Protein 1WWL (pdb70)

Solvent-accessible surface area: 30886 Å² total; per-residue (Å²): 71,13,109,90,95,163,115,53,0,54,2,52,22,37,79,102,187,13,88,114,83,13,37,110,84,16,70,48,2,24,24,14,62,45,103,9,33,50,33,37,22,62,86,23,75,198,190,85,107,45,152,38,121,41,54,161,78,27,102,55,30,126,84,41,48,13,97,125,18,29,17,68,15,7,91,12,7,6,118,32,10,8,8,48,5,66,38,21,16,81,11,49,1,68,47,5,32,3,26,66,4,84,3,28,44,110,20,83,98,25,173,90,156,40,16,1,3,85,10,51,46,3,44,6,91,68,9,46,32,48,42,110,53,26,9,6,12,52,2,25,76,20,25,67,78,27,6,106,42,4,23,5,7,87,27,131,14,14,97,19,49,29,165,118,2,158,42,8,69,36,0,36,32,5,21,2,7,44,8,73,163,20,16,38,212,22,0,74,42,1,0,2,59,126,33,22,84,57,2,57,59,0,6,0,81,55,0,31,3,78,8,2,3,10,0,0,51,2,0,55,58,3,170,21,65,1,67,8,5,24,0,7,97,6,98,9,143,69,63,85,39,22,132,1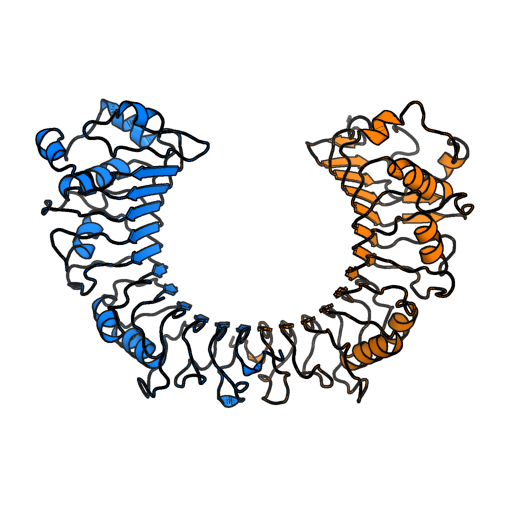00,41,126,26,19,109,90,12,55,32,1,42,0,7,95,1,40,2,98,105,14,20,183,45,28,13,88,88,2,57,56,0,34,1,8,98,9,129,5,97,171,50,14,57,70,142,78,36,17,44,8,1,59,17,24,6,119,38,1,40,20,18,90,93,157,145,129,126,115,18,4,134,80,99,153,100,49,2,53,4,72,18,37,68,119,125,53,68,111,91,12,45,114,63,14,72,42,1,34,29,18,59,53,94,11,37,48,34,36,21,57,31,21,69,200,182,85,91,54,116,58,121,47,49,158,80,28,106,50,27,133,81,38,48,11,97,124,15,31,22,72,13,9,91,10,7,6,118,29,13,8,10,47,7,60,36,26,19,76,13,47,1,68,45,6,30,4,25,60,7,85,4,27,46,108,26,86,94,24,181,84,156,33,20,0,2,79,6,48,45,3,41,5,86,70,8,42,33,52,39,108,47,32,8,5,14,55,2,25,70,22,21,67,79,27,7,105,36,4,21,4,8,82,27,132,10,16,95,14,55,30,160,108,1,154,40,8,70,36,0,37,34,4,25,2,8,36,9,71,166,20,15,38,212,23,0,70,41,2,0,2,62,127,32,16,78,54,1,56,61,0,7,0,78,60,0,29,2,73,8,1,3,10,0,0,47,2,1,56,61,2,174,20,60,1,66,9,4,26,0,6,100,8,95,11,144,76,64,84,44,21,133,99,37,133,32,19,105,92,14,56,33,0,38,0,6,93,3,42,3,100,103,12,16,178,40,29,12,91,81,4,59,53,0,36,1,8,100,8,143,5,105,168,48,14,56,62,138,75,28,16,37,8,2,56,17,23,6,121,41,1,43,20,22,89,92,156

GO terms:
  GO:0032481 positive regulation of type I interferon production (P, IMP)
  GO:0006898 receptor-mediated endocytosis (P, IMP)
  GO:0009897 external side of plasma membrane (C, IDA)
  GO:0005886 plasma membrane (C, EXP)
  GO:0034145 positive regulation of toll-like receptor 4 signaling pathway (P, IMP)
  GO:0009617 response to bacterium (P, IMP)
  GO:0031666 positive regulation of lipopolysaccharide-mediated signaling pathway (P, IMP)
  GO:0032729 positive regulation of type II interferon production (P, IMP)
  GO:0032760 positive regulation of tumor necrosis factor production (P, IMP)
  GO:0071222 cellular response to lipopolysaccharide (P, IMP)
  GO:0009617 response to bacterium (P, IEP)
  GO:0002237 response to molecule of bacterial origin (P, IDA)
  GO:0045121 membrane raft (C, IDA)
  GO:0045807 positive regulation of endocytosis (P, IMP)

CATH classification: 3.80.10.10

InterPro domains:
  IPR001611 Leucine-rich repeat [PF00560] (292-310)
  IPR001611 Leucine-rich repeat [PS51450] (292-313)
  IPR016337 Monocyte differentiation antigen CD14 [PIRSF002017] (1-366)
  IPR016337 Monocyte differentiation antigen CD14 [PTHR10630] (2-365)
  IPR032675 Leucine-rich repeat domain superfamily [G3DSA:3.80.10.10] (18-329)

Structure (mmCIF, N/CA/C/O backbone):
data_1WWL
#
_entry.id   1WWL
#
_cell.length_a   70.519
_cell.length_b   117.705
_cell.length_c   102.395
_cell.angle_alpha   90.00
_cell.angle_beta   90.00
_cell.angle_gamma   90.00
#
_symmetry.space_group_name_H-M   'P 21 21 21'
#
loop_
_entity.id
_entity.type
_entity.pdbx_description
1 polymer 'Monocyte differentiation antigen CD14'
2 branched 2-acetamido-2-deoxy-beta-D-glucopyranose-(1-4)-2-acetamido-2-deoxy-beta-D-glucopyranose
3 non-polymer 2-acetamido-2-deoxy-beta-D-glucopyranose
4 water water
#
loop_
_atom_site.group_PDB
_atom_site.id
_atom_site.type_symbol
_atom_site.label_atom_id
_atom_site.label_alt_id
_atom_site.label_comp_id
_atom_site.label_asym_id
_atom_site.label_entity_id
_atom_site.label_seq_id
_atom_site.pdbx_PDB_ins_code
_atom_site.Cartn_x
_atom_site.Cartn_y
_atom_site.Cartn_z
_atom_site.occupancy
_atom_site.B_iso_or_equiv
_atom_site.auth_seq_id
_atom_site.auth_comp_id
_atom_site.auth_asym_id
_atom_site.auth_atom_id
_atom_site.pdbx_PDB_model_num
ATOM 1 N N . PRO A 1 5 ? 8.555 53.125 -1.252 1.00 87.53 7 PRO A N 1
ATOM 2 C CA . PRO A 1 5 ? 9.300 52.008 -1.893 1.00 89.25 7 PRO A CA 1
ATOM 3 C C . PRO A 1 5 ? 10.042 51.165 -0.853 1.00 89.48 7 PRO A C 1
ATOM 4 O O . PRO A 1 5 ? 9.845 49.949 -0.754 1.00 86.94 7 PRO A O 1
ATOM 8 N N . CYS A 1 6 ? 10.895 51.833 -0.086 1.00 89.92 8 CYS A N 1
ATOM 9 C CA . CYS A 1 6 ? 11.671 51.192 0.965 1.00 92.39 8 CYS A CA 1
ATOM 10 C C . CYS A 1 6 ? 11.173 51.680 2.305 1.00 94.16 8 CYS A C 1
ATOM 11 O O . CYS A 1 6 ? 10.411 52.640 2.362 1.00 96.86 8 CYS A O 1
ATOM 14 N N . GLU A 1 7 ? 11.626 51.042 3.380 1.00 95.74 9 GLU A N 1
ATOM 15 C CA . GLU A 1 7 ? 11.226 51.442 4.725 1.00 98.96 9 GLU A CA 1
ATOM 16 C C . GLU A 1 7 ? 12.142 50.884 5.799 1.00 99.92 9 GLU A C 1
ATOM 17 O O . GLU A 1 7 ? 12.187 49.678 6.033 1.00 101.53 9 GLU A O 1
ATOM 23 N N . LEU A 1 8 ? 12.869 51.777 6.457 1.00 100.69 10 LEU A N 1
ATOM 24 C CA . LEU A 1 8 ? 13.797 51.379 7.498 1.00 102.08 10 LEU A CA 1
ATOM 25 C C . LEU A 1 8 ? 13.124 51.130 8.837 1.00 103.08 10 LEU A C 1
ATOM 26 O O . LEU A 1 8 ? 13.255 51.930 9.757 1.00 104.09 10 LEU A O 1
ATOM 31 N N . ASP A 1 9 ? 12.395 50.026 8.949 1.00 105.06 11 ASP A N 1
ATOM 32 C CA . ASP A 1 9 ? 11.746 49.699 10.214 1.00 107.25 11 ASP A CA 1
ATOM 33 C C . ASP A 1 9 ? 12.742 48.921 11.059 1.00 107.16 11 ASP A C 1
ATOM 34 O O . ASP A 1 9 ? 12.922 47.717 10.876 1.00 107.28 11 ASP A O 1
ATOM 39 N N . GLU A 1 10 ? 13.397 49.624 11.977 1.00 106.96 12 GLU A N 1
ATOM 40 C CA . GLU A 1 10 ? 14.388 49.018 12.852 1.00 105.99 12 GLU A CA 1
ATOM 41 C C . GLU A 1 10 ? 15.613 48.648 12.028 1.00 104.31 12 GLU A C 1
ATOM 42 O O . GLU A 1 10 ? 16.101 49.467 11.248 1.00 103.75 12 GLU A O 1
ATOM 48 N N . GLU A 1 11 ? 16.110 47.426 12.187 1.00 101.23 13 GLU A N 1
ATOM 49 C CA . GLU A 1 11 ? 17.286 47.006 11.435 1.00 98.59 13 GLU A CA 1
ATOM 50 C C . GLU A 1 11 ? 16.982 46.640 10.001 1.00 95.85 13 GLU A C 1
ATOM 51 O O . GLU A 1 11 ? 17.891 46.582 9.174 1.00 95.81 13 GLU A O 1
ATOM 57 N N . SER A 1 12 ? 15.712 46.396 9.699 1.00 92.19 14 SER A N 1
ATOM 58 C CA . SER A 1 12 ? 15.338 46.009 8.347 1.00 89.48 14 SER A CA 1
ATOM 59 C C . SER A 1 12 ? 14.866 47.155 7.473 1.00 85.86 14 SER A C 1
ATOM 60 O O . SER A 1 12 ? 14.315 48.137 7.950 1.00 85.79 14 SER A O 1
ATOM 63 N N . CYS A 1 13 ? 15.100 47.016 6.178 1.00 82.69 15 CYS A N 1
ATOM 64 C CA . CYS A 1 13 ? 14.705 48.021 5.217 1.00 82.39 15 CYS A CA 1
ATOM 65 C C . CYS A 1 13 ? 14.091 47.247 4.079 1.00 81.35 15 CYS A C 1
ATOM 66 O O . CYS A 1 13 ? 14.788 46.864 3.149 1.00 81.73 15 CYS A O 1
ATOM 69 N N . SER A 1 14 ? 12.790 47.002 4.157 1.00 81.35 16 SER A N 1
ATOM 70 C CA . SER A 1 14 ? 12.125 46.244 3.116 1.00 81.23 16 SER A CA 1
ATOM 71 C C . SER A 1 14 ? 12.005 47.047 1.838 1.00 81.33 16 SER A C 1
ATOM 72 O O . SER A 1 14 ? 10.916 47.400 1.391 1.00 81.17 16 SER A O 1
ATOM 75 N N . CYS A 1 15 ? 13.161 47.339 1.263 1.00 82.98 17 CYS A N 1
ATOM 76 C CA . CYS A 1 15 ? 13.260 48.084 0.022 1.00 84.04 17 CYS A CA 1
ATOM 77 C C . CYS A 1 15 ? 12.450 47.307 -1.059 1.00 82.68 17 CYS A C 1
ATOM 78 O O . CYS A 1 15 ? 12.785 46.179 -1.410 1.00 82.43 17 CYS A O 1
ATOM 81 N N . ASN A 1 16 ? 11.358 47.899 -1.549 1.00 82.53 18 ASN A N 1
ATOM 82 C CA . ASN A 1 16 ? 10.497 47.255 -2.561 1.00 82.21 18 ASN A CA 1
ATOM 83 C C . ASN A 1 16 ? 10.504 47.934 -3.929 1.00 84.44 18 ASN A C 1
ATOM 84 O O . ASN A 1 16 ? 10.044 49.067 -4.062 1.00 85.88 18 ASN A O 1
ATOM 89 N N . PHE A 1 17 ? 10.992 47.227 -4.948 1.00 86.32 19 PHE A N 1
ATOM 90 C CA . PHE A 1 17 ? 11.039 47.765 -6.308 1.00 88.45 19 PHE A CA 1
ATOM 91 C C . PHE A 1 17 ? 10.197 46.941 -7.279 1.00 90.06 19 PHE A C 1
ATOM 92 O O . PHE A 1 17 ? 10.668 46.576 -8.358 1.00 89.35 19 PHE A O 1
ATOM 100 N N . SER A 1 18 ? 8.956 46.648 -6.907 1.00 92.75 20 SER A N 1
ATOM 101 C CA . SER A 1 18 ? 8.072 45.866 -7.772 1.00 96.66 20 SER A CA 1
ATOM 102 C C . SER A 1 18 ? 7.559 46.690 -8.953 1.00 99.29 20 SER A C 1
ATOM 103 O O . SER A 1 18 ? 7.578 46.243 -10.101 1.00 99.05 20 SER A O 1
ATOM 106 N N . ASP A 1 19 ? 7.104 47.899 -8.648 1.00 103.10 21 ASP A N 1
ATOM 107 C CA . ASP A 1 19 ? 6.585 48.837 -9.637 1.00 105.72 21 ASP A CA 1
ATOM 108 C C . ASP A 1 19 ? 7.666 49.095 -10.689 1.00 107.52 21 ASP A C 1
ATOM 109 O O . ASP A 1 19 ? 8.856 49.116 -10.371 1.00 107.92 21 ASP A O 1
ATOM 114 N N . PRO A 1 20 ? 7.267 49.304 -11.954 1.00 109.61 22 PRO A N 1
ATOM 115 C CA . PRO A 1 20 ? 8.213 49.559 -13.053 1.00 110.67 22 PRO A CA 1
ATOM 116 C C . PRO A 1 20 ? 9.457 50.382 -12.671 1.00 111.23 22 PRO A C 1
ATOM 117 O O . PRO A 1 20 ? 10.480 49.818 -12.275 1.00 110.72 22 PRO A O 1
ATOM 121 N N . LYS A 1 21 ? 9.374 51.705 -12.800 1.00 111.67 23 LYS A N 1
ATOM 122 C CA . LYS A 1 21 ? 10.492 52.580 -12.452 1.00 112.12 23 LYS A CA 1
ATOM 123 C C . LYS A 1 21 ? 10.341 52.911 -10.972 1.00 112.43 23 LYS A C 1
ATOM 124 O O . LYS A 1 21 ? 9.409 53.614 -10.579 1.00 112.30 23 LYS A O 1
ATOM 130 N N . PRO A 1 22 ? 11.246 52.402 -10.126 1.00 112.08 24 PRO A N 1
ATOM 131 C CA . PRO A 1 22 ? 11.130 52.695 -8.694 1.00 111.50 24 PRO A CA 1
ATOM 132 C C . PRO A 1 22 ? 11.859 53.955 -8.254 1.00 110.54 24 PRO A C 1
ATOM 133 O O . PRO A 1 22 ? 12.592 54.569 -9.025 1.00 110.45 24 PRO A O 1
ATOM 137 N N . ASP A 1 23 ? 11.641 54.329 -6.999 1.00 109.76 25 ASP A N 1
ATOM 138 C CA . ASP A 1 23 ? 12.294 55.487 -6.410 1.00 108.11 25 ASP A CA 1
ATOM 139 C C . ASP A 1 23 ? 13.524 54.902 -5.730 1.00 105.95 25 ASP A C 1
ATOM 140 O O . ASP A 1 23 ? 13.453 54.411 -4.600 1.00 104.33 25 ASP A O 1
ATOM 145 N N . TRP A 1 24 ? 14.647 54.941 -6.438 1.00 103.38 26 TRP A N 1
ATOM 146 C CA . TRP A 1 24 ? 15.889 54.389 -5.929 1.00 99.61 26 TRP A CA 1
ATOM 147 C C . TRP A 1 24 ? 16.511 55.213 -4.820 1.00 96.95 26 TRP A C 1
ATOM 148 O O . TRP A 1 24 ? 17.256 54.686 -4.007 1.00 96.85 26 TRP A O 1
ATOM 159 N N . SER A 1 25 ? 16.206 56.505 -4.787 1.00 94.64 27 SER A N 1
ATOM 160 C CA . SER A 1 25 ? 16.732 57.372 -3.741 1.00 92.86 27 SER A CA 1
ATOM 161 C C . SER A 1 25 ? 16.475 56.672 -2.417 1.00 90.70 27 SER A C 1
ATOM 162 O O . SER A 1 25 ? 17.337 56.644 -1.536 1.00 89.39 27 SER A O 1
ATOM 165 N N . SER A 1 26 ? 15.277 56.099 -2.304 1.00 88.38 28 SER A N 1
ATOM 166 C CA . SER A 1 26 ? 14.847 55.384 -1.104 1.00 84.50 28 SER A CA 1
ATOM 167 C C . SER A 1 26 ? 15.986 54.525 -0.614 1.00 82.02 28 SER A C 1
ATOM 168 O O . SER A 1 26 ? 16.270 54.473 0.588 1.00 77.27 28 SER A O 1
ATOM 171 N N . ALA A 1 27 ? 16.635 53.861 -1.570 1.00 79.74 29 ALA A N 1
ATOM 172 C CA . ALA A 1 27 ? 17.757 52.986 -1.281 1.00 79.35 29 ALA A CA 1
ATOM 173 C C . ALA A 1 27 ? 18.698 53.641 -0.283 1.00 79.31 29 ALA A C 1
ATOM 174 O O . ALA A 1 27 ? 19.131 53.012 0.682 1.00 78.51 29 ALA A O 1
ATOM 176 N N . PHE A 1 28 ? 18.997 54.916 -0.488 1.00 78.87 30 PHE A N 1
ATOM 177 C CA . PHE A 1 28 ? 19.906 55.575 0.425 1.00 80.04 30 PHE A CA 1
ATOM 178 C C . PHE A 1 28 ? 19.396 55.587 1.860 1.00 81.43 30 PHE A C 1
ATOM 179 O O . PHE A 1 28 ? 20.079 56.073 2.758 1.00 80.32 30 PHE A O 1
ATOM 187 N N . ASN A 1 29 ? 18.196 55.042 2.069 1.00 83.47 31 ASN A N 1
ATOM 188 C CA . ASN A 1 29 ? 17.616 54.916 3.409 1.00 86.37 31 ASN A CA 1
ATOM 189 C C . ASN A 1 29 ? 18.010 53.530 3.889 1.00 87.89 31 ASN A C 1
ATOM 190 O O . ASN A 1 29 ? 18.334 53.324 5.063 1.00 89.18 31 ASN A O 1
ATOM 195 N N . CYS A 1 30 ? 17.949 52.580 2.954 1.00 88.87 32 CYS A N 1
ATOM 196 C CA . CYS A 1 30 ? 18.291 51.193 3.218 1.00 87.25 32 CYS A CA 1
ATOM 197 C C . CYS A 1 30 ? 19.779 51.132 3.574 1.00 87.17 32 CYS A C 1
ATOM 198 O O . CYS A 1 30 ? 20.361 50.061 3.704 1.00 88.61 32 CYS A O 1
ATOM 201 N N . LEU A 1 31 ? 20.373 52.312 3.757 1.00 86.40 33 LEU A N 1
ATOM 202 C CA . LEU A 1 31 ? 21.778 52.465 4.146 1.00 85.34 33 LEU A CA 1
ATOM 203 C C . LEU A 1 31 ? 21.828 52.413 5.667 1.00 83.01 33 LEU A C 1
ATOM 204 O O . LEU A 1 31 ? 20.804 52.594 6.329 1.00 82.54 33 LEU A O 1
ATOM 209 N N . GLY A 1 32 ? 23.007 52.162 6.223 1.00 80.41 34 GLY A N 1
ATOM 210 C CA . GLY A 1 32 ? 23.122 52.103 7.669 1.00 77.93 34 GLY A CA 1
ATOM 211 C C . GLY A 1 32 ? 22.259 51.016 8.282 1.00 75.47 34 GLY A C 1
ATOM 212 O O . GLY A 1 32 ? 22.261 50.812 9.492 1.00 74.14 34 GLY A O 1
ATOM 213 N N . ALA A 1 33 ? 21.512 50.310 7.447 1.00 75.16 35 ALA A N 1
ATOM 214 C CA . ALA A 1 33 ? 20.662 49.236 7.941 1.00 75.94 35 ALA A CA 1
ATOM 215 C C . ALA A 1 33 ? 21.301 47.861 7.673 1.00 74.70 35 ALA A C 1
ATOM 216 O O . ALA A 1 33 ? 21.524 47.477 6.521 1.00 74.49 35 ALA A O 1
ATOM 218 N N . ALA A 1 34 ? 21.590 47.129 8.747 1.00 72.79 36 ALA A N 1
ATOM 219 C CA . ALA A 1 34 ? 22.207 45.804 8.661 1.00 71.61 36 ALA A CA 1
ATOM 220 C C . ALA A 1 34 ? 21.433 44.745 7.849 1.00 69.74 36 ALA A C 1
ATOM 221 O O . ALA A 1 34 ? 22.041 43.829 7.278 1.00 66.06 36 ALA A O 1
ATOM 223 N N . ASP A 1 35 ? 20.105 44.863 7.802 1.00 67.24 37 ASP A N 1
ATOM 224 C CA . ASP A 1 35 ? 19.285 43.897 7.078 1.00 66.65 37 ASP A CA 1
ATOM 225 C C . ASP A 1 35 ? 18.485 44.534 5.961 1.00 66.44 37 ASP A C 1
ATOM 226 O O . ASP A 1 35 ? 17.779 45.508 6.177 1.00 70.38 37 ASP A O 1
ATOM 231 N N . VAL A 1 36 ? 18.595 43.973 4.763 1.00 65.88 38 VAL A N 1
ATOM 232 C CA . VAL A 1 36 ? 17.901 44.510 3.602 1.00 64.32 38 VAL A CA 1
ATOM 233 C C . VAL A 1 36 ? 17.224 43.417 2.795 1.00 66.20 38 VAL A C 1
ATOM 234 O O . VAL A 1 36 ? 17.802 42.359 2.513 1.00 66.05 38 VAL A O 1
ATOM 238 N N . GLU A 1 37 ? 15.991 43.699 2.411 1.00 66.22 39 GLU A N 1
ATOM 239 C CA . GLU A 1 37 ? 15.198 42.762 1.656 1.00 66.18 39 GLU A CA 1
ATOM 240 C C . GLU A 1 37 ? 14.709 43.427 0.381 1.00 65.67 39 GLU A C 1
ATOM 241 O O . GLU A 1 37 ? 14.000 44.417 0.442 1.00 67.47 39 GLU A O 1
ATOM 247 N N . LEU A 1 38 ? 15.084 42.888 -0.770 1.00 64.26 40 LEU A N 1
ATOM 248 C CA . LEU A 1 38 ? 14.659 43.451 -2.045 1.00 65.09 40 LEU A CA 1
ATOM 249 C C . LEU A 1 38 ? 13.605 42.557 -2.707 1.00 67.29 40 LEU A C 1
ATOM 250 O O . LEU A 1 38 ? 13.849 41.377 -2.972 1.00 70.14 40 LEU A O 1
ATOM 255 N N . TYR A 1 39 ? 12.426 43.110 -2.968 1.00 69.00 41 TYR A N 1
ATOM 256 C CA . TYR A 1 39 ? 11.384 42.332 -3.612 1.00 69.85 41 TYR A CA 1
ATOM 257 C C . TYR A 1 39 ? 11.153 42.837 -5.028 1.00 72.62 41 TYR A C 1
ATOM 258 O O . TYR A 1 39 ? 10.475 43.836 -5.239 1.00 71.13 41 TYR A O 1
ATOM 267 N N . GLY A 1 40 ? 11.724 42.140 -6.002 1.00 75.88 42 GLY A N 1
ATOM 268 C CA . GLY A 1 40 ? 11.567 42.549 -7.383 1.00 79.01 42 GLY A CA 1
ATOM 269 C C . GLY A 1 40 ? 10.184 42.252 -7.921 1.00 81.42 42 GLY A C 1
ATOM 270 O O . GLY A 1 40 ? 9.852 42.632 -9.044 1.00 83.64 42 GLY A O 1
ATOM 271 N N . GLY A 1 41 ? 9.380 41.557 -7.126 1.00 82.37 43 GLY A N 1
ATOM 272 C CA . GLY A 1 41 ? 8.032 41.228 -7.546 1.00 85.77 43 GLY A CA 1
ATOM 273 C C . GLY A 1 41 ? 7.923 40.536 -8.893 1.00 87.38 43 GLY A C 1
ATOM 274 O O . GLY A 1 41 ? 6.882 40.604 -9.542 1.00 88.77 43 GLY A O 1
ATOM 275 N N . GLY A 1 42 ? 8.988 39.866 -9.319 1.00 89.06 44 GLY A N 1
ATOM 276 C CA 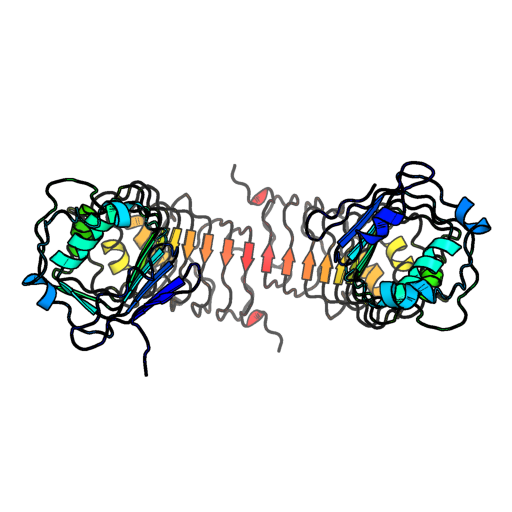. GLY A 1 42 ? 8.954 39.173 -10.594 1.00 89.27 44 GLY A CA 1
ATOM 277 C C . GLY A 1 42 ? 9.288 40.077 -11.758 1.00 91.27 44 GLY A C 1
ATOM 278 O O . GLY A 1 42 ? 9.366 39.617 -12.896 1.00 90.51 44 GLY A O 1
ATOM 279 N N . ARG A 1 43 ? 9.492 41.361 -11.467 1.00 94.08 45 ARG A N 1
ATOM 280 C CA . ARG A 1 43 ? 9.821 42.359 -12.484 1.00 97.53 45 ARG A CA 1
ATOM 281 C C . ARG A 1 43 ? 11.174 42.089 -13.142 1.00 97.20 45 ARG A C 1
ATOM 282 O O . ARG A 1 43 ? 12.153 41.773 -12.462 1.00 97.51 45 ARG A O 1
ATOM 290 N N . SER A 1 44 ? 11.218 42.222 -14.467 1.00 96.05 46 SER A N 1
ATOM 291 C CA . SER A 1 44 ? 12.443 41.998 -15.231 1.00 94.96 46 SER A CA 1
ATOM 292 C C . SER A 1 44 ? 13.351 43.224 -15.137 1.00 94.15 46 SER A C 1
ATOM 293 O O . SER A 1 44 ? 12.877 44.359 -15.099 1.00 92.96 46 SER A O 1
ATOM 296 N N . LEU A 1 45 ? 14.656 42.985 -15.082 1.00 94.56 47 LEU A N 1
ATOM 297 C CA . LEU A 1 45 ? 15.627 44.067 -14.992 1.00 96.29 47 LEU A CA 1
ATOM 298 C C . LEU A 1 45 ? 16.588 44.016 -16.173 1.00 98.54 47 LEU A C 1
ATOM 299 O O . LEU A 1 45 ? 17.731 44.444 -16.054 1.00 100.48 47 LEU A O 1
ATOM 304 N N . GLU A 1 46 ? 16.127 43.491 -17.306 1.00 101.53 48 GLU A N 1
ATOM 305 C CA . GLU A 1 46 ? 16.971 43.382 -18.496 1.00 104.91 48 GLU A CA 1
ATOM 306 C C . GLU A 1 46 ? 17.157 44.719 -19.208 1.00 105.96 48 GLU A C 1
ATOM 307 O O . GLU A 1 46 ? 17.907 44.810 -20.185 1.00 105.66 48 GLU A O 1
ATOM 313 N N . TYR A 1 47 ? 16.476 45.750 -18.709 1.00 107.23 49 TYR A N 1
ATOM 314 C CA . TYR A 1 47 ? 16.561 47.090 -19.285 1.00 108.33 49 TYR A CA 1
ATOM 315 C C . TYR A 1 47 ? 17.716 47.872 -18.654 1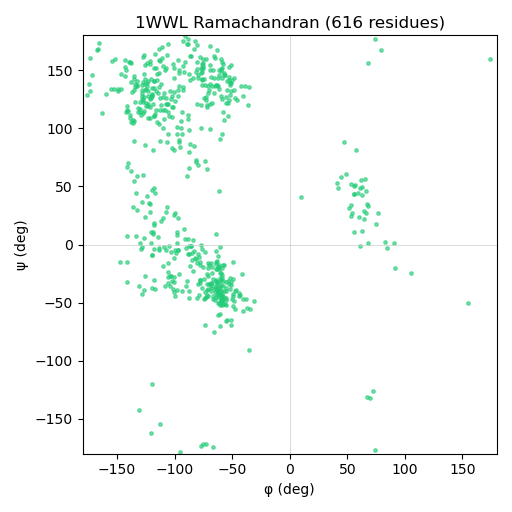.00 109.37 49 TYR A C 1
ATOM 316 O O . TYR A 1 47 ? 18.064 48.967 -19.109 1.00 109.79 49 TYR A O 1
ATOM 325 N N . LEU A 1 48 ? 18.307 47.300 -17.608 1.00 109.75 50 LEU A N 1
ATOM 326 C CA . LEU A 1 48 ? 19.427 47.932 -16.918 1.00 110.85 50 LEU A CA 1
ATOM 327 C C . LEU A 1 48 ? 20.729 47.693 -17.692 1.00 112.05 50 LEU A C 1
ATOM 328 O O . LEU A 1 48 ? 21.738 48.363 -17.454 1.00 112.30 50 LEU A O 1
ATOM 333 N N . LEU A 1 49 ? 20.697 46.732 -18.614 1.00 112.46 51 LEU A N 1
ATOM 334 C CA . LEU A 1 49 ? 21.860 46.412 -19.432 1.00 113.43 51 LEU A CA 1
ATOM 335 C C . LEU A 1 49 ? 22.294 47.634 -20.230 1.00 114.57 51 LEU A C 1
ATOM 336 O O . LEU A 1 49 ? 23.477 47.979 -20.267 1.00 114.56 51 LEU A O 1
ATOM 341 N N . LYS A 1 50 ? 21.320 48.280 -20.864 1.00 116.41 52 LYS A N 1
ATOM 342 C CA . LYS A 1 50 ? 21.556 49.465 -21.681 1.00 117.60 52 LYS A CA 1
ATOM 343 C C . LYS A 1 50 ? 21.913 50.691 -20.853 1.00 118.49 52 LYS A C 1
ATOM 344 O O . LYS A 1 50 ? 22.604 51.589 -21.333 1.00 118.41 52 LYS A O 1
ATOM 350 N N . ARG A 1 51 ? 21.445 50.725 -19.609 1.00 119.59 53 ARG A N 1
ATOM 351 C CA . ARG A 1 51 ? 21.700 51.862 -18.733 1.00 121.39 53 ARG A CA 1
ATOM 352 C C . ARG A 1 51 ? 22.998 51.839 -17.914 1.00 121.97 53 ARG A C 1
ATOM 353 O O . ARG A 1 51 ? 23.717 52.837 -17.860 1.00 121.47 53 ARG A O 1
ATOM 361 N N . VAL A 1 52 ? 23.306 50.709 -17.285 1.00 122.95 54 VAL A N 1
ATOM 362 C CA . VAL A 1 52 ? 24.505 50.618 -16.451 1.00 123.79 54 VAL A CA 1
ATOM 363 C C . VAL A 1 52 ? 25.723 49.911 -17.061 1.00 124.51 54 VAL A C 1
ATOM 364 O O . VAL A 1 52 ? 25.582 49.060 -17.943 1.00 124.05 54 VAL A O 1
ATOM 368 N N . ASP A 1 53 ? 26.911 50.270 -16.554 1.00 125.96 55 ASP A N 1
ATOM 369 C CA . ASP A 1 53 ? 28.202 49.702 -16.976 1.00 126.95 55 ASP A CA 1
ATOM 370 C C . ASP A 1 53 ? 28.678 48.756 -15.863 1.00 126.64 55 ASP A C 1
ATOM 371 O O . ASP A 1 53 ? 28.843 49.173 -14.718 1.00 126.28 55 ASP A O 1
ATOM 376 N N . THR A 1 54 ? 28.882 47.481 -16.190 1.00 126.53 56 THR A N 1
ATOM 377 C CA . THR A 1 54 ? 29.283 46.500 -15.176 1.00 126.16 56 THR A CA 1
ATOM 378 C C . THR A 1 54 ? 30.695 46.645 -14.637 1.00 126.81 56 THR A C 1
ATOM 379 O O . THR A 1 54 ? 31.023 46.082 -13.595 1.00 127.47 56 THR A O 1
ATOM 383 N N . GLU A 1 55 ? 31.544 47.375 -15.344 1.00 126.53 57 GLU A N 1
ATOM 384 C CA . GLU A 1 55 ? 32.907 47.523 -14.873 1.00 126.41 57 GLU A CA 1
ATOM 385 C C . GLU A 1 55 ? 33.020 48.850 -14.136 1.00 125.16 57 GLU A C 1
ATOM 386 O O . GLU A 1 55 ? 34.109 49.294 -13.760 1.00 125.17 57 GLU A O 1
ATOM 392 N N . ALA A 1 56 ? 31.856 49.448 -13.891 1.00 122.97 58 ALA A N 1
ATOM 393 C CA . ALA A 1 56 ? 31.769 50.725 -13.217 1.00 121.12 58 ALA A CA 1
ATOM 394 C C . ALA A 1 56 ? 32.440 50.770 -11.888 1.00 120.14 58 ALA A C 1
ATOM 395 O O . ALA A 1 56 ? 32.225 49.953 -10.990 1.00 119.85 58 ALA A O 1
ATOM 397 N N . ASP A 1 57 ? 33.293 51.756 -11.790 1.00 119.95 59 ASP A N 1
ATOM 398 C CA . ASP A 1 57 ? 33.950 51.976 -10.558 1.00 119.90 59 ASP A CA 1
ATOM 399 C C . ASP A 1 57 ? 33.375 53.299 -10.130 1.00 119.57 59 ASP A C 1
ATOM 400 O O . ASP A 1 57 ? 33.850 54.386 -10.492 1.00 119.74 59 ASP A O 1
ATOM 405 N N . LEU A 1 58 ? 32.274 53.145 -9.414 1.00 117.36 60 LEU A N 1
ATOM 406 C CA . LEU A 1 58 ? 31.493 54.210 -8.827 1.00 115.25 60 LEU A CA 1
ATOM 407 C C . LEU A 1 58 ? 32.408 54.972 -7.886 1.00 113.10 60 LEU A C 1
ATOM 408 O O . LEU A 1 58 ? 32.578 54.566 -6.744 1.00 114.13 60 LEU A O 1
ATOM 413 N N . GLY A 1 59 ? 33.017 56.055 -8.349 1.00 109.45 61 GLY A N 1
ATOM 414 C CA . GLY A 1 59 ? 33.890 56.789 -7.454 1.00 104.84 61 GLY A CA 1
ATOM 415 C C . GLY A 1 59 ? 33.005 57.510 -6.467 1.00 101.61 61 GLY A C 1
ATOM 416 O O . GLY A 1 59 ? 33.217 57.506 -5.249 1.00 101.52 61 GLY A O 1
ATOM 417 N N . GLN A 1 60 ? 31.976 58.116 -7.035 1.00 97.79 62 GLN A N 1
ATOM 418 C CA . GLN A 1 60 ? 31.001 58.881 -6.300 1.00 94.07 62 GLN A CA 1
ATOM 419 C C . GLN A 1 60 ? 30.418 58.073 -5.145 1.00 91.25 62 GLN A C 1
ATOM 420 O O . GLN A 1 60 ? 30.141 58.620 -4.074 1.00 91.64 62 GLN A O 1
ATOM 426 N N . PHE A 1 61 ? 30.273 56.765 -5.343 1.00 86.62 63 PHE A N 1
ATOM 427 C CA . PHE A 1 61 ? 29.674 55.919 -4.312 1.00 82.08 63 PHE A CA 1
ATOM 428 C C . PHE A 1 61 ? 30.588 54.998 -3.508 1.00 79.47 63 PHE A C 1
ATOM 429 O O . PHE A 1 61 ? 30.250 54.609 -2.388 1.00 76.82 63 PHE A O 1
ATOM 437 N N . THR A 1 62 ? 31.736 54.655 -4.079 1.00 77.39 64 THR A N 1
ATOM 438 C CA . THR A 1 62 ? 32.693 53.770 -3.428 1.00 74.65 64 THR A CA 1
ATOM 439 C C . THR A 1 62 ? 32.723 53.831 -1.904 1.00 74.55 64 THR A C 1
ATOM 440 O O . THR A 1 62 ? 32.689 52.795 -1.249 1.00 75.35 64 THR A O 1
ATOM 444 N N . ASP A 1 63 ? 32.795 55.034 -1.342 1.00 75.37 65 ASP A N 1
ATOM 445 C CA . ASP A 1 63 ? 32.845 55.209 0.115 1.00 72.42 65 ASP A CA 1
ATOM 446 C C . ASP A 1 63 ? 31.537 54.852 0.788 1.00 70.05 65 ASP A C 1
ATOM 447 O O . ASP A 1 63 ? 31.528 54.375 1.914 1.00 68.32 65 ASP A O 1
ATOM 452 N N . ILE A 1 64 ? 30.430 55.118 0.111 1.00 69.40 66 ILE A N 1
ATOM 453 C CA . ILE A 1 64 ? 29.132 54.782 0.667 1.00 70.74 66 ILE A CA 1
ATOM 454 C C . ILE A 1 64 ? 29.112 53.265 0.832 1.00 71.13 66 ILE A C 1
ATOM 455 O O . ILE A 1 64 ? 28.977 52.747 1.955 1.00 68.40 66 ILE A O 1
ATOM 460 N N . ILE A 1 65 ? 29.262 52.568 -0.298 1.00 68.76 67 ILE A N 1
ATOM 461 C CA . ILE A 1 65 ? 29.269 51.107 -0.330 1.00 67.75 67 ILE A CA 1
ATOM 462 C C . ILE A 1 65 ? 30.215 50.518 0.721 1.00 67.58 67 ILE A C 1
ATOM 463 O O . ILE A 1 65 ? 29.852 49.572 1.412 1.00 66.99 67 ILE A O 1
ATOM 468 N N . LYS A 1 66 ? 31.417 51.081 0.841 1.00 67.92 68 LYS A N 1
ATOM 469 C CA . LYS A 1 66 ? 32.398 50.601 1.814 1.00 69.47 68 LYS A CA 1
ATOM 470 C C . LYS A 1 66 ? 32.000 50.939 3.248 1.00 68.85 68 LYS A C 1
ATOM 471 O O . LYS A 1 66 ? 32.489 50.327 4.197 1.00 69.69 68 LYS A O 1
ATOM 477 N N . SER A 1 67 ? 31.116 51.915 3.410 1.00 67.60 69 SER A N 1
ATOM 478 C CA . SER A 1 67 ? 30.713 52.326 4.744 1.00 66.18 69 SER A CA 1
ATOM 479 C C . SER A 1 67 ? 29.341 51.819 5.176 1.00 65.89 69 SER A C 1
ATOM 480 O O . SER A 1 67 ? 28.955 51.997 6.335 1.00 62.14 69 SER A O 1
ATOM 483 N N . LEU A 1 68 ? 28.618 51.181 4.249 1.00 66.27 70 LEU A N 1
ATOM 484 C CA . LEU A 1 68 ? 27.279 50.640 4.526 1.00 66.53 70 LEU A CA 1
ATOM 485 C C . LEU A 1 68 ? 27.292 49.774 5.777 1.00 67.65 70 LEU A C 1
ATOM 486 O O . LEU A 1 68 ? 28.330 49.222 6.141 1.00 69.12 70 LEU A O 1
ATOM 491 N N . SER A 1 69 ? 26.147 49.645 6.439 1.00 68.31 71 SER A N 1
ATOM 492 C CA . SER A 1 69 ? 26.093 48.814 7.639 1.00 70.56 71 SER A CA 1
ATOM 493 C C . SER A 1 69 ? 25.575 47.406 7.333 1.00 71.29 71 SER A C 1
ATOM 494 O O . SER A 1 69 ? 25.564 46.524 8.203 1.00 69.22 71 SER A O 1
ATOM 497 N N . LEU A 1 70 ? 25.172 47.220 6.074 1.00 71.53 72 LEU A N 1
ATOM 498 C CA . LEU A 1 70 ? 24.649 45.962 5.539 1.00 71.43 72 LEU A CA 1
ATOM 499 C C . LEU A 1 70 ? 25.414 44.733 5.991 1.00 70.37 72 LEU A C 1
ATOM 500 O O . LEU A 1 70 ? 26.643 44.727 6.001 1.00 70.92 72 LEU A O 1
ATOM 505 N N . LYS A 1 71 ? 24.677 43.687 6.349 1.00 70.32 73 LYS A N 1
ATOM 506 C CA . LYS A 1 71 ? 25.283 42.435 6.791 1.00 70.57 73 LYS A CA 1
ATOM 507 C C . LYS A 1 71 ? 24.524 41.211 6.263 1.00 69.01 73 LYS A C 1
ATOM 508 O O . LYS A 1 71 ? 25.128 40.167 5.990 1.00 67.44 73 LYS A O 1
ATOM 514 N N . ARG A 1 72 ? 23.207 41.352 6.106 1.00 65.88 74 ARG A N 1
ATOM 515 C CA . ARG A 1 72 ? 22.374 40.272 5.603 1.00 62.17 74 ARG A CA 1
ATOM 516 C C . ARG A 1 72 ? 21.499 40.790 4.475 1.00 60.46 74 ARG A C 1
ATOM 517 O O . ARG A 1 72 ? 20.641 41.633 4.685 1.00 60.49 74 ARG A O 1
ATOM 525 N N . LEU A 1 73 ? 21.737 40.289 3.269 1.00 58.76 75 LEU A N 1
ATOM 526 C CA . LEU A 1 73 ? 20.984 40.712 2.097 1.00 57.52 75 LEU A CA 1
ATOM 527 C C . LEU A 1 73 ? 20.083 39.607 1.530 1.00 56.31 75 LEU A C 1
ATOM 528 O O . LEU A 1 73 ? 20.474 38.440 1.442 1.00 55.93 75 LEU A O 1
ATOM 533 N N . THR A 1 74 ? 18.868 39.979 1.155 1.0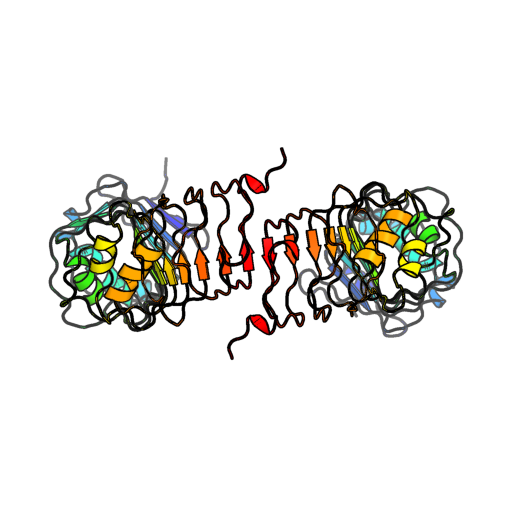0 52.80 76 THR A N 1
ATOM 534 C CA . THR A 1 74 ? 17.944 39.027 0.572 1.00 50.43 76 THR A CA 1
ATOM 535 C C . THR A 1 74 ? 17.499 39.676 -0.713 1.00 50.84 76 THR A C 1
ATOM 536 O O . THR A 1 74 ? 17.292 40.873 -0.746 1.00 55.38 76 THR A O 1
ATOM 540 N N . VAL A 1 75 ? 17.367 38.894 -1.771 1.00 51.61 77 VAL A N 1
ATOM 541 C CA . VAL A 1 75 ? 16.952 39.418 -3.070 1.00 51.77 77 VAL A CA 1
ATOM 542 C C . VAL A 1 75 ? 15.962 38.408 -3.657 1.00 54.54 77 VAL A C 1
ATOM 543 O O . VAL A 1 75 ? 16.347 37.302 -4.049 1.00 54.19 77 VAL A O 1
ATOM 547 N N . ARG A 1 76 ? 14.688 38.790 -3.709 1.00 56.64 78 ARG A N 1
ATOM 548 C CA . ARG A 1 76 ? 13.644 37.889 -4.198 1.00 60.67 78 ARG A CA 1
ATOM 549 C C . ARG A 1 76 ? 12.731 38.368 -5.339 1.00 61.42 78 ARG A C 1
ATOM 550 O O . ARG A 1 76 ? 12.517 39.567 -5.524 1.00 61.00 78 ARG A O 1
ATOM 558 N N . ALA A 1 77 ? 12.189 37.399 -6.082 1.00 63.28 79 ALA A N 1
ATOM 559 C CA . ALA A 1 77 ? 11.261 37.630 -7.203 1.00 66.06 79 ALA A CA 1
ATOM 560 C C . ALA A 1 77 ? 11.722 38.713 -8.167 1.00 66.69 79 ALA A C 1
ATOM 561 O O . ALA A 1 77 ? 11.363 39.877 -8.022 1.00 67.49 79 ALA A O 1
ATOM 563 N N . ALA A 1 78 ? 12.505 38.318 -9.161 1.00 67.20 80 ALA A N 1
ATOM 564 C CA . ALA A 1 78 ? 13.032 39.254 -10.132 1.00 68.19 80 ALA A CA 1
ATOM 565 C C . ALA A 1 78 ? 13.705 38.455 -11.213 1.00 70.92 80 ALA A C 1
ATOM 566 O O . ALA A 1 78 ? 14.271 37.399 -10.948 1.00 72.75 80 ALA A O 1
ATOM 568 N N . ARG A 1 79 ? 13.628 38.952 -12.439 1.00 74.42 81 ARG A N 1
ATOM 569 C CA . ARG A 1 79 ? 14.253 38.291 -13.573 1.00 76.43 81 ARG A CA 1
ATOM 570 C C . ARG A 1 79 ? 15.514 39.091 -13.838 1.00 74.96 81 ARG A C 1
ATOM 571 O O . ARG A 1 79 ? 15.524 39.973 -14.685 1.00 77.87 81 ARG A O 1
ATOM 579 N N . ILE A 1 80 ? 16.575 38.793 -13.107 1.00 72.77 82 ILE A N 1
ATOM 580 C CA . ILE A 1 80 ? 17.808 39.533 -13.270 1.00 71.64 82 ILE A CA 1
ATOM 581 C C . ILE A 1 80 ? 18.787 38.920 -14.247 1.00 71.27 82 ILE A C 1
ATOM 582 O O . ILE A 1 80 ? 19.032 37.717 -14.224 1.00 72.34 82 ILE A O 1
ATOM 587 N N . PRO A 1 81 ? 19.347 39.742 -15.147 1.00 70.90 83 PRO A N 1
ATOM 588 C CA . PRO A 1 81 ? 20.302 39.134 -16.075 1.00 68.13 83 PRO A CA 1
ATOM 589 C C . PRO A 1 81 ? 21.626 38.894 -15.352 1.00 64.56 83 PRO A C 1
ATOM 590 O O . PRO A 1 81 ? 22.048 39.684 -14.502 1.00 61.11 83 PRO A O 1
ATOM 594 N N . SER A 1 82 ? 22.246 37.768 -15.681 1.00 65.09 84 SER A N 1
ATOM 595 C CA . SER A 1 82 ? 23.515 37.349 -15.102 1.00 63.91 84 SER A CA 1
ATOM 596 C C . SER A 1 82 ? 24.485 38.502 -14.866 1.00 63.04 84 SER A C 1
ATOM 597 O O . SER A 1 82 ? 25.074 38.614 -13.792 1.00 60.64 84 SER A O 1
ATOM 600 N N . ARG A 1 83 ? 24.635 39.361 -15.870 1.00 64.31 85 ARG A N 1
ATOM 601 C CA . ARG A 1 83 ? 25.544 40.498 -15.789 1.00 65.41 85 ARG A CA 1
ATOM 602 C C . ARG A 1 83 ? 25.295 41.406 -14.593 1.00 63.39 85 ARG A C 1
ATOM 603 O O . ARG A 1 83 ? 26.241 41.793 -13.893 1.00 61.11 85 ARG A O 1
ATOM 611 N N . ILE A 1 84 ? 24.027 41.739 -14.363 1.00 59.48 86 ILE A N 1
ATOM 612 C CA . ILE A 1 84 ? 23.654 42.616 -13.261 1.00 57.88 86 ILE A CA 1
ATOM 613 C C . ILE A 1 84 ? 23.799 41.926 -11.897 1.00 58.01 86 ILE A C 1
ATOM 614 O O . ILE A 1 84 ? 24.132 42.572 -10.887 1.00 56.97 86 ILE A O 1
ATOM 619 N N . LEU A 1 85 ? 23.539 40.620 -11.868 1.00 54.69 87 LEU A N 1
ATOM 620 C CA . LEU A 1 85 ? 23.663 39.849 -10.640 1.00 52.66 87 LEU A CA 1
ATOM 621 C C . LEU A 1 85 ? 25.096 39.909 -10.121 1.00 51.14 87 LEU A C 1
ATOM 622 O O . LEU A 1 85 ? 25.350 40.374 -9.014 1.00 46.61 87 LEU A O 1
ATOM 627 N N . PHE A 1 86 ? 26.028 39.432 -10.940 1.00 51.70 88 PHE A N 1
ATOM 628 C CA . PHE A 1 86 ? 27.440 39.424 -10.579 1.00 54.16 88 PHE A CA 1
ATOM 629 C C . PHE A 1 86 ? 28.007 40.838 -10.492 1.00 53.65 88 PHE A C 1
ATOM 630 O O . PHE A 1 86 ? 28.998 41.082 -9.790 1.00 52.43 88 PHE A O 1
ATOM 638 N N . GLY A 1 87 ? 27.380 41.767 -11.210 1.00 51.16 89 GLY A N 1
ATOM 639 C CA . GLY A 1 87 ? 27.829 43.143 -11.143 1.00 50.27 89 GLY A CA 1
ATOM 640 C C . GLY A 1 87 ? 27.636 43.583 -9.704 1.00 50.88 89 GLY A C 1
ATOM 641 O O . GLY A 1 87 ? 28.548 44.104 -9.060 1.00 49.60 89 GLY A O 1
ATOM 642 N N . ALA A 1 88 ? 26.427 43.342 -9.201 1.00 51.82 90 ALA A N 1
ATOM 643 C CA . ALA A 1 88 ? 26.054 43.688 -7.835 1.00 51.16 90 ALA A CA 1
ATOM 644 C C . ALA A 1 88 ? 26.967 42.977 -6.841 1.00 50.34 90 ALA A C 1
ATOM 645 O O . ALA A 1 88 ? 27.380 43.547 -5.831 1.00 48.11 90 ALA A O 1
ATOM 647 N N . LEU A 1 89 ? 27.279 41.724 -7.146 1.00 51.51 91 LEU A N 1
ATOM 648 C CA . LEU A 1 89 ? 28.147 40.931 -6.297 1.00 53.53 91 LEU A CA 1
ATOM 649 C C . LEU A 1 89 ? 29.493 41.601 -6.148 1.00 54.81 91 LEU A C 1
ATOM 650 O O . LEU A 1 89 ? 29.975 41.799 -5.016 1.00 53.27 91 LEU A O 1
ATOM 655 N N . ARG A 1 90 ? 30.089 41.944 -7.297 1.00 55.73 92 ARG A N 1
ATOM 656 C CA . ARG A 1 90 ? 31.401 42.606 -7.348 1.00 55.11 92 ARG A CA 1
ATOM 657 C C . ARG A 1 90 ? 31.355 43.889 -6.551 1.00 53.00 92 ARG A C 1
ATOM 658 O O . ARG A 1 90 ? 32.258 44.164 -5.770 1.00 51.89 92 ARG A O 1
ATOM 666 N N . VAL A 1 91 ? 30.289 44.661 -6.756 1.00 51.48 93 VAL A N 1
ATOM 667 C CA . VAL A 1 91 ? 30.093 45.924 -6.051 1.00 52.73 93 VAL A CA 1
ATOM 668 C C . VAL A 1 91 ? 30.086 45.666 -4.554 1.00 53.27 93 VAL A C 1
ATOM 669 O O . VAL A 1 91 ? 30.798 46.319 -3.788 1.00 53.31 93 VAL A O 1
ATOM 673 N N . LEU A 1 92 ? 29.270 44.703 -4.147 1.00 52.89 94 LEU A N 1
ATOM 674 C CA . LEU A 1 92 ? 29.156 44.348 -2.744 1.00 52.31 94 LEU A CA 1
ATOM 675 C C . LEU A 1 92 ? 30.480 43.864 -2.187 1.00 51.72 94 LEU A C 1
ATOM 676 O O . LEU A 1 92 ? 30.694 43.891 -0.978 1.00 50.73 94 LEU A O 1
ATOM 681 N N . GLY A 1 93 ? 31.361 43.428 -3.084 1.00 50.72 95 GLY A N 1
ATOM 682 C CA . GLY A 1 93 ? 32.659 42.925 -2.682 1.00 50.68 95 GLY A CA 1
ATOM 683 C C . GLY A 1 93 ? 33.415 43.791 -1.699 1.00 51.49 95 GLY A C 1
ATOM 684 O O . GLY A 1 93 ? 34.055 43.296 -0.773 1.00 52.02 95 GLY A O 1
ATOM 685 N N . ILE A 1 94 ? 33.351 45.098 -1.893 1.00 55.98 96 ILE A N 1
ATOM 686 C CA . ILE A 1 94 ? 34.062 46.002 -1.004 1.00 54.87 96 ILE A CA 1
ATOM 687 C C . ILE A 1 94 ? 33.258 46.345 0.236 1.00 52.51 96 ILE A C 1
ATOM 688 O O . ILE A 1 94 ? 33.739 47.078 1.105 1.00 52.16 96 ILE A O 1
ATOM 693 N N . SER A 1 95 ? 32.044 45.805 0.325 1.00 46.92 97 SER A N 1
ATOM 694 C CA . SER A 1 95 ? 31.205 46.049 1.495 1.00 45.74 97 SER A CA 1
ATOM 695 C C . SER A 1 95 ? 31.449 44.934 2.504 1.00 43.85 97 SER A C 1
ATOM 696 O O . SER A 1 95 ? 32.173 43.992 2.212 1.00 42.43 97 SER A O 1
ATOM 699 N N . GLY A 1 96 ? 30.843 45.041 3.683 1.00 44.26 98 GLY A N 1
ATOM 700 C CA . GLY A 1 96 ? 31.013 44.027 4.710 1.00 42.79 98 GLY A CA 1
ATOM 701 C C . GLY A 1 96 ? 29.862 43.025 4.794 1.00 44.66 98 GLY A C 1
ATOM 702 O O . GLY A 1 96 ? 29.592 42.452 5.857 1.00 45.86 98 GLY A O 1
ATOM 703 N N . LEU A 1 97 ? 29.181 42.812 3.670 1.00 45.31 99 LEU A N 1
ATOM 704 C CA . LEU A 1 97 ? 28.058 41.866 3.583 1.00 44.80 99 LEU A CA 1
ATOM 705 C C . LEU A 1 97 ? 28.549 40.490 3.970 1.00 43.43 99 LEU A C 1
ATOM 706 O O . LEU A 1 97 ? 29.503 39.991 3.384 1.00 41.70 99 LEU A O 1
ATOM 711 N N . GLN A 1 98 ? 27.888 39.878 4.948 1.00 46.49 100 GLN A N 1
ATOM 712 C CA . GLN A 1 98 ? 28.265 38.544 5.435 1.00 46.25 100 GLN A CA 1
ATOM 713 C C . GLN A 1 98 ? 27.403 37.389 4.916 1.00 44.67 100 GLN A C 1
ATOM 714 O O . GLN A 1 98 ? 27.910 36.291 4.650 1.00 40.96 100 GLN A O 1
ATOM 720 N N . GLU A 1 99 ? 26.101 37.640 4.799 1.00 42.91 101 GLU A N 1
ATOM 721 C CA . GLU A 1 99 ? 25.155 36.623 4.377 1.00 40.36 101 GLU A CA 1
ATOM 722 C C . GLU A 1 99 ? 24.307 37.073 3.193 1.00 42.42 101 GLU A C 1
ATOM 723 O O . GLU A 1 99 ? 23.688 38.140 3.241 1.00 43.72 101 GLU A O 1
ATOM 729 N N . LEU A 1 100 ? 24.277 36.265 2.134 1.00 39.03 102 LEU A N 1
ATOM 730 C CA . LEU A 1 100 ? 23.474 36.575 0.957 1.00 37.86 102 LEU A CA 1
ATOM 731 C C . LEU A 1 100 ? 22.358 35.536 0.762 1.00 37.56 102 LEU A C 1
ATOM 732 O O . LEU A 1 100 ? 22.551 34.339 0.985 1.00 37.41 102 LEU A O 1
ATOM 737 N N . THR A 1 101 ? 21.182 35.991 0.349 1.00 40.43 103 THR A N 1
ATOM 738 C CA . THR A 1 101 ? 20.064 35.078 0.131 1.00 43.59 103 THR A CA 1
ATOM 739 C C . THR A 1 101 ? 19.347 35.422 -1.174 1.00 46.75 103 THR A C 1
ATOM 740 O O . THR A 1 101 ? 18.623 36.407 -1.243 1.00 50.17 103 THR A O 1
ATOM 744 N N . LEU A 1 102 ? 19.571 34.613 -2.208 1.00 50.13 104 LEU A N 1
ATOM 745 C CA . LEU A 1 102 ? 18.941 34.802 -3.517 1.00 53.76 104 LEU A CA 1
ATOM 746 C C . LEU A 1 102 ? 17.709 33.898 -3.541 1.00 55.59 104 LEU A C 1
ATOM 747 O O . LEU A 1 102 ? 17.786 32.738 -3.134 1.00 58.24 104 LEU A O 1
ATOM 752 N N . GLU A 1 103 ? 16.584 34.405 -4.031 1.00 56.21 105 GLU A N 1
ATOM 753 C CA . GLU A 1 103 ? 15.361 33.607 -4.010 1.00 57.96 105 GLU A CA 1
ATOM 754 C C . GLU A 1 103 ? 14.332 33.927 -5.096 1.00 57.65 105 GLU A C 1
ATOM 755 O O . GLU A 1 103 ? 14.012 35.084 -5.344 1.00 57.67 105 GLU A O 1
ATOM 761 N N . ASN A 1 104 ? 13.806 32.887 -5.732 1.00 59.36 106 ASN A N 1
ATOM 762 C CA . ASN A 1 104 ? 12.823 33.056 -6.801 1.00 61.46 106 ASN A CA 1
ATOM 763 C C . ASN A 1 104 ? 13.330 33.961 -7.926 1.00 60.97 106 ASN A C 1
ATOM 764 O O . ASN A 1 104 ? 12.596 34.815 -8.416 1.00 62.45 106 ASN A O 1
ATOM 769 N N . LEU A 1 105 ? 14.583 33.767 -8.329 1.00 58.93 107 LEU A N 1
ATOM 770 C CA . LEU A 1 105 ? 15.187 34.567 -9.379 1.00 54.51 107 LEU A CA 1
ATOM 771 C C . LEU A 1 105 ? 15.355 33.764 -10.637 1.00 56.77 107 LEU A C 1
ATOM 772 O O . LEU A 1 105 ? 15.560 32.547 -10.598 1.00 58.25 107 LEU A O 1
ATOM 777 N N . GLU A 1 106 ? 15.287 34.461 -11.759 1.00 58.62 108 GLU A N 1
ATOM 778 C CA . GLU A 1 106 ? 15.479 33.844 -13.060 1.00 63.08 108 GLU A CA 1
ATOM 779 C C . GLU A 1 106 ? 16.698 34.559 -13.648 1.00 62.50 108 GLU A C 1
ATOM 780 O O . GLU A 1 106 ? 16.556 35.495 -14.427 1.00 65.68 108 GLU A O 1
ATOM 786 N N . VAL A 1 107 ? 17.897 34.136 -13.247 1.00 60.86 109 VAL A N 1
ATOM 787 C CA . VAL A 1 107 ? 19.119 34.759 -13.738 1.00 59.00 109 VAL A CA 1
ATOM 788 C C . VAL A 1 107 ? 19.309 34.348 -15.190 1.00 59.64 109 VAL A C 1
ATOM 789 O O . VAL A 1 107 ? 19.458 33.171 -15.503 1.00 58.22 109 VAL A O 1
ATOM 793 N N . THR A 1 108 ? 19.297 35.338 -16.077 1.00 62.35 110 THR A N 1
ATOM 794 C CA . THR A 1 108 ? 19.381 35.088 -17.509 1.00 65.32 110 THR A CA 1
ATOM 795 C C . THR A 1 108 ? 20.636 35.543 -18.219 1.00 66.93 110 THR A C 1
ATOM 796 O O . THR A 1 108 ? 21.346 36.432 -17.755 1.00 65.67 110 THR A O 1
ATOM 800 N N . GLY A 1 109 ? 20.880 34.921 -19.369 1.00 69.15 111 GLY A N 1
ATOM 801 C CA . GLY A 1 109 ? 22.035 35.253 -20.181 1.00 73.50 111 GLY A CA 1
ATOM 802 C C . GLY A 1 109 ? 23.356 34.879 -19.551 1.00 75.15 111 GLY A C 1
ATOM 803 O O . GLY A 1 109 ? 23.457 34.741 -18.333 1.00 79.02 111 GLY A O 1
ATOM 804 N N . THR A 1 110 ? 24.372 34.701 -20.386 1.00 75.22 112 THR A N 1
ATOM 805 C CA . THR A 1 110 ? 25.698 34.361 -19.896 1.00 74.74 112 THR A CA 1
ATOM 806 C C . THR A 1 110 ? 26.502 35.641 -19.683 1.00 73.06 112 THR A C 1
ATOM 807 O O . THR A 1 110 ? 26.311 36.644 -20.382 1.00 72.63 112 THR A O 1
ATOM 811 N N . ALA A 1 111 ? 27.391 35.603 -18.703 1.00 70.17 113 ALA A N 1
ATOM 812 C CA . ALA A 1 111 ? 28.222 36.749 -18.394 1.00 68.62 113 ALA A CA 1
ATOM 813 C C . ALA A 1 111 ? 29.662 36.334 -18.623 1.00 68.95 113 ALA A C 1
ATOM 814 O O . ALA A 1 111 ? 30.000 35.155 -18.531 1.00 69.41 113 ALA A O 1
ATOM 816 N N . PRO A 1 112 ? 30.530 37.292 -18.961 1.00 69.62 114 PRO A N 1
ATOM 817 C CA . PRO A 1 112 ? 31.920 36.886 -19.175 1.00 69.24 114 PRO A CA 1
ATOM 818 C C . PRO A 1 112 ? 32.641 36.631 -17.842 1.00 67.74 114 PRO A C 1
ATOM 819 O O . PRO A 1 112 ? 32.300 37.223 -16.816 1.00 65.65 114 PRO A O 1
ATOM 823 N N . PRO A 1 113 ? 33.636 35.729 -17.841 1.00 66.64 115 PRO A N 1
ATOM 824 C CA . PRO A 1 113 ? 34.377 35.427 -16.618 1.00 65.35 115 PRO A CA 1
ATOM 825 C C . PRO A 1 113 ? 34.980 36.712 -16.084 1.00 66.04 115 PRO A C 1
ATOM 826 O O . PRO A 1 113 ? 35.312 37.609 -16.858 1.00 67.42 115 PRO A O 1
ATOM 830 N N . PRO A 1 114 ? 35.106 36.833 -14.754 1.00 66.23 116 PRO A N 1
ATOM 831 C CA . PRO A 1 114 ? 35.692 38.057 -14.215 1.00 66.88 116 PRO A CA 1
ATOM 832 C C . PRO A 1 114 ? 37.195 38.066 -14.502 1.00 68.81 116 PRO A C 1
ATOM 833 O O . PRO A 1 114 ? 37.795 37.023 -14.767 1.00 66.09 116 PRO A O 1
ATOM 837 N N . LEU A 1 115 ? 37.798 39.246 -14.461 1.00 72.57 117 LEU A N 1
ATOM 838 C CA . LEU A 1 115 ? 39.224 39.372 -14.724 1.00 77.43 117 LEU A CA 1
ATOM 839 C C . LEU A 1 115 ? 40.046 38.842 -13.562 1.00 78.87 117 LEU A C 1
ATOM 840 O O . LEU A 1 115 ? 40.723 37.815 -13.666 1.00 76.80 117 LEU A O 1
ATOM 845 N N . LEU A 1 116 ? 39.983 39.566 -12.453 1.00 82.64 118 LEU A N 1
ATOM 846 C CA . LEU A 1 116 ? 40.722 39.201 -11.257 1.00 86.95 118 LEU A CA 1
ATOM 847 C C . LEU A 1 116 ? 40.092 37.980 -10.579 1.00 88.03 118 LEU A C 1
ATOM 848 O O . LEU A 1 116 ? 39.178 37.347 -11.121 1.00 86.40 118 LEU A O 1
ATOM 853 N N . GLU A 1 117 ? 40.576 37.669 -9.382 1.00 90.02 119 GLU A N 1
ATOM 854 C CA . GLU A 1 117 ? 40.080 36.525 -8.637 1.00 88.94 119 GLU A CA 1
ATOM 855 C C . GLU A 1 117 ? 39.617 36.887 -7.223 1.00 84.81 119 GLU A C 1
ATOM 856 O O . GLU A 1 117 ? 40.211 37.738 -6.556 1.00 84.27 119 GLU A O 1
ATOM 862 N N . ALA A 1 118 ? 38.541 36.236 -6.789 1.00 80.41 120 ALA A N 1
ATOM 863 C CA . ALA A 1 118 ? 37.968 36.421 -5.456 1.00 75.62 120 ALA A CA 1
ATOM 864 C C . ALA A 1 118 ? 37.194 37.721 -5.271 1.00 72.77 120 ALA A C 1
ATOM 865 O O . ALA A 1 118 ? 36.949 38.151 -4.146 1.00 72.12 120 ALA A O 1
ATOM 867 N N . THR A 1 119 ? 36.809 38.349 -6.371 1.00 70.36 121 THR A N 1
ATOM 868 C CA . THR A 1 119 ? 36.065 39.605 -6.308 1.00 68.06 121 THR A CA 1
ATOM 869 C C . THR A 1 119 ? 34.665 39.339 -5.758 1.00 64.82 121 THR A C 1
ATOM 870 O O . THR A 1 119 ? 33.792 38.901 -6.495 1.00 69.17 121 THR A O 1
ATOM 874 N N . GLY A 1 120 ? 34.431 39.596 -4.476 1.00 60.05 122 GLY A N 1
ATOM 875 C CA . GLY A 1 120 ? 33.107 39.309 -3.944 1.00 53.39 122 GLY A CA 1
ATOM 876 C C . GLY A 1 120 ? 32.950 39.497 -2.451 1.00 48.89 122 GLY A C 1
ATOM 877 O O . GLY A 1 120 ? 33.934 39.480 -1.717 1.00 49.00 122 GLY A O 1
ATOM 878 N N . PRO A 1 121 ? 31.709 39.663 -1.969 1.00 46.94 123 PRO A N 1
ATOM 879 C CA . PRO A 1 121 ? 31.463 39.860 -0.536 1.00 47.24 123 PRO A CA 1
ATOM 880 C C . PRO A 1 121 ? 32.154 38.758 0.232 1.00 46.62 123 PRO A C 1
ATOM 881 O O . PRO A 1 121 ? 32.128 37.613 -0.204 1.00 50.31 123 PRO A O 1
ATOM 885 N N . ASP A 1 122 ? 32.782 39.069 1.359 1.00 46.14 124 ASP A N 1
ATOM 886 C CA . ASP A 1 122 ? 33.413 37.987 2.099 1.00 45.45 124 ASP A CA 1
ATOM 887 C C . ASP A 1 122 ? 32.341 37.286 2.924 1.00 43.14 124 ASP A C 1
ATOM 888 O O . ASP A 1 122 ? 32.310 37.394 4.151 1.00 44.54 124 ASP A O 1
ATOM 893 N N . LEU A 1 123 ? 31.472 36.560 2.225 1.00 42.75 125 LEU A N 1
ATOM 894 C CA . LEU A 1 123 ? 30.340 35.833 2.813 1.00 41.89 125 LEU A CA 1
ATOM 895 C C . LEU A 1 123 ? 30.626 34.647 3.728 1.00 40.82 125 LEU A C 1
ATOM 896 O O . LEU A 1 123 ? 31.625 33.955 3.575 1.00 38.99 125 LEU A O 1
ATOM 901 N N . ASN A 1 124 ? 29.730 34.404 4.679 1.00 40.71 126 ASN A N 1
ATOM 902 C CA . ASN A 1 124 ? 29.861 33.222 5.533 1.00 39.92 126 ASN A CA 1
ATOM 903 C C . ASN A 1 124 ? 28.753 32.278 5.078 1.00 36.92 126 ASN A C 1
ATOM 904 O O . ASN A 1 124 ? 28.934 31.067 4.997 1.00 37.32 126 ASN A O 1
ATOM 909 N N . ILE A 1 125 ? 27.624 32.879 4.717 1.00 35.63 127 ILE A N 1
ATOM 910 C CA . ILE A 1 125 ? 26.420 32.159 4.348 1.00 29.60 127 ILE A CA 1
ATOM 911 C C . ILE A 1 125 ? 25.804 32.546 3.016 1.00 32.65 127 ILE A C 1
ATOM 912 O O . ILE A 1 125 ? 25.480 33.706 2.803 1.00 31.73 127 ILE A O 1
ATOM 917 N N . LEU A 1 126 ? 25.649 31.578 2.117 1.00 30.38 128 LEU A N 1
ATOM 918 C CA . LEU A 1 126 ? 25.016 31.845 0.836 1.00 32.24 128 LEU A CA 1
ATOM 919 C C . LEU A 1 126 ? 23.816 30.906 0.695 1.00 31.56 128 LEU A C 1
ATOM 920 O O . LEU A 1 126 ? 23.974 29.695 0.729 1.00 30.60 128 LEU A O 1
ATOM 925 N N . ASN A 1 127 ? 22.614 31.466 0.559 1.00 35.48 129 ASN A N 1
ATOM 926 C CA . ASN A 1 127 ? 21.394 30.651 0.420 1.00 34.65 129 ASN A CA 1
ATOM 927 C C . ASN A 1 127 ? 20.724 30.849 -0.916 1.00 35.43 129 ASN A C 1
ATOM 928 O O . ASN A 1 127 ? 20.499 31.975 -1.346 1.00 38.96 129 ASN A O 1
ATOM 933 N N . LEU A 1 128 ? 20.373 29.761 -1.569 1.00 36.45 130 LEU A N 1
ATOM 934 C CA . LEU A 1 128 ? 19.688 29.867 -2.851 1.00 36.22 130 LEU A CA 1
ATOM 935 C C . LEU A 1 128 ? 18.396 29.057 -2.770 1.00 36.24 130 LEU A C 1
ATOM 936 O O . LEU A 1 128 ? 18.381 27.928 -2.279 1.00 35.38 130 LEU A O 1
ATOM 941 N N . ARG A 1 129 ? 17.303 29.654 -3.215 1.00 39.28 131 ARG A N 1
ATOM 942 C CA . ARG A 1 129 ? 16.028 28.959 -3.228 1.00 38.75 131 ARG A CA 1
ATOM 943 C C . ARG A 1 129 ? 15.236 29.319 -4.471 1.00 40.66 131 ARG A C 1
ATOM 944 O O . ARG A 1 129 ? 14.821 30.469 -4.658 1.00 41.23 131 ARG A O 1
ATOM 952 N N . ASN A 1 130 ? 15.038 28.325 -5.330 1.00 42.98 132 ASN A N 1
ATOM 953 C CA . ASN A 1 130 ? 14.275 28.507 -6.555 1.00 45.26 132 ASN A CA 1
ATOM 954 C C . ASN A 1 130 ? 14.902 29.543 -7.496 1.00 45.18 132 ASN A C 1
ATOM 955 O O . ASN A 1 130 ? 14.239 30.443 -8.004 1.00 43.59 132 ASN A O 1
ATOM 960 N N . VAL A 1 131 ? 16.199 29.383 -7.718 1.00 45.73 133 VAL A N 1
ATOM 961 C CA . VAL A 1 131 ? 16.964 30.237 -8.594 1.00 44.61 133 VAL A CA 1
ATOM 962 C C . VAL A 1 131 ? 17.297 29.479 -9.878 1.00 47.74 133 VAL A C 1
ATOM 963 O O . VAL A 1 131 ? 17.825 28.372 -9.830 1.00 47.56 133 VAL A O 1
ATOM 967 N N . SER A 1 132 ? 16.969 30.043 -11.033 1.00 50.96 134 SER A N 1
ATOM 968 C CA . SER A 1 132 ? 17.322 29.370 -12.284 1.00 51.84 134 SER A CA 1
ATOM 969 C C . SER A 1 132 ? 18.463 30.164 -12.921 1.00 51.89 134 SER A C 1
ATOM 970 O O . SER A 1 132 ? 18.589 31.372 -12.708 1.00 51.96 134 SER A O 1
ATOM 973 N N . TRP A 1 133 ? 19.300 29.493 -13.696 1.00 53.40 135 TRP A N 1
ATOM 974 C CA . TRP A 1 133 ? 20.422 30.170 -14.322 1.00 56.94 135 TRP A CA 1
ATOM 975 C C . TRP A 1 133 ? 20.458 29.956 -15.829 1.00 61.88 135 TRP A C 1
ATOM 976 O O . TRP A 1 133 ? 19.793 29.050 -16.356 1.00 61.21 135 TRP A O 1
ATOM 987 N N . ALA A 1 134 ? 21.230 30.803 -16.512 1.00 65.50 136 ALA A N 1
ATOM 988 C CA . ALA A 1 134 ? 21.373 30.726 -17.965 1.00 70.18 136 ALA A CA 1
ATOM 989 C C . ALA A 1 134 ? 21.817 29.313 -18.307 1.00 71.79 136 ALA A C 1
ATOM 990 O O . ALA A 1 134 ? 21.099 28.568 -18.969 1.00 72.21 136 ALA A O 1
ATOM 992 N N . THR A 1 135 ? 23.014 28.949 -17.868 1.00 73.83 137 THR A N 1
ATOM 993 C CA . THR A 1 135 ? 23.490 27.594 -18.082 1.00 76.65 137 THR A CA 1
ATOM 994 C C . THR A 1 135 ? 22.677 26.831 -17.029 1.00 80.24 137 THR A C 1
ATOM 995 O O . THR A 1 135 ? 21.771 27.410 -16.421 1.00 81.55 137 THR A O 1
ATOM 999 N N . ARG A 1 136 ? 22.955 25.553 -16.801 1.00 82.28 138 ARG A N 1
ATOM 1000 C CA . ARG A 1 136 ? 22.190 24.854 -15.778 1.00 82.61 138 ARG A CA 1
ATOM 1001 C C . ARG A 1 136 ? 22.973 23.783 -15.050 1.00 80.37 138 ARG A C 1
ATOM 1002 O O . ARG A 1 136 ? 22.550 23.308 -13.998 1.00 81.69 138 ARG A O 1
ATOM 1010 N N . ASP A 1 137 ? 24.114 23.402 -15.601 1.00 76.42 139 ASP A N 1
ATOM 1011 C CA . ASP A 1 137 ? 24.934 22.395 -14.954 1.00 73.47 139 ASP A CA 1
ATOM 1012 C C . ASP A 1 137 ? 26.258 23.021 -14.602 1.00 70.10 139 ASP A C 1
ATOM 1013 O O . ASP A 1 137 ? 27.119 22.386 -13.992 1.00 71.74 139 ASP A O 1
ATOM 1018 N N . ALA A 1 138 ? 26.436 24.269 -15.002 1.00 63.74 140 ALA A N 1
ATOM 1019 C CA . ALA A 1 138 ? 27.681 24.934 -14.697 1.00 58.46 140 ALA A CA 1
ATOM 1020 C C . ALA A 1 138 ? 27.430 26.178 -13.856 1.00 54.51 140 ALA A C 1
ATOM 1021 O O . ALA A 1 138 ? 28.372 26.873 -13.496 1.00 53.22 140 ALA A O 1
ATOM 1023 N N . TRP A 1 139 ? 26.172 26.452 -13.515 1.00 50.35 141 TRP A N 1
ATOM 1024 C CA . TRP A 1 139 ? 25.901 27.646 -12.727 1.00 49.43 141 TRP A CA 1
ATOM 1025 C C . TRP A 1 139 ? 26.707 27.685 -11.430 1.00 48.72 141 TRP A C 1
ATOM 1026 O O . TRP A 1 139 ? 27.161 28.752 -11.022 1.00 47.09 141 TRP A O 1
ATOM 1037 N N . LEU A 1 140 ? 26.895 26.539 -10.783 1.00 43.49 142 LEU A N 1
ATOM 1038 C CA . LEU A 1 140 ? 27.649 26.542 -9.541 1.00 45.13 142 LEU A CA 1
ATOM 1039 C C . LEU A 1 140 ? 29.121 26.907 -9.809 1.00 44.26 142 LEU A C 1
ATOM 1040 O O . LEU A 1 140 ? 29.711 27.724 -9.102 1.00 42.99 142 LEU A O 1
ATOM 1045 N N . ALA A 1 141 ? 29.703 26.318 -10.844 1.00 44.58 143 ALA A N 1
ATOM 1046 C CA . ALA A 1 141 ? 31.095 26.584 -11.172 1.00 49.13 143 ALA A CA 1
ATOM 1047 C C . ALA A 1 141 ? 31.322 28.055 -11.468 1.00 52.34 143 ALA A C 1
ATOM 1048 O O . ALA A 1 141 ? 32.331 28.641 -11.064 1.00 54.77 143 ALA A O 1
ATOM 1050 N N . GLU A 1 142 ? 30.368 28.650 -12.174 1.00 54.26 144 GLU A N 1
ATOM 1051 C CA . GLU A 1 142 ? 30.457 30.048 -12.561 1.00 53.87 144 GLU A CA 1
ATOM 1052 C C . GLU A 1 142 ? 30.224 31.013 -11.433 1.00 52.00 144 GLU A C 1
ATOM 1053 O O . GLU A 1 142 ? 30.897 32.036 -11.329 1.00 54.36 144 GLU A O 1
ATOM 1059 N N . LEU A 1 143 ? 29.260 30.705 -10.586 1.00 48.29 145 LEU A N 1
ATOM 1060 C CA . LEU A 1 143 ? 29.006 31.580 -9.465 1.00 46.14 145 LEU A CA 1
ATOM 1061 C C . LEU A 1 143 ? 30.250 31.579 -8.576 1.00 41.86 145 LEU A C 1
ATOM 1062 O O . LEU A 1 143 ? 30.569 32.567 -7.956 1.00 37.99 145 LEU A O 1
ATOM 1067 N N . GLN A 1 144 ? 30.952 30.461 -8.524 1.00 42.47 146 GLN A N 1
ATOM 1068 C CA . GLN A 1 144 ? 32.156 30.375 -7.709 1.00 46.71 146 GLN A CA 1
ATOM 1069 C C . GLN A 1 144 ? 33.214 31.390 -8.115 1.00 46.77 146 GLN A C 1
ATOM 1070 O O . GLN A 1 144 ? 34.007 31.835 -7.283 1.00 47.80 146 GLN A O 1
ATOM 1076 N N . GLN A 1 145 ? 33.228 31.726 -9.404 1.00 46.78 147 GLN A N 1
ATOM 1077 C CA . GLN A 1 145 ? 34.180 32.668 -9.975 1.00 46.59 147 GLN A CA 1
ATOM 1078 C C . GLN A 1 145 ? 34.144 34.052 -9.332 1.00 46.98 147 GLN A C 1
ATOM 1079 O O . GLN A 1 145 ? 35.091 34.829 -9.487 1.00 49.80 147 GLN A O 1
ATOM 1085 N N . TRP A 1 146 ? 33.058 34.353 -8.617 1.00 46.06 148 TRP A N 1
ATOM 1086 C CA . TRP A 1 146 ? 32.879 35.637 -7.939 1.00 43.55 148 TRP A CA 1
ATOM 1087 C C . TRP A 1 146 ? 32.873 35.506 -6.408 1.00 45.14 148 TRP A C 1
ATOM 1088 O O . TRP A 1 146 ? 32.834 36.499 -5.707 1.00 45.75 148 TRP A O 1
ATOM 1099 N N . LEU A 1 147 ? 32.923 34.281 -5.891 1.00 48.36 149 LEU A N 1
ATOM 1100 C CA . LEU A 1 147 ? 32.905 34.025 -4.444 1.00 47.17 149 LEU A CA 1
ATOM 1101 C C . LEU A 1 147 ? 34.255 34.041 -3.775 1.00 45.08 149 LEU A C 1
ATOM 1102 O O . LEU A 1 147 ? 35.235 33.631 -4.365 1.00 45.33 149 LEU A O 1
ATOM 1107 N N . LYS A 1 148 ? 34.301 34.490 -2.525 1.00 46.83 150 LYS A N 1
ATOM 1108 C CA . LYS A 1 148 ? 35.556 34.486 -1.770 1.00 46.35 150 LYS A CA 1
ATOM 1109 C C . LYS A 1 148 ? 35.738 33.061 -1.249 1.00 47.57 150 LYS A C 1
ATOM 1110 O O . LYS A 1 148 ? 34.833 32.237 -1.363 1.00 49.93 150 LYS A O 1
ATOM 1116 N N . PRO A 1 149 ? 36.906 32.750 -0.670 1.00 48.81 151 PRO A N 1
ATOM 1117 C CA . PRO A 1 149 ? 37.176 31.407 -0.140 1.00 48.13 151 PRO A CA 1
ATOM 1118 C C . PRO A 1 149 ? 36.693 31.139 1.293 1.00 45.96 151 PRO A C 1
ATOM 1119 O O . PRO A 1 149 ? 36.761 30.018 1.773 1.00 45.42 151 PRO A O 1
ATOM 1123 N N . GLY A 1 150 ? 36.215 32.152 1.989 1.00 43.33 152 GLY A N 1
ATOM 1124 C CA . GLY A 1 150 ? 35.801 31.904 3.356 1.00 40.38 152 GLY A CA 1
ATOM 1125 C C . GLY A 1 150 ? 34.396 31.369 3.572 1.00 38.03 152 GLY A C 1
ATOM 1126 O O . GLY A 1 150 ? 33.984 31.192 4.723 1.00 38.08 152 GLY A O 1
ATOM 1127 N N . LEU A 1 151 ? 33.661 31.094 2.497 1.00 34.16 153 LEU A N 1
ATOM 1128 C CA . LEU A 1 151 ? 32.284 30.627 2.639 1.00 33.55 153 LEU A CA 1
ATOM 1129 C C . LEU A 1 151 ? 32.145 29.440 3.560 1.00 36.40 153 LEU A C 1
ATOM 1130 O O . LEU A 1 151 ? 32.779 28.405 3.360 1.00 40.03 153 LEU A O 1
ATOM 1135 N N . LYS A 1 152 ? 31.298 29.574 4.570 1.00 37.87 154 LYS A N 1
ATOM 1136 C CA . LYS A 1 152 ? 31.109 28.470 5.505 1.00 39.37 154 LYS A CA 1
ATOM 1137 C C . LYS A 1 152 ? 29.812 27.673 5.338 1.00 35.44 154 LYS A C 1
ATOM 1138 O O . LYS A 1 152 ? 29.819 26.471 5.533 1.00 37.89 154 LYS A O 1
ATOM 1144 N N . VAL A 1 153 ? 28.715 28.334 4.983 1.00 31.93 155 VAL A N 1
ATOM 1145 C CA . VAL A 1 153 ? 27.431 27.651 4.849 1.00 32.27 155 VAL A CA 1
ATOM 1146 C C . VAL A 1 153 ? 26.823 27.835 3.458 1.00 34.39 155 VAL A C 1
ATOM 1147 O O . VAL A 1 153 ? 26.593 28.965 3.025 1.00 37.00 155 VAL A O 1
ATOM 1151 N N . LEU A 1 154 ? 26.586 26.732 2.753 1.00 30.32 156 LEU A N 1
ATOM 1152 C CA . LEU A 1 154 ? 25.994 26.816 1.430 1.00 28.19 156 LEU A CA 1
ATOM 1153 C C . LEU A 1 154 ? 24.644 26.112 1.436 1.00 28.98 156 LEU A C 1
ATOM 1154 O O . LEU A 1 154 ? 24.577 24.889 1.563 1.00 29.81 156 LEU A O 1
ATOM 1159 N N . SER A 1 155 ? 23.569 26.868 1.290 1.00 27.29 157 SER A N 1
ATOM 1160 C CA . SER A 1 155 ? 22.255 26.255 1.239 1.00 32.51 157 SER A CA 1
ATOM 1161 C C . SER A 1 155 ? 21.659 26.368 -0.176 1.00 34.89 157 SER A C 1
ATOM 1162 O O . SER A 1 155 ? 21.581 27.473 -0.733 1.00 37.39 157 SER A O 1
ATOM 1165 N N . ILE A 1 156 ? 21.227 25.246 -0.753 1.00 31.52 158 ILE A N 1
ATOM 1166 C CA . ILE A 1 156 ? 20.662 25.272 -2.097 1.00 26.85 158 ILE A CA 1
ATOM 1167 C C . ILE A 1 156 ? 19.320 24.554 -2.098 1.00 28.83 158 ILE A C 1
ATOM 1168 O O . ILE A 1 156 ? 19.292 23.355 -1.928 1.00 33.12 158 ILE A O 1
ATOM 1173 N N . ALA A 1 157 ? 18.208 25.261 -2.281 1.00 29.26 159 ALA A N 1
ATOM 1174 C CA . ALA A 1 157 ? 16.896 24.596 -2.304 1.00 32.21 159 ALA A CA 1
ATOM 1175 C C . ALA A 1 157 ? 16.175 24.715 -3.654 1.00 34.74 159 ALA A C 1
ATOM 1176 O O . ALA A 1 157 ? 16.382 25.656 -4.401 1.00 42.69 159 ALA A O 1
ATOM 1178 N N . GLN A 1 158 ? 15.330 23.749 -3.973 1.00 42.29 160 GLN A N 1
ATOM 1179 C CA . GLN A 1 158 ? 14.577 23.761 -5.228 1.00 47.69 160 GLN A CA 1
ATOM 1180 C C . GLN A 1 158 ? 15.411 24.206 -6.441 1.00 49.10 160 GLN A C 1
ATOM 1181 O O . GLN A 1 158 ? 14.994 25.072 -7.220 1.00 50.36 160 GLN A O 1
ATOM 1187 N N . ALA A 1 159 ? 16.592 23.618 -6.592 1.00 48.34 161 ALA A N 1
ATOM 1188 C CA . ALA A 1 159 ? 17.446 23.934 -7.715 1.00 48.86 161 ALA A CA 1
ATOM 1189 C C . ALA A 1 159 ? 16.804 23.229 -8.894 1.00 51.53 161 ALA A C 1
ATOM 1190 O O . ALA A 1 159 ? 16.121 22.226 -8.705 1.00 50.41 161 ALA A O 1
ATOM 1192 N N . HIS A 1 160 ? 16.992 23.755 -10.101 1.00 53.56 162 HIS A N 1
ATOM 1193 C CA . HIS A 1 160 ? 16.424 23.100 -11.265 1.00 57.57 162 HIS A CA 1
ATOM 1194 C C . HIS A 1 160 ? 17.463 22.130 -11.761 1.00 55.19 162 HIS A C 1
ATOM 1195 O O . HIS A 1 160 ? 17.223 21.393 -12.706 1.00 54.57 162 HIS A O 1
ATOM 1202 N N . SER A 1 161 ? 18.624 22.131 -11.113 1.00 53.93 163 SER A N 1
ATOM 1203 C CA . SER A 1 161 ? 19.701 21.234 -11.504 1.00 51.26 163 SER A CA 1
ATOM 1204 C C . SER A 1 161 ? 20.890 21.256 -10.557 1.00 49.36 163 SER A C 1
ATOM 1205 O O . SER A 1 161 ? 21.399 22.322 -10.195 1.00 47.23 163 SER A O 1
ATOM 1208 N N . LEU A 1 162 ? 21.336 20.063 -10.176 1.00 46.91 164 LEU A N 1
ATOM 1209 C CA . LEU A 1 162 ? 22.475 19.914 -9.277 1.00 48.36 164 LEU A CA 1
ATOM 1210 C C . LEU A 1 162 ? 23.479 18.925 -9.855 1.00 48.74 164 LEU A C 1
ATOM 1211 O O . LEU A 1 162 ? 24.508 18.631 -9.239 1.00 49.51 164 LEU A O 1
ATOM 1216 N N . ASN A 1 163 ? 23.179 18.411 -11.042 1.00 50.50 165 ASN A N 1
ATOM 1217 C CA . ASN A 1 163 ? 24.083 17.469 -11.703 1.00 55.54 165 ASN A CA 1
ATOM 1218 C C . ASN A 1 163 ? 25.275 18.260 -12.218 1.00 52.84 165 ASN A C 1
ATOM 1219 O O . ASN A 1 163 ? 25.439 18.468 -13.409 1.00 53.58 165 ASN A O 1
ATOM 1224 N N . PHE A 1 164 ? 26.109 18.696 -11.295 1.00 51.94 166 PHE A N 1
ATOM 1225 C CA . PHE A 1 164 ? 27.274 19.493 -11.614 1.00 50.27 166 PHE A CA 1
ATOM 1226 C C . PHE A 1 164 ? 28.295 18.880 -12.547 1.00 52.37 166 PHE A C 1
ATOM 1227 O O . PHE A 1 164 ? 28.455 17.663 -12.626 1.00 55.53 166 PHE A O 1
ATOM 1235 N N . SER A 1 165 ? 28.984 19.765 -13.256 1.00 57.08 167 SER A N 1
ATOM 1236 C CA . SER A 1 165 ? 30.081 19.403 -14.142 1.00 55.53 167 SER A CA 1
ATOM 1237 C C . SER A 1 165 ? 31.199 19.670 -13.146 1.00 53.50 167 SER A C 1
ATOM 1238 O O . SER A 1 165 ? 31.713 20.782 -13.049 1.00 50.01 167 SER A O 1
ATOM 1241 N N . CYS A 1 166 ? 31.520 18.639 -12.381 1.00 52.79 168 CYS A N 1
ATOM 1242 C CA . CYS A 1 166 ? 32.506 18.701 -11.319 1.00 58.24 168 CYS A CA 1
ATOM 1243 C C . CYS A 1 166 ? 33.953 19.062 -11.598 1.00 61.26 168 CYS A C 1
ATOM 1244 O O . CYS A 1 166 ? 34.654 19.522 -10.692 1.00 63.45 168 CYS A O 1
ATOM 1247 N N . GLU A 1 167 ? 34.421 18.842 -12.821 1.00 64.91 169 GLU A N 1
ATOM 1248 C CA . GLU A 1 167 ? 35.797 19.190 -13.155 1.00 68.35 169 GLU A CA 1
ATOM 1249 C C . GLU A 1 167 ? 36.008 20.717 -13.116 1.00 67.66 169 GLU A C 1
ATOM 1250 O O . GLU A 1 167 ? 37.106 21.196 -12.802 1.00 66.49 169 GLU A O 1
ATOM 1256 N N . GLN A 1 168 ? 34.943 21.467 -13.414 1.00 67.37 170 GLN A N 1
ATOM 1257 C CA . GLN A 1 168 ? 34.966 22.934 -13.411 1.00 66.37 170 GLN A CA 1
ATOM 1258 C C . GLN A 1 168 ? 34.679 23.500 -12.011 1.00 63.96 170 GLN A C 1
ATOM 1259 O O . GLN A 1 168 ? 34.947 24.678 -11.735 1.00 64.23 170 GLN A O 1
ATOM 1265 N N . VAL A 1 169 ? 34.101 22.674 -11.141 1.00 58.04 171 VAL A N 1
ATOM 1266 C CA . VAL A 1 169 ? 33.782 23.112 -9.791 1.00 51.45 171 VAL A CA 1
ATOM 1267 C C . VAL A 1 169 ? 35.076 23.183 -9.012 1.00 47.98 171 VAL A C 1
ATOM 1268 O O . VAL A 1 169 ? 35.963 22.356 -9.191 1.00 43.73 171 VAL A O 1
ATOM 1272 N N . ARG A 1 170 ? 35.192 24.182 -8.156 1.00 48.46 172 ARG A N 1
ATOM 1273 C CA . ARG A 1 170 ? 36.407 24.311 -7.378 1.00 52.84 172 ARG A CA 1
ATOM 1274 C C . ARG A 1 170 ? 36.201 23.898 -5.942 1.00 47.97 172 ARG A C 1
ATOM 1275 O O . ARG A 1 170 ? 35.089 23.620 -5.508 1.00 43.02 172 ARG A O 1
ATOM 1283 N N . VAL A 1 171 ? 37.305 23.848 -5.219 1.00 47.14 173 VAL A N 1
ATOM 1284 C CA . VAL A 1 171 ? 37.314 23.484 -3.812 1.00 47.68 173 VAL A CA 1
ATOM 1285 C C . VAL A 1 171 ? 36.654 24.562 -2.969 1.00 46.95 173 VAL A C 1
ATOM 1286 O O . VAL A 1 171 ? 36.856 25.731 -3.232 1.00 52.07 173 VAL A O 1
ATOM 1290 N N . PHE A 1 172 ? 35.844 24.182 -1.986 1.00 46.67 174 PHE A N 1
ATOM 1291 C CA . PHE A 1 172 ? 35.252 25.170 -1.077 1.00 42.94 174 PHE A CA 1
ATOM 1292 C C . PHE A 1 172 ? 36.105 24.904 0.144 1.00 43.00 174 PHE A C 1
ATOM 1293 O O . PHE A 1 172 ? 35.812 24.001 0.913 1.00 44.60 174 PHE A O 1
ATOM 1301 N N . PRO A 1 173 ? 37.187 25.680 0.332 1.00 46.14 175 PRO A N 1
ATOM 1302 C CA . PRO A 1 173 ? 38.128 25.541 1.461 1.00 43.43 175 PRO A CA 1
ATOM 1303 C C . PRO A 1 173 ? 37.552 25.596 2.878 1.00 40.99 175 PRO A C 1
ATOM 1304 O O . PRO A 1 173 ? 37.974 24.866 3.755 1.00 39.42 175 PRO A O 1
ATOM 1308 N N . ALA A 1 174 ? 36.597 26.476 3.108 1.00 40.53 176 ALA A N 1
ATOM 1309 C CA . ALA A 1 174 ? 36.033 26.612 4.438 1.00 40.27 176 ALA A CA 1
ATOM 1310 C C . ALA A 1 174 ? 34.601 26.096 4.582 1.00 38.93 176 ALA A C 1
ATOM 1311 O O . ALA A 1 174 ? 34.042 26.121 5.671 1.00 41.08 176 ALA A O 1
ATOM 1313 N N . LEU A 1 175 ? 33.995 25.630 3.502 1.00 38.28 177 LEU A N 1
ATOM 1314 C CA . LEU A 1 175 ? 32.611 25.194 3.607 1.00 37.70 177 LEU A CA 1
ATOM 1315 C C . LEU A 1 175 ? 32.389 24.113 4.653 1.00 37.36 177 LEU A C 1
ATOM 1316 O O . LEU A 1 175 ? 32.761 22.954 4.449 1.00 38.09 177 LEU A O 1
ATOM 1321 N N . SER A 1 176 ? 31.772 24.487 5.772 1.00 34.05 178 SER A N 1
ATOM 1322 C CA . SER A 1 176 ? 31.505 23.515 6.825 1.00 35.65 178 SER A CA 1
ATOM 1323 C C . SER A 1 176 ? 30.075 22.929 6.755 1.00 30.69 178 SER A C 1
ATOM 1324 O O . SER A 1 176 ? 29.837 21.822 7.209 1.00 29.46 178 SER A O 1
ATOM 1327 N N . THR A 1 177 ? 29.129 23.655 6.182 1.00 28.52 179 THR A N 1
ATOM 1328 C CA . THR A 1 177 ? 27.759 23.136 6.082 1.00 31.06 179 THR A CA 1
ATOM 1329 C C . THR A 1 177 ? 27.204 23.217 4.644 1.00 30.77 179 THR A C 1
ATOM 1330 O O . THR A 1 177 ? 27.208 24.286 4.023 1.00 29.93 179 THR A O 1
ATOM 1334 N N . LEU A 1 178 ? 26.758 22.076 4.119 1.00 27.89 180 LEU A N 1
ATOM 1335 C CA . LEU A 1 178 ? 26.163 22.020 2.793 1.00 25.91 180 LEU A CA 1
ATOM 1336 C C . LEU A 1 178 ? 24.696 21.578 2.999 1.00 25.91 180 LEU A C 1
ATOM 1337 O O . LEU A 1 178 ? 24.423 20.476 3.478 1.00 25.20 180 LEU A O 1
ATOM 1342 N N . ASP A 1 179 ? 23.760 22.453 2.654 1.00 24.60 181 ASP A N 1
ATOM 1343 C CA . ASP A 1 179 ? 22.347 22.157 2.833 1.00 28.06 181 ASP A CA 1
ATOM 1344 C C . ASP A 1 179 ? 21.602 22.028 1.499 1.00 30.10 181 ASP A C 1
ATOM 1345 O O . ASP A 1 179 ? 21.274 23.029 0.839 1.00 32.18 181 ASP A O 1
ATOM 1350 N N . LEU A 1 180 ? 21.316 20.798 1.109 1.00 26.92 182 LEU A N 1
ATOM 1351 C CA . LEU A 1 180 ? 20.613 20.564 -0.134 1.00 24.93 182 LEU A CA 1
ATOM 1352 C C . LEU A 1 180 ? 19.171 20.142 0.176 1.00 26.65 182 LEU A C 1
ATOM 1353 O O . LEU A 1 180 ? 18.577 19.363 -0.553 1.00 25.73 182 LEU A O 1
ATOM 1358 N N . SER A 1 181 ? 18.606 20.651 1.259 1.00 29.65 183 SER A N 1
ATOM 1359 C CA . SER A 1 181 ? 17.242 20.268 1.614 1.00 34.58 183 SER A CA 1
ATOM 1360 C C . SER A 1 181 ? 16.248 20.848 0.627 1.00 32.78 183 SER A C 1
ATOM 1361 O O . SER A 1 181 ? 16.518 21.849 -0.012 1.00 31.48 183 SER A O 1
ATOM 1364 N N . ASP A 1 182 ? 15.107 20.184 0.503 1.00 33.20 184 ASP A N 1
ATOM 1365 C CA . ASP A 1 182 ? 14.051 20.574 -0.426 1.00 34.54 184 ASP A CA 1
ATOM 1366 C C . ASP A 1 182 ? 14.418 20.480 -1.916 1.00 35.28 184 ASP A C 1
ATOM 1367 O O . ASP A 1 182 ? 14.310 21.438 -2.657 1.00 32.21 184 ASP A O 1
ATOM 1372 N N . ASN A 1 183 ? 14.836 19.289 -2.335 1.00 35.53 185 ASN A N 1
ATOM 1373 C CA . ASN A 1 183 ? 15.179 18.991 -3.718 1.00 30.14 185 ASN A CA 1
ATOM 1374 C C . ASN A 1 183 ? 14.632 17.586 -3.864 1.00 28.99 185 ASN A C 1
ATOM 1375 O O . ASN A 1 183 ? 15.382 16.636 -4.038 1.00 33.54 185 ASN A O 1
ATOM 1380 N N . PRO A 1 184 ? 13.303 17.439 -3.801 1.00 27.92 186 PRO A N 1
ATOM 1381 C CA . PRO A 1 184 ? 12.606 16.147 -3.902 1.00 28.65 186 PRO A CA 1
ATOM 1382 C C . PRO A 1 184 ? 12.994 15.231 -5.051 1.00 33.11 186 PRO A C 1
ATOM 1383 O O . PRO A 1 184 ? 12.656 14.047 -5.014 1.00 31.15 186 PRO A O 1
ATOM 1387 N N . GLU A 1 185 ? 13.694 15.760 -6.061 1.00 37.42 187 GLU A N 1
ATOM 1388 C CA . GLU A 1 185 ? 14.077 14.959 -7.237 1.00 41.04 187 GLU A CA 1
ATOM 1389 C C . GLU A 1 185 ? 15.538 14.568 -7.232 1.00 40.98 187 GLU A C 1
ATOM 1390 O O . GLU A 1 185 ? 16.014 13.885 -8.155 1.00 42.01 187 GLU A O 1
ATOM 1396 N N . LEU A 1 186 ? 16.256 15.020 -6.210 1.00 35.43 188 LEU A N 1
ATOM 1397 C CA . LEU A 1 186 ? 17.674 14.746 -6.118 1.00 32.08 188 LEU A CA 1
ATOM 1398 C C . LEU A 1 186 ? 17.949 13.255 -6.056 1.00 32.32 188 LEU A C 1
ATOM 1399 O O . LEU A 1 186 ? 18.463 12.685 -7.023 1.00 33.19 188 LEU A O 1
ATOM 1404 N N . GLY A 1 187 ? 17.604 12.618 -4.935 1.00 29.54 189 GLY A N 1
ATOM 1405 C CA . GLY A 1 187 ? 17.831 11.188 -4.817 1.00 24.70 189 GLY A CA 1
ATOM 1406 C C . GLY A 1 187 ? 19.271 10.810 -4.479 1.00 26.48 189 GLY A C 1
ATOM 1407 O O . GLY A 1 187 ? 20.204 11.633 -4.557 1.00 27.79 189 GLY A O 1
ATOM 1408 N N . GLU A 1 188 ? 19.447 9.550 -4.112 1.00 25.25 190 GLU A N 1
ATOM 1409 C CA . GLU A 1 188 ? 20.735 9.021 -3.722 1.00 27.00 190 GLU A CA 1
ATOM 1410 C C . GLU A 1 188 ? 21.721 9.054 -4.875 1.00 30.04 190 GLU A C 1
ATOM 1411 O O . GLU A 1 188 ? 22.871 9.475 -4.688 1.00 29.64 190 GLU A O 1
ATOM 1417 N N . ARG A 1 189 ? 21.273 8.637 -6.066 1.00 32.20 191 ARG A N 1
ATOM 1418 C CA . ARG A 1 189 ? 22.132 8.678 -7.262 1.00 34.35 191 ARG A CA 1
ATOM 1419 C C . ARG A 1 189 ? 22.390 10.146 -7.596 1.00 32.55 191 ARG A C 1
ATOM 1420 O O . ARG A 1 189 ? 23.538 10.552 -7.830 1.00 33.43 191 ARG A O 1
ATOM 1428 N N . GLY A 1 190 ? 21.333 10.952 -7.589 1.00 29.59 192 GLY A N 1
ATOM 1429 C CA . GLY A 1 190 ? 21.526 12.367 -7.829 1.00 32.68 192 GLY A CA 1
ATOM 1430 C C . GLY A 1 190 ? 22.486 12.993 -6.813 1.00 39.29 192 GLY A C 1
ATOM 1431 O O . GLY A 1 190 ? 23.214 13.941 -7.151 1.00 40.50 192 GLY A O 1
ATOM 1432 N N . LEU A 1 191 ? 22.510 12.473 -5.576 1.00 37.10 193 LEU A N 1
ATOM 1433 C CA . LEU A 1 191 ? 23.393 13.022 -4.546 1.00 36.57 193 LEU A CA 1
ATOM 1434 C C . LEU A 1 191 ? 24.883 12.867 -4.919 1.00 36.41 193 LEU A C 1
ATOM 1435 O O . LEU A 1 191 ? 25.715 13.732 -4.602 1.00 30.82 193 LEU A O 1
ATOM 1440 N N . ILE A 1 192 ? 25.206 11.775 -5.602 1.00 32.87 194 ILE A N 1
ATOM 1441 C CA . ILE A 1 192 ? 26.574 11.534 -6.014 1.00 34.63 194 ILE A CA 1
ATOM 1442 C C . ILE A 1 192 ? 27.030 12.541 -7.073 1.00 37.76 194 ILE A C 1
ATOM 1443 O O . ILE A 1 192 ? 28.216 12.930 -7.124 1.00 30.37 194 ILE A O 1
ATOM 1448 N N . SER A 1 193 ? 26.083 12.965 -7.910 1.00 36.76 195 SER A N 1
ATOM 1449 C CA . SER A 1 193 ? 26.396 13.913 -8.979 1.00 38.10 195 SER A CA 1
ATOM 1450 C C . SER A 1 193 ? 26.500 15.331 -8.466 1.00 39.95 195 SER A C 1
ATOM 1451 O O . SER A 1 193 ? 26.976 16.205 -9.183 1.00 42.16 195 SER A O 1
ATOM 1454 N N . ALA A 1 194 ? 26.081 15.556 -7.219 1.00 40.03 196 ALA A N 1
ATOM 1455 C CA . ALA A 1 194 ? 26.133 16.894 -6.626 1.00 39.48 196 ALA A CA 1
ATOM 1456 C C . ALA A 1 194 ? 27.347 17.135 -5.742 1.00 36.43 196 ALA A C 1
ATOM 1457 O O . ALA A 1 194 ? 27.926 18.222 -5.756 1.00 33.64 196 ALA A O 1
ATOM 1459 N N . LEU A 1 195 ? 27.724 16.127 -4.967 1.00 36.64 197 LEU A N 1
ATOM 1460 C CA . LEU A 1 195 ? 28.866 16.257 -4.065 1.00 35.41 197 LEU A CA 1
ATOM 1461 C C . LEU A 1 195 ? 30.196 16.079 -4.802 1.00 32.39 197 LEU A C 1
ATOM 1462 O O . LEU A 1 195 ? 30.878 15.103 -4.600 1.00 29.90 197 LEU A O 1
ATOM 1467 N N . CYS A 1 196 ? 30.559 17.013 -5.665 1.00 34.53 198 CYS A N 1
ATOM 1468 C CA . CYS A 1 196 ? 31.823 16.916 -6.390 1.00 39.82 198 CYS A CA 1
ATOM 1469 C C . CYS A 1 196 ? 32.958 16.415 -5.494 1.00 40.97 198 CYS A C 1
ATOM 1470 O O . CYS A 1 196 ? 33.206 16.981 -4.431 1.00 40.88 198 CYS A O 1
ATOM 1473 N N . PRO A 1 197 ? 33.678 15.359 -5.927 1.00 44.14 199 PRO A N 1
ATOM 1474 C CA . PRO A 1 197 ? 34.803 14.748 -5.186 1.00 47.22 199 PRO A CA 1
ATOM 1475 C C . PRO A 1 197 ? 35.917 15.725 -4.779 1.00 45.84 199 PRO A C 1
ATOM 1476 O O . PRO A 1 197 ? 36.363 16.524 -5.592 1.00 45.59 199 PRO A O 1
ATOM 1480 N N . LEU A 1 198 ? 36.349 15.660 -3.523 1.00 47.80 200 LEU A N 1
ATOM 1481 C CA . LEU A 1 198 ? 37.427 16.527 -3.021 1.00 50.51 200 LEU A CA 1
ATOM 1482 C C . LEU A 1 198 ? 37.146 18.050 -3.024 1.00 53.09 200 LEU A C 1
ATOM 1483 O O . LEU A 1 198 ? 38.060 18.869 -2.815 1.00 49.15 200 LEU A O 1
ATOM 1488 N N . LYS A 1 199 ? 35.891 18.433 -3.244 1.00 52.31 201 LYS A N 1
ATOM 1489 C CA . LYS A 1 199 ? 35.554 19.850 -3.275 1.00 50.74 201 LYS A CA 1
ATOM 1490 C C . LYS A 1 199 ? 34.985 20.402 -1.969 1.00 47.16 201 LYS A C 1
ATOM 1491 O O . LYS A 1 199 ? 34.640 21.579 -1.888 1.00 45.77 201 LYS A O 1
ATOM 1497 N N . PHE A 1 200 ? 34.891 19.556 -0.953 1.00 43.96 202 PHE A N 1
ATOM 1498 C CA . PHE A 1 200 ? 34.366 19.970 0.343 1.00 42.28 202 PHE A CA 1
ATOM 1499 C C . PHE A 1 200 ? 35.263 19.330 1.384 1.00 43.68 202 PHE A C 1
ATOM 1500 O O . PHE A 1 200 ? 34.820 18.515 2.178 1.00 44.27 202 PHE A O 1
ATOM 1508 N N . PRO A 1 201 ? 36.546 19.705 1.390 1.00 45.27 203 PRO A N 1
ATOM 1509 C CA . PRO A 1 201 ? 37.554 19.188 2.315 1.00 44.62 203 PRO A CA 1
ATOM 1510 C C . PRO A 1 201 ? 37.231 19.411 3.777 1.00 46.42 203 PRO A C 1
ATOM 1511 O O . PRO A 1 201 ? 37.787 18.747 4.645 1.00 47.49 203 PRO A O 1
ATOM 1515 N N . THR A 1 202 ? 36.356 20.355 4.078 1.00 46.27 204 THR A N 1
ATOM 1516 C CA . THR A 1 202 ? 36.105 20.611 5.484 1.00 47.27 204 THR A CA 1
ATOM 1517 C C . THR A 1 202 ? 34.687 20.396 5.950 1.00 45.96 204 THR A C 1
ATOM 1518 O O . THR A 1 202 ? 34.327 20.766 7.083 1.00 45.47 204 THR A O 1
ATOM 1522 N N . LEU A 1 203 ? 33.886 19.783 5.090 1.00 41.53 205 LEU A N 1
ATOM 1523 C CA . LEU A 1 203 ? 32.509 19.538 5.435 1.00 38.77 205 LEU A CA 1
ATOM 1524 C C . LEU A 1 203 ? 32.390 18.878 6.808 1.00 40.02 205 LEU A C 1
ATOM 1525 O O . LEU A 1 203 ? 33.215 18.031 7.177 1.00 39.65 205 LEU A O 1
ATOM 1530 N N . GLN A 1 204 ? 31.378 19.281 7.569 1.00 36.57 206 GLN A N 1
ATOM 1531 C CA . GLN A 1 204 ? 31.143 18.701 8.876 1.00 40.35 206 GLN A CA 1
ATOM 1532 C C . GLN A 1 204 ? 29.673 18.338 8.943 1.00 42.23 206 GLN A C 1
ATOM 1533 O O . GLN A 1 204 ? 29.309 17.324 9.531 1.00 46.86 206 GLN A O 1
ATOM 1539 N N . VAL A 1 205 ? 28.828 19.154 8.320 1.00 37.37 207 VAL A N 1
ATOM 1540 C CA . VAL A 1 205 ? 27.397 18.885 8.328 1.00 35.08 207 VAL A CA 1
ATOM 1541 C C . VAL A 1 205 ? 26.761 18.891 6.939 1.00 34.14 207 VAL A C 1
ATOM 1542 O O . VAL A 1 205 ? 26.934 19.855 6.170 1.00 31.50 207 VAL A O 1
ATOM 1546 N N . LEU A 1 206 ? 26.029 17.811 6.633 1.00 26.29 208 LEU A N 1
ATOM 1547 C CA . LEU A 1 206 ? 25.347 17.673 5.350 1.00 24.63 208 LEU A CA 1
ATOM 1548 C C . LEU A 1 206 ? 23.845 17.496 5.555 1.00 22.61 208 LEU A C 1
ATOM 1549 O O . LEU A 1 206 ? 23.402 16.459 6.018 1.00 20.67 208 LEU A O 1
ATOM 1554 N N . ALA A 1 207 ? 23.063 18.515 5.219 1.00 21.06 209 ALA A N 1
ATOM 1555 C CA . ALA A 1 207 ? 21.606 18.418 5.375 1.00 23.93 209 ALA A CA 1
ATOM 1556 C C . ALA A 1 207 ? 20.883 18.034 4.055 1.00 25.09 209 ALA A C 1
ATOM 1557 O O . ALA A 1 207 ? 21.061 18.693 3.011 1.00 25.05 209 ALA A O 1
ATOM 1559 N N . LEU A 1 208 ? 20.053 16.994 4.120 1.00 22.29 210 LEU A N 1
ATOM 1560 C CA . LEU A 1 208 ? 19.319 16.525 2.951 1.00 22.88 210 LEU A CA 1
ATOM 1561 C C . LEU A 1 208 ? 17.820 16.386 3.181 1.00 26.75 210 LEU A C 1
ATOM 1562 O O . LEU A 1 208 ? 17.206 15.469 2.642 1.00 25.14 210 LEU A O 1
ATOM 1567 N N . ARG A 1 209 ? 17.209 17.280 3.955 1.00 26.29 211 ARG A N 1
ATOM 1568 C CA . ARG A 1 209 ? 15.772 17.130 4.200 1.00 29.41 211 ARG A CA 1
ATOM 1569 C C . ARG A 1 209 ? 14.913 17.237 2.914 1.00 26.46 211 ARG A C 1
ATOM 1570 O O . ARG A 1 209 ? 15.141 18.098 2.073 1.00 26.60 211 ARG A O 1
ATOM 1578 N N . ASN A 1 210 ? 13.936 16.350 2.775 1.00 26.22 212 ASN A N 1
ATOM 1579 C CA . ASN A 1 210 ? 13.029 16.365 1.635 1.00 24.53 212 ASN A CA 1
ATOM 1580 C C . ASN A 1 210 ? 13.816 16.479 0.321 1.00 26.94 212 ASN A C 1
ATOM 1581 O O . ASN A 1 210 ? 13.651 17.432 -0.473 1.00 23.75 212 ASN A O 1
ATOM 1586 N N . ALA A 1 211 ? 14.666 15.475 0.103 1.00 24.35 213 ALA A N 1
ATOM 1587 C CA . ALA A 1 211 ? 15.542 15.456 -1.055 1.00 24.93 213 ALA A CA 1
ATOM 1588 C C . ALA A 1 211 ? 15.541 14.123 -1.788 1.00 23.30 213 ALA A C 1
ATOM 1589 O O . ALA A 1 211 ? 16.557 13.735 -2.377 1.00 26.75 213 ALA A O 1
ATOM 1591 N N . GLY A 1 212 ? 14.403 13.431 -1.720 1.00 22.51 214 GLY A N 1
ATOM 1592 C CA . GLY A 1 212 ? 14.232 12.140 -2.364 1.00 21.05 214 GLY A CA 1
ATOM 1593 C C . GLY A 1 212 ? 15.106 11.005 -1.853 1.00 24.39 214 GLY A C 1
ATOM 1594 O O . GLY A 1 212 ? 15.407 10.081 -2.617 1.00 26.85 214 GLY A O 1
ATOM 1595 N N . MET A 1 213 ? 15.503 11.036 -0.579 1.00 17.96 215 MET A N 1
ATOM 1596 C CA . MET A 1 213 ? 16.343 9.984 -0.062 1.00 19.35 215 MET A CA 1
ATOM 1597 C C . MET A 1 213 ? 15.451 8.817 0.284 1.00 24.46 215 MET A C 1
ATOM 1598 O O . MET A 1 213 ? 14.292 9.025 0.635 1.00 29.72 215 MET A O 1
ATOM 1603 N N . GLU A 1 214 ? 15.966 7.594 0.160 1.00 26.39 216 GLU A N 1
ATOM 1604 C CA . GLU A 1 214 ? 15.163 6.389 0.418 1.00 26.41 216 GLU A CA 1
ATOM 1605 C C . GLU A 1 214 ? 15.627 5.511 1.561 1.00 25.35 216 GLU A C 1
ATOM 1606 O O . GLU A 1 214 ? 14.793 4.955 2.263 1.00 28.36 216 GLU A O 1
ATOM 1612 N N . THR A 1 215 ? 16.935 5.348 1.742 1.00 24.02 217 THR A N 1
ATOM 1613 C CA . THR A 1 215 ? 17.410 4.558 2.875 1.00 25.61 217 THR A CA 1
ATOM 1614 C C . THR A 1 215 ? 18.681 5.151 3.456 1.00 24.37 217 THR A C 1
ATOM 1615 O O . THR A 1 215 ? 19.409 5.844 2.761 1.00 28.76 217 THR A O 1
ATOM 1619 N N . PRO A 1 216 ? 18.936 4.927 4.751 1.00 21.33 218 PRO A N 1
ATOM 1620 C CA . PRO A 1 216 ? 20.174 5.479 5.329 1.00 23.07 218 PRO A CA 1
ATOM 1621 C C . PRO A 1 216 ? 21.433 4.840 4.684 1.00 16.84 218 PRO A C 1
ATOM 1622 O O . PRO A 1 216 ? 22.404 5.508 4.373 1.00 19.07 218 PRO A O 1
ATOM 1626 N N . SER A 1 217 ? 21.393 3.545 4.461 1.00 17.85 219 SER A N 1
ATOM 1627 C CA . SER A 1 217 ? 22.509 2.848 3.853 1.00 26.09 219 SER A CA 1
ATOM 1628 C C . SER A 1 217 ? 22.742 3.317 2.401 1.00 29.85 219 SER A C 1
ATOM 1629 O O . SER A 1 217 ? 23.892 3.442 1.928 1.00 31.28 219 SER A O 1
ATOM 1632 N N . GLY A 1 218 ? 21.644 3.564 1.701 1.00 29.42 220 GLY A N 1
ATOM 1633 C CA . GLY A 1 218 ? 21.734 4.025 0.336 1.00 28.35 220 GLY A CA 1
ATOM 1634 C C . GLY A 1 218 ? 22.478 5.333 0.361 1.00 28.43 220 GLY A C 1
ATOM 1635 O O . GLY A 1 218 ? 23.333 5.576 -0.494 1.00 28.48 220 GLY A O 1
ATOM 1636 N N . VAL A 1 219 ? 22.147 6.175 1.339 1.00 28.25 221 VAL A N 1
ATOM 1637 C CA . VAL A 1 219 ? 22.795 7.484 1.483 1.00 28.26 221 VAL A CA 1
ATOM 1638 C C . VAL A 1 219 ? 24.256 7.315 1.891 1.00 30.94 221 VAL A C 1
ATOM 1639 O O . VAL A 1 219 ? 25.140 8.065 1.446 1.00 29.55 221 VAL A O 1
ATOM 1643 N N . CYS A 1 220 ? 24.500 6.328 2.744 1.00 30.75 222 CYS A N 1
ATOM 1644 C CA . CYS A 1 220 ? 25.855 6.031 3.195 1.00 32.84 222 CYS A CA 1
ATOM 1645 C C . CYS A 1 220 ? 26.648 5.657 1.942 1.00 32.09 222 CYS A C 1
ATOM 1646 O O . CYS A 1 220 ? 27.791 6.084 1.752 1.00 35.23 222 CYS A O 1
ATOM 1649 N N . SER A 1 221 ? 26.013 4.856 1.090 1.00 35.50 223 SER A N 1
ATOM 1650 C CA . SER A 1 221 ? 26.602 4.386 -0.165 1.00 35.61 223 SER A CA 1
ATOM 1651 C C . SER A 1 221 ? 27.063 5.591 -1.005 1.00 34.01 223 SER A C 1
ATOM 1652 O O . SER A 1 221 ? 28.216 5.662 -1.429 1.00 39.16 223 SER A O 1
ATOM 1655 N N . ALA A 1 222 ? 26.169 6.547 -1.212 1.00 28.92 224 ALA A N 1
ATOM 1656 C CA . ALA A 1 222 ? 26.491 7.755 -1.951 1.00 27.58 224 ALA A CA 1
ATOM 1657 C C . ALA A 1 222 ? 27.597 8.541 -1.292 1.00 28.47 224 ALA A C 1
ATOM 1658 O O . ALA A 1 222 ? 28.413 9.144 -1.980 1.00 31.95 224 ALA A O 1
ATOM 1660 N N . LEU A 1 223 ? 27.622 8.563 0.039 1.00 29.23 225 LEU A N 1
ATOM 1661 C CA . LEU A 1 223 ? 28.652 9.322 0.734 1.00 27.34 225 LEU A CA 1
ATOM 1662 C C . LEU A 1 223 ? 30.020 8.698 0.529 1.00 29.99 225 LEU A C 1
ATOM 1663 O O . LEU A 1 223 ? 31.020 9.400 0.436 1.00 28.20 225 LEU A O 1
ATOM 1668 N N . ALA A 1 224 ? 30.067 7.374 0.475 1.00 28.67 226 ALA A N 1
ATOM 1669 C CA . ALA A 1 224 ? 31.337 6.705 0.287 1.00 29.47 226 ALA A CA 1
ATOM 1670 C C . ALA A 1 224 ? 31.790 6.935 -1.155 1.00 33.63 226 ALA A C 1
ATOM 1671 O O . ALA A 1 224 ? 32.974 7.150 -1.416 1.00 32.54 226 ALA A O 1
ATOM 1673 N N . ALA A 1 225 ? 30.840 6.895 -2.086 1.00 33.22 227 ALA A N 1
ATOM 1674 C CA . ALA A 1 225 ? 31.159 7.114 -3.483 1.00 34.05 227 ALA A CA 1
ATOM 1675 C C . ALA A 1 225 ? 31.706 8.520 -3.632 1.00 36.47 227 ALA A C 1
ATOM 1676 O O . ALA A 1 225 ? 32.663 8.735 -4.369 1.00 39.28 227 ALA A O 1
ATOM 1678 N N . ALA A 1 226 ? 31.107 9.479 -2.933 1.00 34.91 228 ALA A N 1
ATOM 1679 C CA . ALA A 1 226 ? 31.582 10.857 -3.024 1.00 36.76 228 ALA A CA 1
ATOM 1680 C C . ALA A 1 226 ? 32.857 11.067 -2.204 1.00 38.13 228 ALA A C 1
ATOM 1681 O O . ALA A 1 226 ? 33.415 12.169 -2.202 1.00 39.33 228 ALA A O 1
ATOM 1683 N N . ARG A 1 227 ? 33.325 10.006 -1.544 1.00 37.97 229 ARG A N 1
ATOM 1684 C CA . ARG A 1 227 ? 34.517 10.079 -0.697 1.00 42.33 229 ARG A CA 1
ATOM 1685 C C . ARG A 1 227 ? 34.436 11.239 0.315 1.00 40.83 229 ARG A C 1
ATOM 1686 O O . ARG A 1 227 ? 35.449 11.835 0.718 1.00 36.48 229 ARG A O 1
ATOM 1694 N N . VAL A 1 228 ? 33.206 11.533 0.723 1.00 39.16 230 VAL A N 1
ATOM 1695 C CA . VAL A 1 228 ? 32.917 12.592 1.685 1.00 39.85 230 VAL A CA 1
ATOM 1696 C C . VAL A 1 228 ? 33.214 12.210 3.127 1.00 36.16 230 VAL A C 1
ATOM 1697 O O . VAL A 1 228 ? 33.047 11.065 3.527 1.00 36.76 230 VAL A O 1
ATOM 1701 N N . GLN A 1 229 ? 33.626 13.189 3.915 1.00 36.46 231 GLN A N 1
ATOM 1702 C CA . GLN A 1 229 ? 33.888 12.959 5.333 1.00 35.17 231 GLN A CA 1
ATOM 1703 C C . GLN A 1 229 ? 33.007 13.935 6.095 1.00 32.08 231 GLN A C 1
ATOM 1704 O O . GLN A 1 229 ? 32.865 15.064 5.672 1.00 32.64 231 GLN A O 1
ATOM 1710 N N . LEU A 1 230 ? 32.412 13.534 7.207 1.00 27.19 232 LEU A N 1
ATOM 1711 C CA . LEU A 1 230 ? 31.597 14.503 7.900 1.00 26.62 232 LEU A CA 1
ATOM 1712 C C . LEU A 1 230 ? 31.196 14.065 9.292 1.00 27.99 232 LEU A C 1
ATOM 1713 O O . LEU A 1 230 ? 31.342 12.897 9.638 1.00 27.22 232 LEU A O 1
ATOM 1718 N N . GLN A 1 231 ? 30.665 15.021 10.057 1.00 29.99 233 GLN A N 1
ATOM 1719 C CA . GLN A 1 231 ? 30.229 14.837 11.436 1.00 32.99 233 GLN A CA 1
ATOM 1720 C C . GLN A 1 231 ? 28.727 14.662 11.643 1.00 29.84 233 GLN A C 1
ATOM 1721 O O . GLN A 1 231 ? 28.327 13.854 12.464 1.00 31.32 233 GLN A O 1
ATOM 1727 N N . GLY A 1 232 ? 27.907 15.429 10.926 1.00 30.36 234 GLY A N 1
ATOM 1728 C CA . GLY A 1 232 ? 26.456 15.332 11.057 1.00 24.13 234 GLY A CA 1
ATOM 1729 C C . GLY A 1 232 ? 25.749 15.101 9.722 1.00 26.02 234 GLY A C 1
ATOM 1730 O O . GLY A 1 232 ? 26.193 15.568 8.659 1.00 18.45 234 GLY A O 1
ATOM 1731 N N . LEU A 1 233 ? 24.647 14.358 9.779 1.00 24.23 235 LEU A N 1
ATOM 1732 C CA . LEU A 1 233 ? 23.841 14.054 8.603 1.00 20.14 235 LEU A CA 1
ATOM 1733 C C . LEU A 1 233 ? 22.368 14.083 8.984 1.00 22.36 235 LEU A C 1
ATOM 1734 O O . LEU A 1 233 ? 21.920 13.312 9.832 1.00 25.92 235 LEU A O 1
ATOM 1739 N N . ASP A 1 234 ? 21.629 14.986 8.344 1.00 24.51 236 ASP A N 1
ATOM 1740 C CA . ASP A 1 234 ? 20.209 15.196 8.588 1.00 21.25 236 ASP A CA 1
ATOM 1741 C C . ASP A 1 234 ? 19.374 14.684 7.438 1.00 25.61 236 ASP A C 1
ATOM 1742 O O . ASP A 1 234 ? 19.439 15.223 6.329 1.00 28.63 236 ASP A O 1
ATOM 1747 N N . LEU A 1 235 ? 18.555 13.675 7.710 1.00 24.58 237 LEU A N 1
ATOM 1748 C CA . LEU A 1 235 ? 17.720 13.099 6.679 1.00 21.51 237 LEU A CA 1
ATOM 1749 C C . LEU A 1 235 ? 16.243 13.230 7.013 1.00 25.78 237 LEU A C 1
ATOM 1750 O O . LEU A 1 235 ? 15.391 12.642 6.346 1.00 25.08 237 LEU A O 1
ATOM 1755 N N . SER A 1 236 ? 15.935 13.991 8.060 1.00 23.52 238 SER A N 1
ATOM 1756 C CA . SER A 1 236 ? 14.553 14.188 8.440 1.00 23.75 238 SER A CA 1
ATOM 1757 C C . SER A 1 236 ? 13.687 14.675 7.261 1.00 23.91 238 SER A C 1
ATOM 1758 O O . SER A 1 236 ? 14.162 15.323 6.313 1.00 24.56 238 SER A O 1
ATOM 1761 N N . HIS A 1 237 ? 12.407 14.349 7.339 1.00 21.11 239 HIS A N 1
ATOM 1762 C CA . HIS A 1 237 ? 11.453 14.737 6.339 1.00 15.32 239 HIS A CA 1
ATOM 1763 C C . HIS A 1 237 ? 11.644 14.114 4.959 1.00 22.35 239 HIS A C 1
ATOM 1764 O O . HIS A 1 237 ? 11.291 14.728 3.960 1.00 26.86 239 HIS A O 1
ATOM 1771 N N . ASN A 1 238 ? 12.234 12.926 4.875 1.00 22.55 240 ASN A N 1
ATOM 1772 C CA . ASN A 1 238 ? 12.321 12.236 3.589 1.00 21.48 240 ASN A CA 1
ATOM 1773 C C . ASN A 1 238 ? 11.370 11.091 3.850 1.00 23.19 240 ASN A C 1
ATOM 1774 O O . ASN A 1 238 ? 11.088 10.784 5.006 1.00 24.79 240 ASN A O 1
ATOM 1779 N N . SER A 1 239 ? 10.881 10.454 2.804 1.00 22.16 241 SER A N 1
ATOM 1780 C CA . SER A 1 239 ? 10.031 9.305 2.985 1.00 25.39 241 SER A CA 1
ATOM 1781 C C . SER A 1 239 ? 10.949 8.109 2.884 1.00 26.88 241 SER A C 1
ATOM 1782 O O . SER A 1 239 ? 11.081 7.504 1.812 1.00 32.30 241 SER A O 1
ATOM 1785 N N . LEU A 1 240 ? 11.591 7.763 3.994 1.00 28.69 242 LEU A N 1
ATOM 1786 C CA . LEU A 1 240 ? 12.484 6.623 3.999 1.00 26.52 242 LEU A CA 1
ATOM 1787 C C . LEU A 1 240 ? 11.661 5.343 3.958 1.00 29.93 242 LEU A C 1
ATOM 1788 O O . LEU A 1 240 ? 10.667 5.202 4.664 1.00 33.87 242 LEU A O 1
ATOM 1793 N N . ARG A 1 241 ? 12.108 4.395 3.152 1.00 32.86 243 ARG A N 1
ATOM 1794 C CA . ARG A 1 241 ? 11.403 3.143 2.966 1.00 33.36 243 ARG A CA 1
ATOM 1795 C C . ARG A 1 241 ? 11.928 2.009 3.811 1.00 33.27 243 ARG A C 1
ATOM 1796 O O . ARG A 1 241 ? 13.056 2.048 4.273 1.00 31.11 243 ARG A O 1
ATOM 1804 N N . ASP A 1 242 ? 11.076 1.002 4.009 1.00 38.67 244 ASP A N 1
ATOM 1805 C CA . ASP A 1 242 ? 11.403 -0.218 4.757 1.00 43.24 244 ASP A CA 1
ATOM 1806 C C . ASP A 1 242 ? 12.034 -1.121 3.719 1.00 44.77 244 ASP A C 1
ATOM 1807 O O . ASP A 1 242 ? 11.352 -1.948 3.090 1.00 45.95 244 ASP A O 1
ATOM 1812 N N . ALA A 1 243 ? 13.340 -0.969 3.535 1.00 41.63 245 ALA A N 1
ATOM 1813 C CA . ALA A 1 243 ? 14.003 -1.726 2.498 1.00 35.76 245 ALA A CA 1
ATOM 1814 C C . ALA A 1 243 ? 15.426 -1.970 2.839 1.00 34.80 245 ALA A C 1
ATOM 1815 O O . ALA A 1 243 ? 16.010 -1.273 3.660 1.00 40.01 245 ALA A O 1
ATOM 1817 N N . ALA A 1 244 ? 15.978 -2.977 2.189 1.00 31.86 246 ALA A N 1
ATOM 1818 C CA . ALA A 1 244 ? 17.340 -3.375 2.401 1.00 30.35 246 ALA A CA 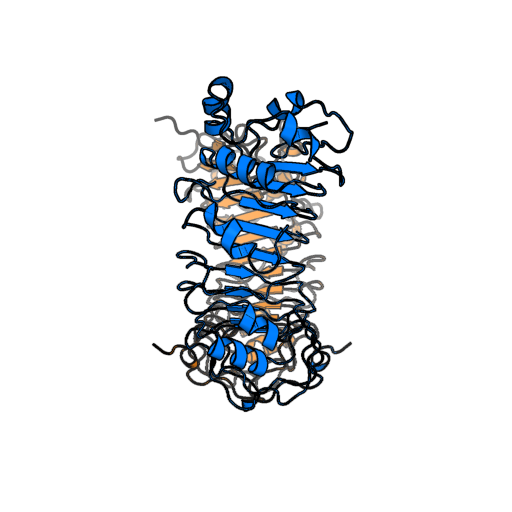1
ATOM 1819 C C . ALA A 1 244 ? 18.281 -2.237 2.065 1.00 30.83 246 ALA A C 1
ATOM 1820 O O . ALA A 1 244 ? 19.198 -1.971 2.828 1.00 34.47 246 ALA A O 1
ATOM 1822 N N . GLY A 1 245 ? 18.025 -1.548 0.946 1.00 31.34 247 GLY A N 1
ATOM 1823 C CA . GLY A 1 245 ? 18.879 -0.446 0.524 1.00 30.91 247 GLY A CA 1
ATOM 1824 C C . GLY A 1 245 ? 20.243 -1.011 0.147 1.00 30.96 247 GLY A C 1
ATOM 1825 O O . GLY A 1 245 ? 20.320 -1.975 -0.610 1.00 34.26 247 GLY A O 1
ATOM 1826 N N . ALA A 1 246 ? 21.315 -0.429 0.658 1.00 27.05 248 ALA A N 1
ATOM 1827 C CA . ALA A 1 246 ? 22.631 -0.968 0.390 1.00 29.89 248 ALA A CA 1
ATOM 1828 C C . ALA A 1 246 ? 22.974 -1.909 1.553 1.00 34.33 248 ALA A C 1
ATOM 1829 O O . ALA A 1 246 ? 23.136 -1.464 2.688 1.00 39.91 248 ALA A O 1
ATOM 1831 N N . PRO A 1 247 ? 23.089 -3.224 1.289 1.00 34.96 249 PRO A N 1
ATOM 1832 C CA . PRO A 1 247 ? 23.411 -4.195 2.340 1.00 31.86 249 PRO A CA 1
ATOM 1833 C C . PRO A 1 247 ? 24.764 -4.038 3.020 1.00 33.09 249 PRO A C 1
ATOM 1834 O O . PRO A 1 247 ? 25.012 -4.641 4.059 1.00 35.64 249 PRO A O 1
ATOM 1838 N N . SER A 1 248 ? 25.655 -3.254 2.439 1.00 37.25 250 SER A N 1
ATOM 1839 C CA . SER A 1 248 ? 26.972 -3.060 3.057 1.00 40.10 250 SER A CA 1
ATOM 1840 C C . SER A 1 248 ? 27.520 -1.664 2.744 1.00 41.13 250 SER A C 1
ATOM 1841 O O . SER A 1 248 ? 27.487 -1.204 1.583 1.00 43.09 250 SER A O 1
ATOM 1844 N N . CYS A 1 249 ? 28.002 -0.986 3.783 1.00 35.17 251 CYS A N 1
ATOM 1845 C CA . CYS A 1 249 ? 28.512 0.359 3.610 1.00 35.54 251 CYS A CA 1
ATOM 1846 C C . CYS A 1 249 ? 29.131 0.857 4.896 1.00 33.94 251 CYS A C 1
ATOM 1847 O O . CYS A 1 249 ? 28.589 0.643 5.961 1.00 36.96 251 CYS A O 1
ATOM 1850 N N . ASP A 1 250 ? 30.264 1.530 4.810 1.00 36.15 252 ASP A N 1
ATOM 1851 C CA . ASP A 1 250 ? 30.867 2.045 6.028 1.00 36.87 252 ASP A CA 1
ATOM 1852 C C . ASP A 1 250 ? 30.559 3.505 6.016 1.00 35.39 252 ASP A C 1
ATOM 1853 O O . ASP A 1 250 ? 30.782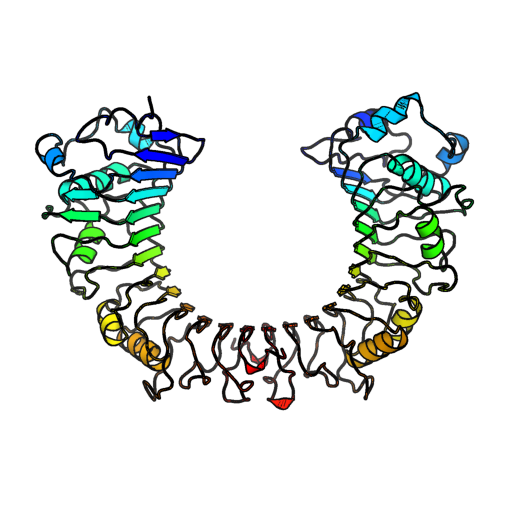 4.166 5.005 1.00 30.81 252 ASP A O 1
ATOM 1858 N N . TRP A 1 251 ? 30.075 4.012 7.142 1.00 31.34 253 TRP A N 1
ATOM 1859 C CA . TRP A 1 251 ? 29.760 5.414 7.223 1.00 30.18 253 TRP A CA 1
ATOM 1860 C C . TRP A 1 251 ? 31.060 6.151 7.395 1.00 29.09 253 TRP A C 1
ATOM 1861 O O . TRP A 1 251 ? 32.078 5.566 7.737 1.00 25.70 253 TRP A O 1
ATOM 1872 N N . PRO A 1 252 ? 31.048 7.447 7.106 1.00 29.91 254 PRO A N 1
ATOM 1873 C CA . PRO A 1 252 ? 32.268 8.224 7.274 1.00 29.97 254 PRO A CA 1
ATOM 1874 C C . PRO A 1 252 ? 32.713 7.984 8.729 1.00 31.24 254 PRO A C 1
ATOM 1875 O O . PRO A 1 252 ? 31.883 7.900 9.648 1.00 26.20 254 PRO A O 1
ATOM 1879 N N . SER A 1 253 ? 34.017 7.852 8.931 1.00 30.60 255 SER A N 1
ATOM 1880 C CA . SER A 1 253 ? 34.556 7.588 10.259 1.00 29.34 255 SER A CA 1
ATOM 1881 C C . SER A 1 253 ? 34.286 8.686 11.269 1.00 27.62 255 SER A C 1
ATOM 1882 O O . SER A 1 253 ? 34.346 8.437 12.455 1.00 31.47 255 SER A O 1
ATOM 1885 N N . GLN A 1 254 ? 33.971 9.894 10.820 1.00 29.88 256 GLN A N 1
ATOM 1886 C CA . GLN A 1 254 ? 33.711 10.990 11.754 1.00 30.09 256 GLN A CA 1
ATOM 1887 C C . GLN A 1 254 ? 32.239 11.255 12.052 1.00 31.97 256 GLN A C 1
ATOM 1888 O O . GLN A 1 254 ? 31.893 12.234 12.716 1.00 33.92 256 GLN A O 1
ATOM 1894 N N . LEU A 1 255 ? 31.370 10.380 11.573 1.00 29.05 257 LEU A N 1
ATOM 1895 C CA . LEU A 1 255 ? 29.946 10.574 11.757 1.00 27.96 257 LEU A CA 1
ATOM 1896 C C . LEU A 1 255 ? 29.529 10.327 13.201 1.00 27.16 257 LEU A C 1
ATOM 1897 O O . LEU A 1 255 ? 29.694 9.232 13.728 1.00 24.85 257 LEU A O 1
ATOM 1902 N N . ASN A 1 256 ? 28.967 11.346 13.834 1.00 23.85 258 ASN A N 1
ATOM 1903 C CA . ASN A 1 256 ? 28.546 11.184 15.207 1.00 26.88 258 ASN A CA 1
ATOM 1904 C C . ASN A 1 256 ? 27.108 11.627 15.483 1.00 26.95 258 ASN A C 1
ATOM 1905 O O . ASN A 1 256 ? 26.619 11.456 16.604 1.00 28.19 258 ASN A O 1
ATOM 1910 N N . SER A 1 257 ? 26.436 12.184 14.474 1.00 23.02 259 SER A N 1
ATOM 1911 C CA . SER A 1 257 ? 25.058 12.649 14.624 1.00 24.27 259 SER A CA 1
ATOM 1912 C C . SER A 1 257 ? 24.167 12.347 13.385 1.00 25.17 259 SER A C 1
ATOM 1913 O O . SER A 1 257 ? 24.384 12.887 12.288 1.00 28.31 259 SER A O 1
ATOM 1916 N N . LEU A 1 258 ? 23.161 11.495 13.576 1.00 22.35 260 LEU A N 1
ATOM 1917 C CA . LEU A 1 258 ? 22.260 11.091 12.500 1.00 19.16 260 LEU A CA 1
ATOM 1918 C C . LEU A 1 258 ? 20.818 11.462 12.817 1.00 24.49 260 LEU A C 1
ATOM 1919 O O . LEU A 1 258 ? 20.304 11.144 13.898 1.00 28.68 260 LEU A O 1
ATOM 1924 N N . ASN A 1 259 ? 20.156 12.159 11.894 1.00 26.76 261 ASN A N 1
ATOM 1925 C CA . ASN A 1 259 ? 18.758 12.523 12.118 1.00 24.44 261 ASN A CA 1
ATOM 1926 C C . ASN A 1 259 ? 17.839 11.781 11.174 1.00 28.62 261 ASN A C 1
ATOM 1927 O O . ASN A 1 259 ? 17.957 11.947 9.958 1.00 29.91 261 ASN A O 1
ATOM 1932 N N . LEU A 1 260 ? 16.907 10.999 11.725 1.00 25.35 262 LEU A N 1
ATOM 1933 C CA . LEU A 1 260 ? 15.962 10.228 10.919 1.00 22.10 262 LEU A CA 1
ATOM 1934 C C . LEU A 1 260 ? 14.511 10.523 11.319 1.00 24.00 262 LEU A C 1
ATOM 1935 O O . LEU A 1 260 ? 13.602 9.715 11.098 1.00 23.39 262 LEU A O 1
ATOM 1940 N N . SER A 1 261 ? 14.301 11.692 11.906 1.00 28.02 263 SER A N 1
ATOM 1941 C CA . SER A 1 261 ? 12.976 12.102 12.367 1.00 26.91 263 SER A CA 1
ATOM 1942 C C . SER A 1 261 ? 12.060 12.539 11.230 1.00 29.21 263 SER A C 1
ATOM 1943 O O . SER A 1 261 ? 12.500 13.211 10.276 1.00 21.82 263 SER A O 1
ATOM 1946 N N . PHE A 1 262 ? 10.780 12.169 11.363 1.00 26.31 264 PHE A N 1
ATOM 1947 C CA . PHE A 1 262 ? 9.756 12.519 10.384 1.00 25.86 264 PHE A CA 1
ATOM 1948 C C . PHE A 1 262 ? 10.052 11.906 9.020 1.00 28.09 264 PHE A C 1
ATOM 1949 O O . PHE A 1 262 ? 9.892 12.555 7.989 1.00 31.01 264 PHE A O 1
ATOM 1957 N N . THR A 1 263 ? 10.469 10.649 9.012 1.00 26.02 265 THR A N 1
ATOM 1958 C CA . THR A 1 263 ? 10.793 9.993 7.767 1.00 25.98 265 THR A CA 1
ATOM 1959 C C . THR A 1 263 ? 9.877 8.800 7.555 1.00 28.98 265 THR A C 1
ATOM 1960 O O . THR A 1 263 ? 10.182 7.918 6.750 1.00 26.49 265 THR A O 1
ATOM 1964 N N . GLY A 1 264 ? 8.768 8.783 8.303 1.00 30.12 266 GLY A N 1
ATOM 1965 C CA . GLY A 1 264 ? 7.780 7.721 8.215 1.00 22.81 266 GLY A CA 1
ATOM 1966 C C . GLY A 1 264 ? 8.314 6.321 8.393 1.00 27.04 266 GLY A C 1
ATOM 1967 O O . GLY A 1 264 ? 7.741 5.361 7.895 1.00 30.26 266 GLY A O 1
ATOM 1968 N N . LEU A 1 265 ? 9.409 6.177 9.119 1.00 28.05 267 LEU A N 1
ATOM 1969 C CA . LEU A 1 265 ? 9.983 4.855 9.326 1.00 25.99 267 LEU A CA 1
ATOM 1970 C C . LEU A 1 265 ? 9.083 3.956 10.183 1.00 27.96 267 LEU A C 1
ATOM 1971 O O . LEU A 1 265 ? 8.541 4.417 11.183 1.00 26.18 267 LEU A O 1
ATOM 1976 N N . LYS A 1 266 ? 8.926 2.689 9.785 1.00 30.12 268 LYS A N 1
ATOM 1977 C CA . LYS A 1 266 ? 8.123 1.713 10.528 1.00 34.60 268 LYS A CA 1
ATOM 1978 C C . LYS A 1 266 ? 9.037 0.716 11.249 1.00 36.16 268 LYS A C 1
ATOM 1979 O O . LYS A 1 266 ? 8.586 -0.005 12.126 1.00 40.90 268 LYS A O 1
ATOM 1985 N N . GLN A 1 267 ? 10.303 0.650 10.865 1.00 34.02 269 GLN A N 1
ATOM 1986 C CA . GLN A 1 267 ? 11.231 -0.273 11.512 1.00 33.12 269 GLN A CA 1
ATOM 1987 C C . GLN A 1 267 ? 12.543 0.463 11.659 1.00 29.44 269 GLN A C 1
ATOM 1988 O O . GLN A 1 267 ? 12.785 1.427 10.935 1.00 27.56 269 GLN A O 1
ATOM 1994 N N . VAL A 1 268 ? 13.380 0.039 12.603 1.00 27.20 270 VAL A N 1
ATOM 1995 C CA . VAL A 1 268 ? 14.676 0.692 12.752 1.00 29.63 270 VAL A CA 1
ATOM 1996 C C . VAL A 1 268 ? 15.413 0.232 11.501 1.00 30.80 270 VAL A C 1
ATOM 1997 O O . VAL A 1 268 ? 15.380 -0.945 11.145 1.00 31.08 270 VAL A O 1
ATOM 2001 N N . PRO A 1 269 ? 16.054 1.154 10.793 1.00 27.29 271 PRO A N 1
ATOM 2002 C CA . PRO A 1 269 ? 16.739 0.669 9.608 1.00 29.59 271 PRO A CA 1
ATOM 2003 C C . PRO A 1 269 ? 18.041 -0.043 9.883 1.00 32.74 271 PRO A C 1
ATOM 2004 O O . PRO A 1 269 ? 18.720 0.217 10.892 1.00 35.17 271 PRO A O 1
ATOM 2008 N N . LYS A 1 270 ? 18.374 -0.963 8.986 1.00 31.84 272 LYS A N 1
ATOM 2009 C CA . LYS A 1 270 ? 19.611 -1.700 9.116 1.00 32.37 272 LYS A CA 1
ATOM 2010 C C . LYS A 1 270 ? 20.732 -0.866 8.525 1.00 29.84 272 LYS A C 1
ATOM 2011 O O . LYS A 1 270 ? 20.484 0.156 7.886 1.00 28.19 272 LYS A O 1
ATOM 2017 N N . GLY A 1 271 ? 21.966 -1.284 8.777 1.00 29.14 273 GLY A N 1
ATOM 2018 C CA . GLY A 1 271 ? 23.110 -0.543 8.290 1.00 23.00 273 GLY A CA 1
ATOM 2019 C C . GLY A 1 271 ? 23.285 0.823 8.931 1.00 30.98 273 GLY A C 1
ATOM 2020 O O . GLY A 1 271 ? 23.694 1.778 8.246 1.00 35.41 273 GLY A O 1
ATOM 2021 N N . LEU A 1 272 ? 22.946 0.961 10.220 1.00 29.95 274 LEU A N 1
ATOM 2022 C CA . LEU A 1 272 ? 23.158 2.238 10.903 1.00 25.39 274 LEU A CA 1
ATOM 2023 C C . LEU A 1 272 ? 24.599 2.215 11.409 1.00 24.79 274 LEU A C 1
ATOM 2024 O O . LEU A 1 272 ? 25.211 1.160 11.462 1.00 25.55 274 LEU A O 1
ATOM 2029 N N . PRO A 1 273 ? 25.174 3.375 11.743 1.00 26.57 275 PRO A N 1
ATOM 2030 C CA . PRO A 1 273 ? 26.551 3.348 12.235 1.00 29.51 275 PRO A CA 1
ATOM 2031 C C . PRO A 1 273 ? 26.532 2.583 13.567 1.00 34.26 275 PRO A C 1
ATOM 2032 O O . PRO A 1 273 ? 25.464 2.453 14.196 1.00 31.32 275 PRO A O 1
ATOM 2036 N N . ALA A 1 274 ? 27.693 2.088 13.995 1.00 31.71 276 ALA A N 1
ATOM 2037 C CA . ALA A 1 274 ? 27.774 1.315 15.229 1.00 32.46 276 ALA A CA 1
ATOM 2038 C C . ALA A 1 274 ? 27.714 2.158 16.498 1.00 35.02 276 ALA A C 1
ATOM 2039 O O . ALA A 1 274 ? 27.119 1.746 17.495 1.00 38.96 276 ALA A O 1
ATOM 2041 N N . LYS A 1 275 ? 28.335 3.330 16.471 1.00 36.33 277 LYS A N 1
ATOM 2042 C CA . LYS A 1 275 ? 28.354 4.212 17.644 1.00 36.61 277 LYS A CA 1
ATOM 2043 C C . LYS A 1 275 ? 28.005 5.619 17.191 1.00 33.00 277 LYS A C 1
ATOM 2044 O O . LYS A 1 275 ? 28.490 6.074 16.151 1.00 33.32 277 LYS A O 1
ATOM 2050 N N . LEU A 1 276 ? 27.154 6.297 17.953 1.00 28.80 278 LEU A N 1
ATOM 2051 C CA . LEU A 1 276 ? 26.738 7.648 17.614 1.00 25.71 278 LEU A CA 1
ATOM 2052 C C . LEU A 1 276 ? 26.598 8.510 18.884 1.00 26.96 278 LEU A C 1
ATOM 2053 O O . LEU A 1 276 ? 26.303 8.002 19.958 1.00 30.51 278 LEU A O 1
ATOM 2058 N N . SER A 1 277 ? 26.821 9.814 18.774 1.00 27.58 279 SER A N 1
ATOM 2059 C CA . SER A 1 277 ? 26.645 10.691 19.920 1.00 26.19 279 SER A CA 1
ATOM 2060 C C . SER A 1 277 ? 25.154 10.956 19.999 1.00 26.68 279 SER A C 1
ATOM 2061 O O . SER A 1 277 ? 24.576 10.899 21.080 1.00 25.51 279 SER A O 1
ATOM 2064 N N . VAL A 1 278 ? 24.538 11.269 18.853 1.00 25.82 280 VAL A N 1
ATOM 2065 C CA . VAL A 1 278 ? 23.090 11.476 18.808 1.00 25.57 280 VAL A CA 1
ATOM 2066 C C . VAL A 1 278 ? 22.395 10.783 17.626 1.00 28.25 280 VAL A C 1
ATOM 2067 O O . VAL A 1 278 ? 22.904 10.747 16.495 1.00 27.13 280 VAL A O 1
ATOM 2071 N N . LEU A 1 279 ? 21.240 10.196 17.909 1.00 25.29 281 LEU A N 1
ATOM 2072 C CA . LEU A 1 279 ? 20.467 9.523 16.890 1.00 26.25 281 LEU A CA 1
ATOM 2073 C C . LEU A 1 279 ? 19.021 9.963 17.119 1.00 29.59 281 LEU A C 1
ATOM 2074 O O . LEU A 1 279 ? 18.394 9.525 18.076 1.00 30.41 281 LEU A O 1
ATOM 2079 N N . ASP A 1 280 ? 18.493 10.823 16.250 1.00 31.22 282 ASP A N 1
ATOM 2080 C CA . ASP A 1 280 ? 17.108 11.281 16.391 1.00 26.81 282 ASP A CA 1
ATOM 2081 C C . ASP A 1 280 ? 16.164 10.422 15.550 1.00 28.07 282 ASP A C 1
ATOM 2082 O O . ASP A 1 280 ? 16.110 10.551 14.333 1.00 28.66 282 ASP A O 1
ATOM 2087 N N . LEU A 1 281 ? 15.399 9.561 16.215 1.00 29.71 283 LEU A N 1
ATOM 2088 C CA . LEU A 1 281 ? 14.494 8.636 15.533 1.00 25.87 283 LEU A CA 1
ATOM 2089 C C . LEU A 1 281 ? 13.014 8.990 15.791 1.00 27.19 283 LEU A C 1
ATOM 2090 O O . LEU A 1 281 ? 12.098 8.168 15.604 1.00 23.63 283 LEU A O 1
ATOM 2095 N N . SER A 1 282 ? 12.782 10.234 16.186 1.00 23.55 284 SER A N 1
ATOM 2096 C CA . SER A 1 282 ? 11.436 10.655 16.544 1.00 25.79 284 SER A CA 1
ATOM 2097 C C . SER A 1 282 ? 10.375 10.921 15.472 1.00 29.33 284 SER A C 1
ATOM 2098 O O . SER A 1 282 ? 10.669 11.217 14.299 1.00 31.64 284 SER A O 1
ATOM 2101 N N . TYR A 1 283 ? 9.121 10.808 15.912 1.00 31.09 285 TYR A N 1
ATOM 2102 C CA . TYR A 1 283 ? 7.961 11.066 15.083 1.00 25.52 285 TYR A CA 1
ATOM 2103 C C . TYR A 1 283 ? 7.881 10.255 13.798 1.00 30.11 285 TYR A C 1
ATOM 2104 O O . TYR A 1 283 ? 7.568 10.759 12.703 1.00 28.76 285 TYR A O 1
ATOM 2113 N N . ASN A 1 284 ? 8.189 8.984 13.952 1.00 26.79 286 ASN A N 1
ATOM 2114 C CA . ASN A 1 284 ? 8.126 8.056 12.863 1.00 31.70 286 ASN A CA 1
ATOM 2115 C C . ASN A 1 284 ? 6.982 7.108 13.221 1.00 33.77 286 ASN A C 1
ATOM 2116 O O . ASN A 1 284 ? 6.079 7.505 13.964 1.00 33.08 286 ASN A O 1
ATOM 2121 N N . ARG A 1 285 ? 7.001 5.880 12.718 1.00 36.20 287 ARG A N 1
ATOM 2122 C CA . ARG A 1 285 ? 5.914 4.950 13.016 1.00 39.54 287 ARG A CA 1
ATOM 2123 C C . ARG A 1 285 ? 6.339 3.647 13.681 1.00 39.03 287 ARG A C 1
ATOM 2124 O O . ARG A 1 285 ? 5.768 2.592 13.400 1.00 39.65 287 ARG A O 1
ATOM 2132 N N . LEU A 1 286 ? 7.335 3.700 14.552 1.00 37.04 288 LEU A N 1
ATOM 2133 C CA . LEU A 1 286 ? 7.760 2.481 15.222 1.00 41.64 288 LEU A CA 1
ATOM 2134 C C . LEU A 1 286 ? 6.646 2.061 16.175 1.00 42.72 288 LEU A C 1
ATOM 2135 O O . LEU A 1 286 ? 6.250 2.822 17.062 1.00 42.63 288 LEU A O 1
ATOM 2140 N N . ASP A 1 287 ? 6.123 0.856 15.973 1.00 44.96 289 ASP A N 1
ATOM 2141 C CA . ASP A 1 287 ? 5.035 0.357 16.813 1.00 45.04 289 ASP A CA 1
ATOM 2142 C C . ASP A 1 287 ? 5.536 -0.534 17.919 1.00 45.40 289 ASP A C 1
ATOM 2143 O O . ASP A 1 287 ? 4.769 -0.981 18.760 1.00 45.28 289 ASP A O 1
ATOM 2148 N N . ARG A 1 288 ? 6.832 -0.797 17.902 1.00 45.63 290 ARG A N 1
ATOM 2149 C CA . ARG A 1 288 ? 7.459 -1.598 18.931 1.00 46.99 290 ARG A CA 1
ATOM 2150 C C . ARG A 1 288 ? 8.747 -0.891 19.331 1.00 47.21 290 ARG A C 1
ATOM 2151 O O . ARG A 1 288 ? 9.413 -0.248 18.510 1.00 44.71 290 ARG A O 1
ATOM 2159 N N . ASN A 1 289 ? 9.078 -0.990 20.607 1.00 43.79 291 ASN A N 1
ATOM 2160 C CA . ASN A 1 289 ? 10.271 -0.368 21.123 1.00 40.34 291 ASN A CA 1
ATOM 2161 C C . ASN A 1 289 ? 11.482 -1.130 20.594 1.00 37.58 291 ASN A C 1
ATOM 2162 O O . ASN A 1 289 ? 11.539 -2.356 20.646 1.00 34.59 291 ASN A O 1
ATOM 2167 N N . PRO A 1 290 ? 12.457 -0.406 20.042 1.00 36.47 292 PRO A N 1
ATOM 2168 C CA . PRO A 1 290 ? 13.670 -1.025 19.500 1.00 39.80 292 PRO A CA 1
ATOM 2169 C C . PRO A 1 290 ? 14.371 -2.040 20.414 1.00 42.65 292 PRO A C 1
ATOM 2170 O O . PRO A 1 290 ? 14.600 -1.787 21.590 1.00 44.82 292 PRO A O 1
ATOM 2174 N N . SER A 1 291 ? 14.713 -3.185 19.843 1.00 47.67 293 SER A N 1
ATOM 2175 C CA . SER A 1 291 ? 15.423 -4.236 20.556 1.00 55.98 293 SER A CA 1
ATOM 2176 C C . SER A 1 291 ? 16.874 -3.825 20.872 1.00 57.80 293 SER A C 1
ATOM 2177 O O . SER A 1 291 ? 17.380 -2.817 20.373 1.00 56.03 293 SER A O 1
ATOM 2180 N N . PRO A 1 292 ? 17.567 -4.622 21.693 1.00 61.38 294 PRO A N 1
ATOM 2181 C CA . PRO A 1 292 ? 18.956 -4.335 22.077 1.00 63.46 294 PRO A CA 1
ATOM 2182 C C . PRO A 1 292 ? 19.920 -4.058 20.938 1.00 61.81 294 PRO A C 1
ATOM 2183 O O . PRO A 1 292 ? 20.412 -2.938 20.773 1.00 59.15 294 PRO A O 1
ATOM 2187 N N . ASP A 1 293 ? 20.197 -5.104 20.175 1.00 60.74 295 ASP A N 1
ATOM 2188 C CA . ASP A 1 293 ? 21.112 -5.019 19.058 1.00 64.06 295 ASP A CA 1
ATOM 2189 C C . ASP A 1 293 ? 20.574 -4.231 17.880 1.00 61.38 295 ASP A C 1
ATOM 2190 O O . ASP A 1 293 ? 21.330 -3.831 16.995 1.00 65.95 295 ASP A O 1
ATOM 2195 N N . GLU A 1 294 ? 19.273 -4.002 17.868 1.00 55.52 296 GLU A N 1
ATOM 2196 C CA . GLU A 1 294 ? 18.648 -3.275 16.779 1.00 48.14 296 GLU A CA 1
ATOM 2197 C C . GLU A 1 294 ? 19.139 -1.826 16.703 1.00 45.28 296 GLU A C 1
ATOM 2198 O O . GLU A 1 294 ? 19.001 -1.170 15.675 1.00 46.63 296 GLU A O 1
ATOM 2204 N N . LEU A 1 295 ? 19.755 -1.348 17.777 1.00 39.72 297 LEU A N 1
ATOM 2205 C CA . LEU A 1 295 ? 20.194 0.041 17.867 1.00 36.68 297 LEU A CA 1
ATOM 2206 C C . LEU A 1 295 ? 21.685 0.195 18.095 1.00 35.08 297 LEU A C 1
ATOM 2207 O O . LEU A 1 295 ? 22.336 -0.717 18.602 1.00 36.22 297 LEU A O 1
ATOM 2212 N N . PRO A 1 296 ? 22.256 1.348 17.697 1.00 34.72 298 PRO A N 1
ATOM 2213 C CA . PRO A 1 296 ? 23.694 1.616 17.884 1.00 30.34 298 PRO A CA 1
ATOM 2214 C C . PRO A 1 296 ? 23.867 2.103 19.319 1.00 33.48 298 PRO A C 1
ATOM 2215 O O . PRO A 1 296 ? 22.878 2.288 20.044 1.00 31.87 298 PRO A O 1
ATOM 2219 N N . GLN A 1 297 ? 25.115 2.309 19.733 1.00 33.41 299 GLN A N 1
ATOM 2220 C CA . GLN A 1 297 ? 25.375 2.837 21.061 1.00 29.84 299 GLN A CA 1
ATOM 2221 C C . GLN A 1 297 ? 25.145 4.320 20.870 1.00 29.60 299 GLN A C 1
ATOM 2222 O O . GLN A 1 297 ? 25.828 4.962 20.067 1.00 30.37 299 GLN A O 1
ATOM 2228 N N . VAL A 1 298 ? 24.204 4.874 21.616 1.00 30.20 300 VAL A N 1
ATOM 2229 C CA . VAL A 1 298 ? 23.860 6.280 21.446 1.00 33.69 300 VAL A CA 1
ATOM 2230 C C . VAL A 1 298 ? 23.969 7.074 22.739 1.00 34.59 300 VAL A C 1
ATOM 2231 O O . VAL A 1 298 ? 23.479 6.625 23.768 1.00 38.98 300 VAL A O 1
ATOM 2235 N N . GLY A 1 299 ? 24.601 8.246 22.685 1.00 32.39 301 GLY A N 1
ATOM 2236 C CA . GLY A 1 299 ? 24.681 9.085 23.866 1.00 31.54 301 GLY A CA 1
ATOM 2237 C C . GLY A 1 299 ? 23.356 9.838 24.041 1.00 33.91 301 GLY A C 1
ATOM 2238 O O . GLY A 1 299 ? 22.872 10.075 25.150 1.00 34.19 301 GLY A O 1
ATOM 2239 N N . ASN A 1 300 ? 22.732 10.197 22.932 1.00 31.35 302 ASN A N 1
ATOM 2240 C CA . ASN A 1 300 ? 21.487 10.917 23.001 1.00 32.51 302 ASN A CA 1
ATOM 2241 C C . ASN A 1 300 ? 20.499 10.318 22.008 1.00 30.64 302 ASN A C 1
ATOM 2242 O O . ASN A 1 300 ? 20.624 10.506 20.807 1.00 31.76 302 ASN A O 1
ATOM 2247 N N . LEU A 1 301 ? 19.517 9.597 22.527 1.00 27.77 303 LEU A N 1
ATOM 2248 C CA . LEU A 1 301 ? 18.540 8.933 21.699 1.00 29.50 303 LEU A CA 1
ATOM 2249 C C . LEU A 1 301 ? 17.141 9.473 21.866 1.00 32.36 303 LEU A C 1
ATOM 2250 O O . LEU A 1 301 ? 16.618 9.592 22.970 1.00 31.21 303 LEU A O 1
ATOM 2255 N N . SER A 1 302 ? 16.521 9.766 20.737 1.00 35.52 304 SER A N 1
ATOM 2256 C CA . SER A 1 302 ? 15.178 10.308 20.726 1.00 35.28 304 SER A CA 1
ATOM 2257 C C . SER A 1 302 ? 14.235 9.361 19.961 1.00 33.99 304 SER A C 1
ATOM 2258 O O . SER A 1 302 ? 14.526 8.935 18.846 1.00 32.47 304 SER A O 1
ATOM 2261 N N . LEU A 1 303 ? 13.117 9.012 20.589 1.00 32.58 305 LEU A N 1
ATOM 2262 C CA . LEU A 1 303 ? 12.128 8.126 19.990 1.00 30.34 305 LEU A CA 1
ATOM 2263 C C . LEU A 1 303 ? 10.735 8.713 20.190 1.00 29.56 305 LEU A C 1
ATOM 2264 O O . LEU A 1 303 ? 9.722 8.074 19.881 1.00 26.28 305 LEU A O 1
ATOM 2269 N N . LYS A 1 304 ? 10.715 9.942 20.703 1.00 30.21 306 LYS A N 1
ATOM 2270 C CA . LYS A 1 304 ? 9.502 10.699 20.994 1.00 30.39 306 LYS A CA 1
ATOM 2271 C C . LYS A 1 304 ? 8.539 10.786 19.803 1.00 34.03 306 LYS A C 1
ATOM 2272 O O . LYS A 1 304 ? 8.937 11.163 18.702 1.00 36.29 306 LYS A O 1
ATOM 2278 N N . GLY A 1 305 ? 7.274 10.452 20.016 1.00 30.65 307 GLY A N 1
ATOM 2279 C CA . GLY A 1 305 ? 6.331 10.560 18.927 1.00 30.90 307 GLY A CA 1
ATOM 2280 C C . GLY A 1 305 ? 5.937 9.230 18.311 1.00 35.17 307 GLY A C 1
ATOM 2281 O O . GLY A 1 305 ? 4.860 9.100 17.725 1.00 37.19 307 GLY A O 1
ATOM 2282 N N . ASN A 1 306 ? 6.778 8.220 18.432 1.00 33.00 308 ASN A N 1
ATOM 2283 C CA . ASN A 1 306 ? 6.379 6.977 17.827 1.00 33.40 308 ASN A CA 1
ATOM 2284 C C . ASN A 1 306 ? 5.203 6.382 18.584 1.00 37.14 308 ASN A C 1
ATOM 2285 O O . ASN A 1 306 ? 5.042 6.613 19.786 1.00 37.26 308 ASN A O 1
ATOM 2290 N N . PRO A 1 307 ? 4.347 5.634 17.868 1.00 39.04 309 PRO A N 1
ATOM 2291 C CA . PRO A 1 307 ? 3.139 4.946 18.333 1.00 38.36 309 PRO A CA 1
ATOM 2292 C C . PRO A 1 307 ? 3.362 4.062 19.550 1.00 40.92 309 PRO A C 1
ATOM 2293 O O . PRO A 1 307 ? 2.517 3.988 20.445 1.00 43.09 309 PRO A O 1
ATOM 2297 N N . PHE A 1 308 ? 4.502 3.385 19.598 1.00 39.86 310 PHE A N 1
ATOM 2298 C CA . PHE A 1 308 ? 4.756 2.494 20.713 1.00 40.28 310 PHE A CA 1
ATOM 2299 C C . PHE A 1 308 ? 4.843 3.232 22.046 1.00 43.88 310 PHE A C 1
ATOM 2300 O O . PHE A 1 308 ? 4.677 2.637 23.092 1.00 42.30 310 PHE A O 1
ATOM 2308 N N . LEU A 1 309 ? 5.104 4.533 21.996 1.00 47.86 311 LEU A N 1
ATOM 2309 C CA . LEU A 1 309 ? 5.200 5.347 23.204 1.00 51.23 311 LEU A CA 1
ATOM 2310 C C . LEU A 1 309 ? 3.853 5.935 23.600 1.00 57.57 311 LEU A C 1
ATOM 2311 O O . LEU A 1 309 ? 3.558 6.087 24.781 1.00 54.93 311 LEU A O 1
ATOM 2316 N N . ASP A 1 310 ? 3.040 6.293 22.615 1.00 65.68 312 ASP A N 1
ATOM 2317 C CA . ASP A 1 310 ? 1.760 6.877 22.941 1.00 72.12 312 ASP A CA 1
ATOM 2318 C C . ASP A 1 310 ? 0.965 5.836 23.690 1.00 77.59 312 ASP A C 1
ATOM 2319 O O . ASP A 1 310 ? 0.990 4.654 23.353 1.00 79.31 312 ASP A O 1
ATOM 2324 N N . SER A 1 311 ? 0.305 6.290 24.747 1.00 83.51 313 SER A N 1
ATOM 2325 C CA . SER A 1 311 ? -0.528 5.451 25.594 1.00 89.43 313 SER A CA 1
ATOM 2326 C C . SER A 1 311 ? -1.775 6.307 25.773 1.00 92.77 313 SER A C 1
ATOM 2327 O O . SER A 1 311 ? -2.185 6.613 26.895 1.00 93.23 313 SER A O 1
ATOM 2330 N N . GLU A 1 312 ? -2.349 6.705 24.636 1.00 96.85 314 GLU A N 1
ATOM 2331 C CA . GLU A 1 312 ? -3.543 7.557 24.583 1.00 100.82 314 GLU A CA 1
ATOM 2332 C C . GLU A 1 312 ? -4.858 6.834 24.902 1.00 101.84 314 GLU A C 1
ATOM 2333 O O . GLU A 1 312 ? -5.531 7.237 25.881 1.00 102.55 314 GLU A O 1
ATOM 2336 N N . ALA B 1 1 ? 35.764 57.990 47.970 1.00 91.15 3 ALA B N 1
ATOM 2337 C CA . ALA B 1 1 ? 35.459 57.168 49.171 1.00 96.74 3 ALA B CA 1
ATOM 2338 C C . ALA B 1 1 ? 33.997 57.380 49.495 1.00 98.97 3 ALA B C 1
ATOM 2339 O O . ALA B 1 1 ? 33.614 57.479 50.662 1.00 99.70 3 ALA B O 1
ATOM 2341 N N . ASP B 1 2 ? 33.186 57.433 48.443 1.00 102.52 4 ASP B N 1
ATOM 2342 C CA . ASP B 1 2 ? 31.747 57.673 48.565 1.00 104.01 4 ASP B CA 1
ATOM 2343 C C . ASP B 1 2 ? 30.806 56.581 48.028 1.00 101.74 4 ASP B C 1
ATOM 2344 O O . ASP B 1 2 ? 29.849 56.881 47.307 1.00 103.68 4 ASP B O 1
ATOM 2349 N N . PRO B 1 3 ? 31.056 55.306 48.367 1.00 98.12 5 PRO B N 1
ATOM 2350 C CA . PRO B 1 3 ? 30.129 54.306 47.833 1.00 94.81 5 PRO B CA 1
ATOM 2351 C C . PRO B 1 3 ? 28.793 54.276 48.581 1.00 91.38 5 PRO B C 1
ATOM 2352 O O . PRO B 1 3 ? 28.700 53.699 49.667 1.00 91.42 5 PRO B O 1
ATOM 2356 N N . GLU B 1 4 ? 27.763 54.899 48.013 1.00 87.39 6 GLU B N 1
ATOM 2357 C CA . GLU B 1 4 ? 26.448 54.891 48.655 1.00 85.13 6 GLU B CA 1
ATOM 2358 C C . GLU B 1 4 ? 25.961 53.443 48.760 1.00 78.42 6 GLU B C 1
ATOM 2359 O O . GLU B 1 4 ? 26.311 52.605 47.931 1.00 78.70 6 GLU B O 1
ATOM 2365 N N . PRO B 1 5 ? 25.153 53.132 49.784 1.00 71.74 7 PRO B N 1
ATOM 2366 C CA . PRO B 1 5 ? 24.630 51.776 49.986 1.00 68.55 7 PRO B CA 1
ATOM 2367 C C . PRO B 1 5 ? 24.036 51.100 48.752 1.00 65.88 7 PRO B C 1
ATOM 2368 O O . PRO B 1 5 ? 24.457 50.013 48.374 1.00 65.53 7 PRO B O 1
ATOM 2372 N N . CYS B 1 6 ? 23.072 51.745 48.115 1.00 64.31 8 CYS B N 1
ATOM 2373 C CA . CYS B 1 6 ? 22.435 51.158 46.942 1.00 65.54 8 CYS B CA 1
ATOM 2374 C C . CYS B 1 6 ? 22.921 51.717 45.616 1.00 67.18 8 CYS B C 1
ATOM 2375 O O . CYS B 1 6 ? 22.762 52.906 45.362 1.00 68.27 8 CYS B O 1
ATOM 2378 N N . GLU B 1 7 ? 23.500 50.873 44.765 1.00 70.31 9 GLU B N 1
ATOM 2379 C CA . GLU B 1 7 ? 23.935 51.347 43.457 1.00 75.06 9 GLU B CA 1
ATOM 2380 C C . GLU B 1 7 ? 22.922 50.870 42.425 1.00 76.40 9 GLU B C 1
ATOM 2381 O O . GLU B 1 7 ? 22.644 49.677 42.303 1.00 77.41 9 GLU B O 1
ATOM 2387 N N . LEU B 1 8 ? 22.384 51.814 41.669 1.00 77.21 10 LEU B N 1
ATOM 2388 C CA . LEU B 1 8 ? 21.371 51.504 40.679 1.00 80.14 10 LEU B CA 1
ATOM 2389 C C . LEU B 1 8 ? 21.855 51.404 39.243 1.00 81.53 10 LEU B C 1
ATOM 2390 O O . LEU B 1 8 ? 22.844 52.019 38.861 1.00 82.47 10 LEU B O 1
ATOM 2395 N N . ASP B 1 9 ? 21.141 50.597 38.465 1.00 85.62 11 ASP B N 1
ATOM 2396 C CA . ASP B 1 9 ? 21.373 50.427 37.033 1.00 88.13 11 ASP B CA 1
ATOM 2397 C C . ASP B 1 9 ? 20.033 50.889 36.458 1.00 92.54 11 ASP B C 1
ATOM 2398 O O . ASP B 1 9 ? 19.637 52.044 36.666 1.00 92.85 11 ASP B O 1
ATOM 2403 N N . GLU B 1 10 ? 19.325 50.026 35.739 1.00 95.70 12 GLU B N 1
ATOM 2404 C CA . GLU B 1 10 ? 18.015 50.446 35.254 1.00 99.20 12 GLU B CA 1
ATOM 2405 C C . GLU B 1 10 ? 16.994 49.521 35.883 1.00 99.26 12 GLU B C 1
ATOM 2406 O O . GLU B 1 10 ? 15.853 49.909 36.148 1.00 101.51 12 GLU B O 1
ATOM 2412 N N . GLU B 1 11 ? 17.424 48.290 36.133 1.00 97.19 13 GLU B N 1
ATOM 2413 C CA . GLU B 1 11 ? 16.553 47.294 36.724 1.00 92.59 13 GLU B CA 1
ATOM 2414 C C . GLU B 1 11 ? 17.150 46.682 37.971 1.00 86.94 13 GLU B C 1
ATOM 2415 O O . GLU B 1 11 ? 16.413 46.236 38.842 1.00 86.75 13 GLU B O 1
ATOM 2421 N N . SER B 1 12 ? 18.479 46.659 38.063 1.00 80.13 14 SER B N 1
ATOM 2422 C CA . SER B 1 12 ? 19.132 46.077 39.238 1.00 72.85 14 SER B CA 1
ATOM 2423 C C . SER B 1 12 ? 19.712 47.089 40.206 1.00 66.02 14 SER B C 1
ATOM 2424 O O . SER B 1 12 ? 20.683 47.771 39.915 1.00 64.02 14 SER B O 1
ATOM 2427 N N . CYS B 1 13 ? 19.086 47.187 41.367 1.00 60.96 15 CYS B N 1
ATOM 2428 C CA . CYS B 1 13 ? 19.539 48.095 42.393 1.00 57.43 15 CYS B CA 1
ATOM 2429 C C . CYS B 1 13 ? 20.134 47.185 43.431 1.00 54.22 15 CYS B C 1
ATOM 2430 O O . CYS B 1 13 ? 19.469 46.305 43.943 1.00 56.46 15 CYS B O 1
ATOM 2433 N N . SER B 1 14 ? 21.404 47.381 43.725 1.00 53.57 16 SER B N 1
ATOM 2434 C CA . SER B 1 14 ? 22.058 46.553 44.705 1.00 54.08 16 SER B CA 1
ATOM 2435 C C . SER B 1 14 ? 22.403 47.409 45.913 1.00 53.12 16 SER B C 1
ATOM 2436 O O . SER B 1 14 ? 23.033 48.449 45.777 1.00 53.97 16 SER B O 1
ATOM 2439 N N . CYS B 1 15 ? 21.971 46.979 47.092 1.00 52.68 17 CYS B N 1
ATOM 2440 C CA . CYS B 1 15 ? 22.245 47.717 48.310 1.00 50.86 17 CYS B CA 1
ATOM 2441 C C . CYS B 1 15 ? 23.161 46.965 49.255 1.00 50.70 17 CYS B C 1
ATOM 2442 O O . CYS B 1 15 ? 23.133 45.736 49.337 1.00 50.15 17 CYS B O 1
ATOM 2445 N N . ASN B 1 16 ? 23.965 47.733 49.975 1.00 49.75 18 ASN B N 1
ATOM 2446 C CA . ASN B 1 16 ? 24.883 47.219 50.977 1.00 48.48 18 ASN B CA 1
ATOM 2447 C C . ASN B 1 16 ? 24.548 48.005 52.242 1.00 49.43 18 ASN B C 1
ATOM 2448 O O . ASN B 1 16 ? 24.717 49.220 52.277 1.00 47.99 18 ASN B O 1
ATOM 2453 N N . PHE B 1 17 ? 24.045 47.315 53.260 1.00 50.80 19 PHE B N 1
ATOM 2454 C CA . PHE B 1 17 ? 23.706 47.951 54.520 1.00 54.38 19 PHE B CA 1
ATOM 2455 C C . PHE B 1 17 ? 24.450 47.263 55.655 1.00 58.88 19 PHE B C 1
ATOM 2456 O O . PHE B 1 17 ? 23.897 47.038 56.730 1.00 58.26 19 PHE B O 1
ATOM 2464 N N . SER B 1 18 ? 25.719 46.946 55.411 1.00 64.79 20 SER B N 1
ATOM 2465 C CA . SER B 1 18 ? 26.551 46.274 56.407 1.00 69.57 20 SER B CA 1
ATOM 2466 C C . SER B 1 18 ? 27.193 47.215 57.430 1.00 74.49 20 SER B C 1
ATOM 2467 O O . SER B 1 18 ? 27.555 46.787 58.529 1.00 73.69 20 SER B O 1
ATOM 2470 N N . ASP B 1 19 ? 27.338 48.490 57.065 1.00 82.14 21 ASP B N 1
ATOM 2471 C CA . ASP B 1 19 ? 27.942 49.477 57.957 1.00 89.00 21 ASP B CA 1
ATOM 2472 C C . ASP B 1 19 ? 27.338 49.411 59.347 1.00 91.96 21 ASP B C 1
ATOM 2473 O O . ASP B 1 19 ? 26.139 49.172 59.504 1.00 93.06 21 ASP B O 1
ATOM 2478 N N . PRO B 1 20 ? 28.164 49.622 60.380 1.00 93.67 22 PRO B N 1
ATOM 2479 C CA . PRO B 1 20 ? 27.647 49.575 61.749 1.00 94.13 22 PRO B CA 1
ATOM 2480 C C . PRO B 1 20 ? 26.548 50.611 62.026 1.00 94.84 22 PRO B C 1
ATOM 2481 O O . PRO B 1 20 ? 26.830 51.751 62.394 1.00 95.54 22 PRO B O 1
ATOM 2485 N N . LYS B 1 21 ? 25.300 50.205 61.807 1.00 95.55 23 LYS B N 1
ATOM 2486 C CA . LYS B 1 21 ? 24.100 51.019 62.061 1.00 95.85 23 LYS B CA 1
ATOM 2487 C C . LYS B 1 21 ? 23.837 52.380 61.388 1.00 95.01 23 LYS B C 1
ATOM 2488 O O . LYS B 1 21 ? 23.447 53.336 62.056 1.00 93.56 23 LYS B O 1
ATOM 2494 N N . PRO B 1 22 ? 24.062 52.496 60.071 1.00 94.83 24 PRO B N 1
ATOM 2495 C CA . PRO B 1 22 ? 23.772 53.817 59.506 1.00 94.79 24 PRO B CA 1
ATOM 2496 C C . PRO B 1 22 ? 22.903 53.851 58.226 1.00 94.53 24 PRO B C 1
ATOM 2497 O O . PRO B 1 22 ? 21.953 53.092 58.067 1.00 93.56 24 PRO B O 1
ATOM 2501 N N . ASP B 1 23 ? 23.274 54.789 57.354 1.00 95.60 25 ASP B N 1
ATOM 2502 C CA . ASP B 1 23 ? 22.719 55.122 56.025 1.00 95.51 25 ASP B CA 1
ATOM 2503 C C . ASP B 1 23 ? 21.415 54.591 55.402 1.00 93.43 25 ASP B C 1
ATOM 2504 O O . ASP B 1 23 ? 21.395 54.336 54.192 1.00 93.48 25 ASP B O 1
ATOM 2509 N N . TRP B 1 24 ? 20.323 54.461 56.144 1.00 90.03 26 TRP B N 1
ATOM 2510 C CA . TRP B 1 24 ? 19.115 53.941 55.500 1.00 87.78 26 TRP B CA 1
ATOM 2511 C C . TRP B 1 24 ? 18.578 54.804 54.346 1.00 86.19 26 TRP B C 1
ATOM 2512 O O . TRP B 1 24 ? 17.800 54.328 53.518 1.00 82.12 26 TRP B O 1
ATOM 2523 N N . SER B 1 25 ? 19.012 56.061 54.285 1.00 84.88 27 SER B N 1
ATOM 2524 C CA . SER B 1 25 ? 18.570 57.002 53.247 1.00 82.98 27 SER B CA 1
ATOM 2525 C C . SER B 1 25 ? 18.445 56.442 51.842 1.00 81.10 27 SER B C 1
ATOM 2526 O O . SER B 1 25 ? 17.394 56.560 51.219 1.00 80.16 27 SER B O 1
ATOM 2529 N N . SER B 1 26 ? 19.536 55.890 51.319 1.00 79.55 28 SER B N 1
ATOM 2530 C CA . SER B 1 26 ? 19.496 55.318 49.985 1.00 75.80 28 SER B CA 1
ATOM 2531 C C . SER B 1 26 ? 18.382 54.304 50.069 1.00 76.42 28 SER B C 1
ATOM 2532 O O . SER B 1 26 ? 18.172 53.682 51.116 1.00 79.72 28 SER B O 1
ATOM 2535 N N . ALA B 1 27 ? 17.665 54.152 48.972 1.00 72.85 29 ALA B N 1
ATOM 2536 C CA . ALA B 1 27 ? 16.542 53.232 48.892 1.00 68.91 29 ALA B CA 1
ATOM 2537 C C . ALA B 1 27 ? 15.755 53.886 47.794 1.00 67.70 29 ALA B C 1
ATOM 2538 O O . ALA B 1 27 ? 15.388 53.259 46.800 1.00 65.43 29 ALA B O 1
ATOM 2540 N N . PHE B 1 28 ? 15.542 55.182 47.967 1.00 67.21 30 PHE B N 1
ATOM 2541 C CA . PHE B 1 28 ? 14.803 55.941 46.987 1.00 68.03 30 PHE B CA 1
ATOM 2542 C C . PHE B 1 28 ? 15.562 55.898 45.686 1.00 66.29 30 PHE B C 1
ATOM 2543 O O . PHE B 1 28 ? 15.050 56.295 44.645 1.00 67.74 30 PHE B O 1
ATOM 2551 N N . ASN B 1 29 ? 16.785 55.387 45.745 1.00 66.56 31 ASN B N 1
ATOM 2552 C CA . ASN B 1 29 ? 17.592 55.224 44.541 1.00 67.06 31 ASN B CA 1
ATOM 2553 C C . ASN B 1 29 ? 17.082 53.966 43.797 1.00 66.00 31 ASN B C 1
ATOM 2554 O O . ASN B 1 29 ? 17.133 53.875 42.565 1.00 64.05 31 ASN B O 1
ATOM 2559 N N . CYS B 1 30 ? 16.577 53.010 44.573 1.00 63.00 32 CYS B N 1
ATOM 2560 C CA . CYS B 1 30 ? 16.076 51.739 44.056 1.00 62.84 32 CYS B CA 1
ATOM 2561 C C . CYS B 1 30 ? 14.691 51.804 43.430 1.00 63.64 32 CYS B C 1
ATOM 2562 O O . CYS B 1 30 ? 14.345 51.033 42.518 1.00 58.79 32 CYS B O 1
ATOM 2565 N N . LEU B 1 31 ? 13.898 52.718 43.964 1.00 65.25 33 LEU B N 1
ATOM 2566 C CA . LEU B 1 31 ? 12.554 52.979 43.489 1.00 67.05 33 LEU B CA 1
ATOM 2567 C C . LEU B 1 31 ? 12.641 52.866 41.969 1.00 65.46 33 LEU B C 1
ATOM 2568 O O . LEU B 1 31 ? 13.602 53.347 41.376 1.00 68.85 33 LEU B O 1
ATOM 2573 N N . GLY B 1 32 ? 11.684 52.212 41.328 1.00 62.90 34 GLY B N 1
ATOM 2574 C CA . GLY B 1 32 ? 11.766 52.113 39.877 1.00 59.72 34 GLY B CA 1
ATOM 2575 C C . GLY B 1 32 ? 12.660 51.020 39.315 1.00 58.92 34 GLY B C 1
ATOM 2576 O O . GLY B 1 32 ? 12.812 50.900 38.098 1.00 56.89 34 GLY B O 1
ATOM 2577 N N . ALA B 1 33 ? 13.257 50.223 40.195 1.00 59.08 35 ALA B N 1
ATOM 2578 C CA . ALA B 1 33 ? 14.117 49.116 39.768 1.00 59.70 35 ALA B CA 1
ATOM 2579 C C . ALA B 1 33 ? 13.374 47.772 39.881 1.00 55.74 35 ALA B C 1
ATOM 2580 O O . ALA B 1 33 ? 12.833 47.443 40.938 1.00 55.08 35 ALA B O 1
ATOM 2582 N N . ALA B 1 34 ? 13.361 46.999 38.797 1.00 52.10 36 ALA B N 1
ATOM 2583 C CA . ALA B 1 34 ? 12.695 45.691 38.784 1.00 52.01 36 ALA B CA 1
ATOM 2584 C C . ALA B 1 34 ? 13.326 44.660 39.748 1.00 50.28 36 ALA B C 1
ATOM 2585 O O . ALA B 1 34 ? 12.619 43.838 40.342 1.00 45.86 36 ALA B O 1
ATOM 2587 N N . ASP B 1 35 ? 14.654 44.706 39.881 1.00 51.16 37 ASP B N 1
ATOM 2588 C CA . ASP B 1 35 ? 15.392 43.811 40.767 1.00 49.86 37 ASP B CA 1
ATOM 2589 C C . ASP B 1 35 ? 16.095 44.609 41.840 1.00 49.75 37 ASP B C 1
ATOM 2590 O O . ASP B 1 35 ? 16.610 45.692 41.578 1.00 49.43 37 ASP B O 1
ATOM 2595 N N . VAL B 1 36 ? 16.096 44.055 43.050 1.00 50.66 38 VAL B N 1
ATOM 2596 C CA . VAL B 1 36 ? 16.713 44.664 44.226 1.00 48.11 38 VAL B CA 1
ATOM 2597 C C . VAL B 1 36 ? 17.286 43.589 45.159 1.00 50.98 38 VAL B C 1
ATOM 2598 O O . VAL B 1 36 ? 16.638 42.568 45.446 1.00 49.94 38 VAL B O 1
ATOM 2602 N N . GLU B 1 37 ? 18.514 43.821 45.611 1.00 52.63 39 GLU B N 1
ATOM 2603 C CA . GLU B 1 37 ? 19.209 42.902 46.509 1.00 54.39 39 GLU B CA 1
ATOM 2604 C C . GLU B 1 37 ? 19.613 43.683 47.739 1.00 51.92 39 GLU B C 1
ATOM 2605 O O . GLU B 1 37 ? 20.092 44.800 47.622 1.00 58.51 39 GLU B O 1
ATOM 2611 N N . LEU B 1 38 ? 19.423 43.121 48.918 1.00 48.96 40 LEU B N 1
ATOM 2612 C CA . LEU B 1 38 ? 19.802 43.845 50.119 1.00 48.34 40 LEU B CA 1
ATOM 2613 C C . LEU B 1 38 ? 20.785 43.018 50.914 1.00 48.03 40 LEU B C 1
ATOM 2614 O O . LEU B 1 38 ? 20.408 42.004 51.490 1.00 54.10 40 LEU B O 1
ATOM 2619 N N . TYR B 1 39 ? 22.044 43.444 50.935 1.00 48.40 41 TYR B N 1
ATOM 2620 C CA . TYR B 1 39 ? 23.081 42.740 51.681 1.00 50.26 41 TYR B CA 1
ATOM 2621 C C . TYR B 1 39 ? 23.243 43.435 53.032 1.00 50.57 41 TYR B C 1
ATOM 2622 O O . TYR B 1 39 ? 23.318 44.669 53.093 1.00 49.66 41 TYR B O 1
ATOM 2631 N N . GLY B 1 40 ? 23.279 42.636 54.103 1.00 49.44 42 GLY B N 1
ATOM 2632 C CA . GLY B 1 40 ? 23.433 43.151 55.455 1.00 46.73 42 GLY B CA 1
ATOM 2633 C C . GLY B 1 40 ? 24.736 42.741 56.129 1.00 48.84 42 GLY B C 1
ATOM 2634 O O . GLY B 1 40 ? 24.943 42.998 57.322 1.00 48.90 42 GLY B O 1
ATOM 2635 N N . GLY B 1 41 ? 25.609 42.089 55.365 1.00 50.07 43 GLY B N 1
ATOM 2636 C CA . GLY B 1 41 ? 26.905 41.665 55.870 1.00 52.52 43 GLY B CA 1
ATOM 2637 C C . GLY B 1 41 ? 26.906 40.787 57.103 1.00 54.63 43 GLY B C 1
ATOM 2638 O O . GLY B 1 41 ? 27.957 40.535 57.693 1.00 55.12 43 GLY B O 1
ATOM 2639 N N . GLY B 1 42 ? 25.735 40.301 57.493 1.00 56.43 44 GLY B N 1
ATOM 2640 C CA . GLY B 1 42 ? 25.662 39.464 58.672 1.00 57.90 44 GLY B CA 1
ATOM 2641 C C . GLY B 1 42 ? 25.414 40.333 59.879 1.00 59.22 44 GLY B C 1
ATOM 2642 O O . GLY B 1 42 ? 25.341 39.838 60.993 1.00 60.81 44 GLY B O 1
ATOM 2643 N N . ARG B 1 43 ? 25.288 41.636 59.656 1.00 63.26 45 ARG B N 1
ATOM 2644 C CA . ARG B 1 43 ? 25.024 42.571 60.743 1.00 68.51 45 ARG B CA 1
ATOM 2645 C C . ARG B 1 43 ? 23.707 42.177 61.420 1.00 70.87 45 ARG B C 1
ATOM 2646 O O . ARG B 1 43 ? 22.887 41.464 60.837 1.00 69.97 45 ARG B O 1
ATOM 2654 N N . SER B 1 44 ? 23.516 42.628 62.655 1.00 73.21 46 SER B N 1
ATOM 2655 C CA . SER B 1 44 ? 22.302 42.330 63.405 1.00 74.26 46 SER B CA 1
ATOM 2656 C C . SER B 1 44 ? 21.338 43.514 63.352 1.00 75.66 46 SER B C 1
ATOM 2657 O O . SER B 1 44 ? 21.695 44.631 63.723 1.00 78.31 46 SER B O 1
ATOM 2660 N N . LEU B 1 45 ? 20.122 43.264 62.877 1.00 77.09 47 LEU B N 1
ATOM 2661 C CA . LEU B 1 45 ? 19.101 44.302 62.776 1.00 78.23 47 LEU B CA 1
ATOM 2662 C C . LEU B 1 45 ? 18.157 44.273 63.962 1.00 80.20 47 LEU B C 1
ATOM 2663 O O . LEU B 1 45 ? 17.040 44.767 63.864 1.00 80.26 47 LEU B O 1
ATOM 2668 N N . GLU B 1 46 ? 18.602 43.705 65.077 1.00 83.64 48 GLU B N 1
ATOM 2669 C CA . GLU B 1 46 ? 17.761 43.611 66.264 1.00 87.84 48 GLU B CA 1
ATOM 2670 C C . GLU B 1 46 ? 17.457 44.949 66.926 1.00 89.92 48 GLU B C 1
ATOM 2671 O O . GLU B 1 46 ? 16.530 45.054 67.731 1.00 90.30 48 GLU B O 1
ATOM 2677 N N . TYR B 1 47 ? 18.228 45.973 66.575 1.00 91.73 49 TYR B N 1
ATOM 2678 C CA . TYR B 1 47 ? 18.027 47.296 67.140 1.00 92.39 49 TYR B CA 1
ATOM 2679 C C . TYR B 1 47 ? 16.811 47.988 66.530 1.00 94.20 49 TYR B C 1
ATOM 2680 O O . TYR B 1 47 ? 16.269 48.919 67.120 1.00 95.03 49 TYR B O 1
ATOM 2689 N N . LEU B 1 48 ? 16.373 47.522 65.361 1.00 96.87 50 LEU B N 1
ATOM 2690 C CA . LEU B 1 48 ? 15.210 48.104 64.679 1.00 98.94 50 LEU B CA 1
ATOM 2691 C C . LEU B 1 48 ? 13.882 47.959 65.446 1.00 100.02 50 LEU B C 1
ATOM 2692 O O . LEU B 1 48 ? 12.903 48.645 65.134 1.00 99.11 50 LEU B O 1
ATOM 2697 N N . LEU B 1 49 ? 13.853 47.080 66.447 1.00 101.05 51 LEU B N 1
ATOM 2698 C CA . LEU B 1 49 ? 12.640 46.842 67.231 1.00 102.89 51 LEU B CA 1
ATOM 2699 C C . LEU B 1 49 ? 12.229 48.002 68.148 1.00 104.69 51 LEU B C 1
ATOM 2700 O O . LEU B 1 49 ? 11.037 48.236 68.365 1.00 104.44 51 LEU B O 1
ATOM 2705 N N . LYS B 1 50 ? 13.209 48.719 68.690 1.00 106.61 52 LYS B N 1
ATOM 2706 C CA . LYS B 1 50 ? 12.920 49.848 69.574 1.00 108.15 52 LYS B CA 1
ATOM 2707 C C . LYS B 1 50 ? 12.664 51.115 68.764 1.00 108.14 52 LYS B C 1
ATOM 2708 O O . LYS B 1 50 ? 12.170 52.113 69.292 1.00 107.48 52 LYS B O 1
ATOM 2714 N N . ARG B 1 51 ? 13.000 51.065 67.478 1.00 108.08 53 ARG B N 1
ATOM 2715 C CA . ARG B 1 51 ? 12.826 52.208 66.590 1.00 108.56 53 ARG B CA 1
ATOM 2716 C C . ARG B 1 51 ? 11.579 52.158 65.698 1.00 108.30 53 ARG B C 1
ATOM 2717 O O . ARG B 1 51 ? 10.870 53.158 65.552 1.00 108.43 53 ARG B O 1
ATOM 2725 N N . VAL B 1 52 ? 11.314 51.000 65.098 1.00 107.73 54 VAL B N 1
ATOM 2726 C CA . VAL B 1 52 ? 10.164 50.850 64.210 1.00 105.60 54 VAL B CA 1
ATOM 2727 C C . VAL B 1 52 ? 8.961 50.155 64.857 1.00 105.29 54 VAL B C 1
ATOM 2728 O O . VAL B 1 52 ? 9.112 49.231 65.662 1.00 103.44 54 VAL B O 1
ATOM 2732 N N . ASP B 1 53 ? 7.768 50.619 64.483 1.00 105.66 55 ASP B N 1
ATOM 2733 C CA . ASP B 1 53 ? 6.497 50.088 64.979 1.00 105.91 55 ASP B CA 1
ATOM 2734 C C . ASP B 1 53 ? 5.975 49.027 64.000 1.00 105.78 55 ASP B C 1
ATOM 2735 O O . ASP B 1 53 ? 5.400 49.355 62.958 1.00 105.20 55 ASP B O 1
ATOM 2740 N N . THR B 1 54 ? 6.183 47.759 64.351 1.00 105.78 56 THR B N 1
ATOM 2741 C CA . THR B 1 54 ? 5.774 46.624 63.526 1.00 105.41 56 THR B CA 1
ATOM 2742 C C . THR B 1 54 ? 4.406 46.773 62.891 1.00 105.95 56 THR B C 1
ATOM 2743 O O . THR B 1 54 ? 4.131 46.158 61.860 1.00 106.39 56 THR B O 1
ATOM 2747 N N . GLU B 1 55 ? 3.546 47.581 63.501 1.00 105.83 57 GLU B N 1
ATOM 2748 C CA . GLU B 1 55 ? 2.207 47.765 62.967 1.00 105.91 57 GLU B CA 1
ATOM 2749 C C . GLU B 1 55 ? 1.983 49.090 62.242 1.00 105.21 57 GLU B C 1
ATOM 2750 O O . GLU B 1 55 ? 1.134 49.173 61.356 1.00 105.12 57 GLU B O 1
ATOM 2756 N N . ALA B 1 56 ? 2.744 50.116 62.612 1.00 104.36 58 ALA B N 1
ATOM 2757 C CA . ALA B 1 56 ? 2.609 51.437 62.002 1.00 104.21 58 ALA B CA 1
ATOM 2758 C C . ALA B 1 56 ? 2.266 51.392 60.516 1.00 104.32 58 ALA B C 1
ATOM 2759 O O . ALA B 1 56 ? 2.848 50.615 59.763 1.00 104.87 58 ALA B O 1
ATOM 2761 N N . ASP B 1 57 ? 1.316 52.228 60.106 1.00 104.77 59 ASP B N 1
ATOM 2762 C CA . ASP B 1 57 ? 0.890 52.307 58.708 1.00 104.60 59 ASP B CA 1
ATOM 2763 C C . ASP B 1 57 ? 1.796 53.326 57.993 1.00 103.72 59 ASP B C 1
ATOM 2764 O O . ASP B 1 57 ? 1.690 54.535 58.226 1.00 104.64 59 ASP B O 1
ATOM 2769 N N . LEU B 1 58 ? 2.683 52.832 57.129 1.00 100.26 60 LEU B N 1
ATOM 2770 C CA . LEU B 1 58 ? 3.631 53.685 56.411 1.00 97.80 60 LEU B CA 1
ATOM 2771 C C . LEU B 1 58 ? 2.979 54.723 55.508 1.00 96.02 60 LEU B C 1
ATOM 2772 O O . LEU B 1 58 ? 3.395 54.912 54.364 1.00 96.36 60 LEU B O 1
ATOM 2777 N N . GLY B 1 59 ? 1.971 55.406 56.043 1.00 93.55 61 GLY B N 1
ATOM 2778 C CA . GLY B 1 59 ? 1.248 56.415 55.290 1.00 88.37 61 GLY B CA 1
ATOM 2779 C C . GLY B 1 59 ? 2.115 57.302 54.428 1.00 85.02 61 GLY B C 1
ATOM 2780 O O . GLY B 1 59 ? 1.809 57.532 53.258 1.00 85.95 61 GLY B O 1
ATOM 2781 N N . GLN B 1 60 ? 3.203 57.799 55.000 1.00 81.40 62 GLN B N 1
ATOM 2782 C CA . GLN B 1 60 ? 4.096 58.677 54.267 1.00 78.27 62 GLN B CA 1
ATOM 2783 C C . GLN B 1 60 ? 4.765 58.024 53.059 1.00 76.49 62 GLN B C 1
ATOM 2784 O O . GLN B 1 60 ? 5.197 58.729 52.144 1.00 77.15 62 GLN B O 1
ATOM 2790 N N . PHE B 1 61 ? 4.837 56.690 53.042 1.00 72.50 63 PHE B N 1
ATOM 2791 C CA . PHE B 1 61 ? 5.469 55.981 51.924 1.00 67.01 63 PHE B CA 1
ATOM 2792 C C . PHE B 1 61 ? 4.550 55.023 51.186 1.00 63.94 63 PHE B C 1
ATOM 2793 O O . PHE B 1 61 ? 4.907 54.498 50.129 1.00 60.98 63 PHE B O 1
ATOM 2801 N N . THR B 1 62 ? 3.367 54.810 51.745 1.00 61.19 64 THR B N 1
ATOM 2802 C CA . THR B 1 62 ? 2.385 53.915 51.161 1.00 63.60 64 THR B CA 1
ATOM 2803 C C . THR B 1 62 ? 2.325 53.942 49.637 1.00 64.01 64 THR B C 1
ATOM 2804 O O . THR B 1 62 ? 2.434 52.890 48.992 1.00 66.21 64 THR B O 1
ATOM 2808 N N . ASP B 1 63 ? 2.142 55.131 49.061 1.00 61.97 65 ASP B N 1
ATOM 2809 C CA . ASP B 1 63 ? 2.075 55.275 47.607 1.00 58.86 65 ASP B CA 1
ATOM 2810 C C . ASP B 1 63 ? 3.370 54.824 46.944 1.00 56.02 65 ASP B C 1
ATOM 2811 O O . ASP B 1 63 ? 3.344 54.148 45.922 1.00 53.51 65 ASP B O 1
ATOM 2816 N N . ILE B 1 64 ? 4.501 55.204 47.532 1.00 54.85 66 ILE B N 1
ATOM 2817 C CA . ILE B 1 64 ? 5.812 54.822 47.012 1.00 54.42 66 ILE B CA 1
ATOM 2818 C C . ILE B 1 64 ? 5.883 53.299 46.912 1.00 53.98 66 ILE B C 1
ATOM 2819 O O . ILE B 1 64 ? 6.250 52.730 45.873 1.00 52.23 66 ILE B O 1
ATOM 2824 N N . ILE B 1 65 ? 5.539 52.651 48.020 1.00 51.18 67 ILE B N 1
ATOM 2825 C CA . ILE B 1 65 ? 5.532 51.207 48.079 1.00 49.57 67 ILE B CA 1
ATOM 2826 C C . ILE B 1 65 ? 4.555 50.638 47.042 1.00 53.59 67 ILE B C 1
ATOM 2827 O O . ILE B 1 65 ? 4.821 49.572 46.476 1.00 56.86 67 ILE B O 1
ATOM 2832 N N . LYS B 1 66 ? 3.437 51.335 46.794 1.00 51.74 68 LYS B N 1
ATOM 2833 C CA . LYS B 1 66 ? 2.450 50.885 45.799 1.00 55.32 68 LYS B CA 1
ATOM 2834 C C . LYS B 1 66 ? 2.894 51.199 44.371 1.00 55.77 68 LYS B C 1
ATOM 2835 O O . LYS B 1 66 ? 2.344 50.664 43.413 1.00 54.27 68 LYS B O 1
ATOM 2841 N N . SER B 1 67 ? 3.887 52.067 44.230 1.00 57.30 69 SER B N 1
ATOM 2842 C CA . SER B 1 67 ? 4.352 52.450 42.906 1.00 58.49 69 SER B CA 1
ATOM 2843 C C . SER B 1 67 ? 5.714 51.877 42.536 1.00 58.46 69 SER B C 1
ATOM 2844 O O . SER B 1 67 ? 6.178 52.082 41.410 1.00 59.64 69 SER B O 1
ATOM 2847 N N . LEU B 1 68 ? 6.359 51.179 43.472 1.00 58.23 70 LEU B N 1
ATOM 2848 C CA . LEU B 1 68 ? 7.675 50.568 43.209 1.00 57.40 70 LEU B CA 1
ATOM 2849 C C . LEU B 1 68 ? 7.627 49.694 41.953 1.00 57.16 70 LEU B C 1
ATOM 2850 O O . LEU B 1 68 ? 6.614 49.037 41.691 1.00 57.60 70 LEU B O 1
ATOM 2855 N N . SER B 1 69 ? 8.711 49.686 41.180 1.00 56.15 71 SER B N 1
ATOM 2856 C CA . SER B 1 69 ? 8.774 48.845 39.982 1.00 55.13 71 SER B CA 1
ATOM 2857 C C . SER B 1 69 ? 9.254 47.443 40.380 1.00 53.92 71 SER B C 1
ATOM 2858 O O . SER B 1 69 ? 9.375 46.543 39.547 1.00 52.03 71 SER B O 1
ATOM 2861 N N . LEU B 1 70 ? 9.531 47.290 41.670 1.00 53.32 72 LEU B N 1
ATOM 2862 C CA . LEU B 1 70 ? 10.011 46.052 42.261 1.00 54.25 72 LEU B CA 1
ATOM 2863 C C . LEU B 1 70 ? 9.289 44.779 41.842 1.00 56.46 72 LEU B C 1
ATOM 2864 O O . LEU B 1 70 ? 8.062 44.653 42.003 1.00 59.68 72 LEU B O 1
ATOM 2869 N N . LYS B 1 71 ? 10.056 43.825 41.325 1.00 53.62 73 LYS B N 1
ATOM 2870 C CA . LYS B 1 71 ? 9.490 42.549 40.936 1.00 52.72 73 LYS B CA 1
ATOM 2871 C C . LYS B 1 71 ? 10.233 41.365 41.582 1.00 51.32 73 LYS B C 1
ATOM 2872 O O . LYS B 1 71 ? 9.611 40.397 42.031 1.00 47.97 73 LYS B O 1
ATOM 2878 N N . ARG B 1 72 ? 11.556 41.461 41.663 1.00 48.24 74 ARG B N 1
ATOM 2879 C CA . ARG B 1 72 ? 12.350 40.396 42.245 1.00 43.38 74 ARG B CA 1
ATOM 2880 C C . ARG B 1 72 ? 13.196 40.968 43.365 1.00 41.91 74 ARG B C 1
ATOM 2881 O O . ARG B 1 72 ? 13.971 41.897 43.154 1.00 40.72 74 ARG B O 1
ATOM 2889 N N . LEU B 1 73 ? 13.031 40.429 44.568 1.00 39.51 75 LEU B N 1
ATOM 2890 C CA . LEU B 1 73 ? 13.777 40.914 45.713 1.00 36.10 75 LEU B CA 1
ATOM 2891 C C . LEU B 1 73 ? 14.546 39.796 46.372 1.00 35.13 75 LEU B C 1
ATOM 2892 O O . LEU B 1 73 ? 14.045 38.690 46.512 1.00 33.62 75 LEU B O 1
ATOM 2897 N N . THR B 1 74 ? 15.773 40.109 46.775 1.00 35.88 76 THR B N 1
ATOM 2898 C CA . THR B 1 74 ? 16.664 39.172 47.453 1.00 33.39 76 THR B CA 1
ATOM 2899 C C . THR B 1 74 ? 17.109 39.903 48.694 1.00 34.09 76 THR B C 1
ATOM 2900 O O . THR B 1 74 ? 17.424 41.085 48.629 1.00 36.86 76 THR B O 1
ATOM 2904 N N . VAL B 1 75 ? 17.137 39.204 49.814 1.00 33.22 77 VAL B N 1
ATOM 2905 C CA . VAL B 1 75 ? 17.573 39.775 51.079 1.00 34.07 77 VAL B CA 1
ATOM 2906 C C . VAL B 1 75 ? 18.582 38.761 51.662 1.00 36.39 77 VAL B C 1
ATOM 2907 O O . VAL B 1 75 ? 18.230 37.612 51.939 1.00 31.93 77 VAL B O 1
ATOM 2911 N N . ARG B 1 76 ? 19.835 39.163 51.848 1.00 38.46 78 ARG B N 1
ATOM 2912 C CA . ARG B 1 76 ? 20.805 38.200 52.364 1.00 43.90 78 ARG B CA 1
ATOM 2913 C C . ARG B 1 76 ? 21.800 38.690 53.412 1.00 44.60 78 ARG B C 1
ATOM 2914 O O . ARG B 1 76 ? 22.082 39.885 53.509 1.00 45.85 78 ARG B O 1
ATOM 2922 N N . ALA B 1 77 ? 22.326 37.738 54.183 1.00 45.31 79 ALA B N 1
ATOM 2923 C CA . ALA B 1 77 ? 23.328 37.972 55.226 1.00 46.45 79 ALA B CA 1
ATOM 2924 C C . ALA B 1 77 ? 22.884 38.956 56.282 1.00 48.31 79 ALA B C 1
ATOM 2925 O O . ALA B 1 77 ? 23.234 40.129 56.243 1.00 53.12 79 ALA B O 1
ATOM 2927 N N . ALA B 1 78 ? 22.111 38.487 57.239 1.00 49.64 80 ALA B N 1
ATOM 2928 C CA . ALA B 1 78 ? 21.639 39.378 58.275 1.00 50.44 80 ALA B CA 1
ATOM 2929 C C . ALA B 1 78 ? 20.919 38.571 59.328 1.00 51.93 80 ALA B C 1
ATOM 2930 O O . ALA B 1 78 ? 20.508 37.429 59.094 1.00 51.54 80 ALA B O 1
ATOM 2932 N N . ARG B 1 79 ? 20.800 39.177 60.497 1.00 52.86 81 ARG B N 1
ATOM 2933 C CA . ARG B 1 79 ? 20.141 38.580 61.632 1.00 51.89 81 ARG B CA 1
ATOM 2934 C C . ARG B 1 79 ? 18.974 39.510 61.789 1.00 52.27 81 ARG B C 1
ATOM 2935 O O . ARG B 1 79 ? 19.142 40.633 62.230 1.00 55.16 81 ARG B O 1
ATOM 2943 N N . ILE B 1 80 ? 17.794 39.052 61.396 1.00 51.54 82 ILE B N 1
ATOM 2944 C CA . ILE B 1 80 ? 16.602 39.882 61.457 1.00 49.33 82 ILE B CA 1
ATOM 2945 C C . ILE B 1 80 ? 15.520 39.305 62.354 1.00 48.20 82 ILE B C 1
ATOM 2946 O O . ILE B 1 80 ? 15.148 38.135 62.249 1.00 47.97 82 ILE B O 1
ATOM 2951 N N . PRO B 1 81 ? 15.005 40.115 63.272 1.00 48.11 83 PRO B N 1
ATOM 2952 C CA . PRO B 1 81 ? 13.955 39.552 64.127 1.00 48.16 83 PRO B CA 1
ATOM 2953 C C . PRO B 1 81 ? 12.640 39.335 63.360 1.00 43.59 83 PRO B C 1
ATOM 2954 O O . PRO B 1 81 ? 12.197 40.171 62.566 1.00 41.29 83 PRO B O 1
ATOM 2958 N N . SER B 1 82 ? 12.047 38.184 63.606 1.00 42.73 84 SER B N 1
ATOM 2959 C CA . SER B 1 82 ? 10.801 37.791 62.980 1.00 48.01 84 SER B CA 1
ATOM 2960 C C . SER B 1 82 ? 9.846 38.961 62.730 1.00 48.88 84 SER B C 1
ATOM 2961 O O . SER B 1 82 ? 9.421 39.190 61.597 1.00 50.69 84 SER B O 1
ATOM 2964 N N . ARG B 1 83 ? 9.524 39.707 63.780 1.00 51.91 85 ARG B N 1
ATOM 2965 C CA . ARG B 1 83 ? 8.602 40.843 63.673 1.00 55.03 85 ARG B CA 1
ATOM 2966 C C . ARG B 1 83 ? 8.884 41.769 62.497 1.00 52.64 85 ARG B C 1
ATOM 2967 O O . ARG B 1 83 ? 7.962 42.279 61.851 1.00 50.34 85 ARG B O 1
ATOM 2975 N N . ILE B 1 84 ? 10.166 41.994 62.247 1.00 50.52 86 ILE B N 1
ATOM 2976 C CA . ILE B 1 84 ? 10.598 42.873 61.177 1.00 48.10 86 ILE B CA 1
ATOM 2977 C C . ILE B 1 84 ? 10.398 42.215 59.817 1.00 48.14 86 ILE B C 1
ATOM 2978 O O . ILE B 1 84 ? 9.874 42.843 58.885 1.00 46.36 86 ILE B O 1
ATOM 2983 N N . LEU B 1 85 ? 10.803 40.946 59.711 1.00 46.16 87 LEU B N 1
ATOM 2984 C CA . LEU B 1 85 ? 10.684 40.211 58.455 1.00 44.02 87 LEU B CA 1
ATOM 2985 C C . LEU B 1 85 ? 9.231 40.140 57.998 1.00 45.45 87 LEU B C 1
ATOM 2986 O O . LEU B 1 85 ? 8.938 40.426 56.837 1.00 45.78 87 LEU B O 1
ATOM 2991 N N . PHE B 1 86 ? 8.318 39.769 58.894 1.00 44.09 88 PHE B N 1
ATOM 2992 C CA . PHE B 1 86 ? 6.917 39.682 58.495 1.00 44.93 88 PHE B CA 1
ATOM 2993 C C . PHE B 1 86 ? 6.315 41.063 58.353 1.00 44.66 88 PHE B C 1
ATOM 2994 O O . PHE B 1 86 ? 5.420 41.275 57.538 1.00 43.08 88 PHE B O 1
ATOM 3002 N N . GLY B 1 87 ? 6.831 42.006 59.134 1.00 44.13 89 GLY B N 1
ATOM 3003 C CA . GLY B 1 87 ? 6.355 43.367 59.038 1.00 42.64 89 GLY B CA 1
ATOM 3004 C C . GLY B 1 87 ? 6.601 43.801 57.611 1.00 43.96 89 GLY B C 1
ATOM 3005 O O . GLY B 1 87 ? 5.705 44.322 56.945 1.00 45.01 89 GLY B O 1
ATOM 3006 N N . ALA B 1 88 ? 7.817 43.558 57.129 1.00 43.32 90 ALA B N 1
ATOM 3007 C CA . ALA B 1 88 ? 8.185 43.925 55.762 1.00 41.69 90 ALA B CA 1
ATOM 3008 C C . ALA B 1 88 ? 7.344 43.177 54.714 1.00 38.58 90 ALA B C 1
ATOM 3009 O O . ALA B 1 88 ? 6.944 43.755 53.698 1.00 35.68 90 ALA B O 1
ATOM 3011 N N . LEU B 1 89 ? 7.083 41.899 54.972 1.00 36.43 91 LEU B N 1
ATOM 3012 C CA . LEU B 1 89 ? 6.258 41.068 54.086 1.00 41.11 91 LEU B CA 1
ATOM 3013 C C . LEU B 1 89 ? 4.856 41.668 53.920 1.00 46.31 91 LEU B C 1
ATOM 3014 O O . LEU B 1 89 ? 4.309 41.698 52.815 1.00 45.58 91 LEU B O 1
ATOM 3019 N N . ARG B 1 90 ? 4.283 42.108 55.047 1.00 48.98 92 ARG B N 1
ATOM 3020 C CA . ARG B 1 90 ? 2.965 42.726 55.109 1.00 46.36 92 ARG B CA 1
ATOM 3021 C C . ARG B 1 90 ? 2.981 43.956 54.241 1.00 46.99 92 ARG B C 1
ATOM 3022 O O . ARG B 1 90 ? 2.083 44.177 53.421 1.00 46.47 92 ARG B O 1
ATOM 3030 N N . VAL B 1 91 ? 4.025 44.752 54.443 1.00 47.42 93 VAL B N 1
ATOM 3031 C CA . VAL B 1 91 ? 4.211 45.998 53.728 1.00 49.62 93 VAL B CA 1
ATOM 3032 C C . VAL B 1 91 ? 4.324 45.808 52.228 1.00 48.99 93 VAL B C 1
ATOM 3033 O O . VAL B 1 91 ? 3.613 46.445 51.457 1.00 48.93 93 VAL B O 1
ATOM 3037 N N . LEU B 1 92 ? 5.221 44.929 51.813 1.00 49.06 94 LEU B N 1
ATOM 3038 C CA . LEU B 1 92 ? 5.410 44.676 50.399 1.00 49.77 94 LEU B CA 1
ATOM 3039 C C . LEU B 1 92 ? 4.130 44.134 49.751 1.00 51.21 94 LEU B C 1
ATOM 3040 O O . LEU B 1 92 ? 3.939 44.224 48.532 1.00 51.35 94 LEU B O 1
ATOM 3045 N N . GLY B 1 93 ? 3.232 43.613 50.579 1.00 48.95 95 GLY B N 1
ATOM 3046 C CA . GLY B 1 93 ? 2.001 43.051 50.066 1.00 50.23 95 GLY B CA 1
ATOM 3047 C C . GLY B 1 93 ? 1.229 43.950 49.120 1.00 51.84 95 GLY B C 1
ATOM 3048 O O . GLY B 1 93 ? 0.545 43.481 48.195 1.00 50.80 95 GLY B O 1
ATOM 3049 N N . ILE B 1 94 ? 1.329 45.251 49.350 1.00 51.59 96 ILE B N 1
ATOM 3050 C CA . ILE B 1 94 ? 0.618 46.191 48.517 1.00 47.39 96 ILE B CA 1
ATOM 3051 C C . ILE B 1 94 ? 1.460 46.564 47.304 1.00 48.14 96 ILE B C 1
ATOM 3052 O O . ILE B 1 94 ? 1.016 47.326 46.445 1.00 45.69 96 ILE B O 1
ATOM 3057 N N . SER B 1 95 ? 2.673 46.013 47.225 1.00 44.61 97 SER B N 1
ATOM 3058 C CA . SER B 1 95 ? 3.525 46.275 46.067 1.00 43.08 97 SER B CA 1
ATOM 3059 C C . SER B 1 95 ? 3.229 45.170 45.051 1.00 40.41 97 SER B C 1
ATOM 3060 O O . SER B 1 95 ? 2.415 44.295 45.300 1.00 35.90 97 SER B O 1
ATOM 3063 N N . GLY B 1 96 ? 3.897 45.228 43.906 1.00 42.01 98 GLY B N 1
ATOM 3064 C CA . GLY B 1 96 ? 3.731 44.218 42.881 1.00 38.12 98 GLY B CA 1
ATOM 3065 C C . GLY B 1 96 ? 4.866 43.192 42.897 1.00 41.03 98 GLY B C 1
ATOM 3066 O O . GLY B 1 96 ? 5.140 42.568 41.860 1.00 36.83 98 GLY B O 1
ATOM 3067 N N . LEU B 1 97 ? 5.517 43.015 44.060 1.00 38.51 99 LEU B N 1
ATOM 3068 C CA . LEU B 1 97 ? 6.616 42.041 44.229 1.00 38.60 99 LEU B CA 1
ATOM 3069 C C . LEU B 1 97 ? 6.164 40.617 43.829 1.00 39.57 99 LEU B C 1
ATOM 3070 O O . LEU B 1 97 ? 5.212 40.063 44.389 1.00 39.35 99 LEU B O 1
ATOM 3075 N N . GLN B 1 98 ? 6.865 40.032 42.862 1.00 39.20 100 GLN B N 1
ATOM 3076 C CA . GLN B 1 98 ? 6.543 38.703 42.353 1.00 38.42 100 GLN B CA 1
ATOM 3077 C C . GLN B 1 98 ? 7.424 37.552 42.855 1.00 37.89 100 GLN B C 1
ATOM 3078 O O . GLN B 1 98 ? 6.950 36.412 42.967 1.00 35.51 100 GLN B O 1
ATOM 3084 N N . GLU B 1 99 ? 8.697 37.838 43.134 1.00 35.36 101 GLU B N 1
ATOM 3085 C CA . GLU B 1 99 ? 9.633 36.799 43.583 1.00 33.55 101 GLU B CA 1
ATOM 3086 C C . GLU B 1 99 ? 10.418 37.235 44.788 1.00 29.90 101 GLU B C 1
ATOM 3087 O O . GLU B 1 99 ? 10.884 38.365 44.849 1.00 34.73 101 GLU B O 1
ATOM 3093 N N . LEU B 1 100 ? 10.569 36.335 45.745 1.00 25.71 102 LEU B N 1
ATOM 3094 C CA . LEU B 1 100 ? 11.298 36.647 46.953 1.00 25.49 102 LEU B CA 1
ATOM 3095 C C . LEU B 1 100 ? 12.384 35.586 47.246 1.00 29.61 102 LEU B C 1
ATOM 3096 O O . LEU B 1 100 ? 12.131 34.371 47.183 1.00 30.87 102 LEU B O 1
ATOM 3101 N N . THR B 1 101 ? 13.591 36.053 47.558 1.00 28.63 103 THR B N 1
ATOM 3102 C CA . THR B 1 101 ? 14.708 35.180 47.862 1.00 29.05 103 THR B CA 1
ATOM 3103 C C . THR B 1 101 ? 15.344 35.649 49.169 1.00 31.84 103 THR B C 1
ATOM 3104 O O . THR B 1 101 ? 15.831 36.764 49.263 1.00 36.39 103 THR B O 1
ATOM 3108 N N . LEU B 1 102 ? 15.303 34.811 50.191 1.00 33.69 104 LEU B N 1
ATOM 3109 C CA . LEU B 1 102 ? 15.904 35.138 51.487 1.00 37.48 104 LEU B CA 1
ATOM 3110 C C . LEU B 1 102 ? 17.050 34.136 51.621 1.00 37.23 104 LEU B C 1
ATOM 3111 O O . LEU B 1 102 ? 16.865 32.946 51.364 1.00 33.90 104 LEU B O 1
ATOM 3116 N N . GLU B 1 103 ? 18.220 34.599 52.046 1.00 40.03 105 GLU B N 1
ATOM 3117 C CA . GLU B 1 103 ? 19.396 33.718 52.102 1.00 42.92 105 GLU B CA 1
ATOM 3118 C C . GLU B 1 103 ? 20.475 34.125 53.116 1.00 42.19 105 GLU B C 1
ATOM 3119 O O . GLU B 1 103 ? 20.873 35.285 53.170 1.00 41.00 105 GLU B O 1
ATOM 3125 N N . ASN B 1 104 ? 20.962 33.158 53.891 1.00 40.86 106 ASN B N 1
ATOM 3126 C CA . ASN B 1 104 ? 21.969 33.406 54.925 1.00 40.63 106 ASN B CA 1
ATOM 3127 C C . ASN B 1 104 ? 21.386 34.357 55.936 1.00 40.76 106 ASN B C 1
ATOM 3128 O O . ASN B 1 104 ? 21.946 35.421 56.208 1.00 39.71 106 ASN B O 1
ATOM 3133 N N . LEU B 1 105 ? 20.243 33.978 56.485 1.00 41.20 107 LEU B N 1
ATOM 3134 C CA . LEU B 1 105 ? 19.595 34.821 57.464 1.00 41.82 107 LEU B CA 1
ATOM 3135 C C . LEU B 1 105 ? 19.391 34.025 58.709 1.00 42.17 107 LEU B C 1
ATOM 3136 O O . LEU B 1 105 ? 19.337 32.799 58.670 1.00 43.43 107 LEU B O 1
ATOM 3141 N N . GLU B 1 106 ? 19.276 34.740 59.816 1.00 44.22 108 GLU B N 1
ATOM 3142 C CA . GLU B 1 106 ? 19.019 34.136 61.106 1.00 48.54 108 GLU B CA 1
ATOM 3143 C C . GLU B 1 106 ? 17.781 34.850 61.639 1.00 47.28 108 GLU B C 1
ATOM 3144 O O . GLU B 1 106 ? 17.899 35.833 62.346 1.00 50.11 108 GLU B O 1
ATOM 3150 N N . VAL B 1 107 ? 16.595 34.377 61.266 1.00 46.25 109 VAL B N 1
ATOM 3151 C CA . VAL B 1 107 ? 15.349 35.003 61.712 1.00 43.50 109 VAL B CA 1
ATOM 3152 C C . VAL B 1 107 ? 15.168 34.659 63.188 1.00 44.29 109 VAL B C 1
ATOM 3153 O O . VAL B 1 107 ? 15.162 33.491 63.559 1.00 43.79 109 VAL B O 1
ATOM 3157 N N . THR B 1 108 ? 15.023 35.678 64.027 1.00 45.61 110 THR B N 1
ATOM 3158 C CA . THR B 1 108 ? 14.923 35.457 65.464 1.00 49.44 110 THR B CA 1
ATOM 3159 C C . THR B 1 108 ? 13.676 35.960 66.192 1.00 52.02 110 THR B C 1
ATOM 3160 O O . THR B 1 108 ? 12.980 36.886 65.752 1.00 48.99 110 THR B O 1
ATOM 3164 N N . GLY B 1 109 ? 13.440 35.348 67.349 1.00 54.12 111 GLY B N 1
ATOM 3165 C CA . GLY B 1 109 ? 12.302 35.699 68.168 1.00 57.86 111 GLY B CA 1
ATOM 3166 C C . GLY B 1 109 ? 11.032 35.158 67.552 1.00 61.48 111 GLY B C 1
ATOM 3167 O O . GLY B 1 109 ? 11.072 34.471 66.534 1.00 63.95 111 GLY B O 1
ATOM 3168 N N . THR B 1 110 ? 9.896 35.454 68.168 1.00 62.09 112 THR B N 1
ATOM 3169 C CA . THR B 1 110 ? 8.630 34.996 67.634 1.00 62.56 112 THR B CA 1
ATOM 3170 C C . THR B 1 110 ? 7.811 36.223 67.274 1.00 61.64 112 THR B C 1
ATOM 3171 O O . THR B 1 110 ? 8.142 37.337 67.683 1.00 62.48 112 THR B O 1
ATOM 3175 N N . ALA B 1 111 ? 6.765 36.018 66.480 1.00 60.75 113 ALA B N 1
ATOM 3176 C CA . ALA B 1 111 ? 5.891 37.105 66.049 1.00 60.32 113 ALA B CA 1
ATOM 3177 C C . ALA B 1 111 ? 4.434 36.665 66.182 1.00 60.42 113 ALA B C 1
ATOM 3178 O O . ALA B 1 111 ? 4.094 35.496 65.948 1.00 55.17 113 ALA B O 1
ATOM 3180 N N . PRO B 1 112 ? 3.554 37.598 66.589 1.00 62.62 114 PRO B N 1
ATOM 3181 C CA . PRO B 1 112 ? 2.137 37.252 66.745 1.00 61.80 114 PRO B CA 1
ATOM 3182 C C . PRO B 1 112 ? 1.493 36.919 65.409 1.00 60.38 114 PRO B C 1
ATOM 3183 O O . PRO B 1 112 ? 1.831 37.496 64.371 1.00 58.85 114 PRO B O 1
ATOM 3187 N N . PRO B 1 113 ? 0.581 35.949 65.410 1.00 59.85 115 PRO B N 1
ATOM 3188 C CA . PRO B 1 113 ? -0.064 35.608 64.146 1.00 60.06 115 PRO B CA 1
ATOM 3189 C C . PRO B 1 113 ? -0.826 36.816 63.595 1.00 57.47 115 PRO B C 1
ATOM 3190 O O . PRO B 1 113 ? -1.375 37.623 64.350 1.00 58.80 115 PRO B O 1
ATOM 3194 N N . PRO B 1 114 ? -0.855 36.955 62.266 1.00 54.84 116 PRO B N 1
ATOM 3195 C CA . PRO B 1 114 ? -1.547 38.064 61.606 1.00 54.79 116 PRO B CA 1
ATOM 3196 C C . PRO B 1 114 ? -3.075 38.036 61.799 1.00 55.42 116 PRO B C 1
ATOM 3197 O O . PRO B 1 114 ? -3.744 37.013 61.590 1.00 47.45 116 PRO B O 1
ATOM 3201 N N . LEU B 1 115 ? -3.617 39.180 62.195 1.00 58.91 117 LEU B N 1
ATOM 3202 C CA . LEU B 1 115 ? -5.048 39.302 62.416 1.00 62.85 117 LEU B CA 1
ATOM 3203 C C . LEU B 1 115 ? -5.800 38.743 61.232 1.00 64.95 117 LEU B C 1
ATOM 3204 O O . LEU B 1 115 ? -6.668 37.890 61.394 1.00 65.79 117 LEU B O 1
ATOM 3209 N N . LEU B 1 116 ? -5.448 39.224 60.045 1.00 68.21 118 LEU B N 1
ATOM 3210 C CA . LEU B 1 116 ? -6.094 38.797 58.810 1.00 72.49 118 LEU B CA 1
ATOM 3211 C C . LEU B 1 116 ? -5.351 37.671 58.082 1.00 73.88 118 LEU B C 1
ATOM 3212 O O . LEU B 1 116 ? -4.317 37.181 58.532 1.00 72.91 118 LEU B O 1
ATOM 3217 N N . GLU B 1 117 ? -5.885 37.273 56.937 1.00 77.17 119 GLU B N 1
ATOM 3218 C CA . GLU B 1 117 ? -5.289 36.193 56.172 1.00 78.65 119 GLU B CA 1
ATOM 3219 C C . GLU B 1 117 ? -4.824 36.642 54.788 1.00 76.17 119 GLU B C 1
ATOM 3220 O O . GLU B 1 117 ? -5.481 37.451 54.124 1.00 74.83 119 GLU B O 1
ATOM 3226 N N . ALA B 1 118 ? -3.670 36.116 54.383 1.00 73.73 120 ALA B N 1
ATOM 3227 C CA . ALA B 1 118 ? -3.043 36.407 53.092 1.00 69.47 120 ALA B CA 1
ATOM 3228 C C . ALA B 1 118 ? -2.549 37.850 52.909 1.00 66.71 120 ALA B C 1
ATOM 3229 O O . ALA B 1 118 ? -2.792 38.474 51.876 1.00 64.49 120 ALA B O 1
ATOM 3231 N N . THR B 1 119 ? -1.854 38.367 53.920 1.00 65.46 121 THR B N 1
ATOM 3232 C CA . THR B 1 119 ? -1.290 39.718 53.886 1.00 64.38 121 THR B CA 1
ATOM 3233 C C . THR B 1 119 ? 0.200 39.625 53.546 1.00 62.10 121 THR B C 1
ATOM 3234 O O . THR B 1 119 ? 1.062 39.661 54.437 1.00 67.86 121 THR B O 1
ATOM 3238 N N . GLY B 1 120 ? 0.508 39.496 52.265 1.00 54.35 122 GLY B N 1
ATOM 3239 C CA . GLY B 1 120 ? 1.895 39.383 51.864 1.00 47.01 122 GLY B CA 1
ATOM 3240 C C . GLY B 1 120 ? 1.996 39.601 50.377 1.00 44.34 122 GLY B C 1
ATOM 3241 O O . GLY B 1 120 ? 0.983 39.727 49.695 1.00 42.64 122 GLY B O 1
ATOM 3242 N N . PRO B 1 121 ? 3.208 39.665 49.838 1.00 42.82 123 PRO B N 1
ATOM 3243 C CA . PRO B 1 121 ? 3.330 39.876 48.394 1.00 41.23 123 PRO B CA 1
ATOM 3244 C C . PRO B 1 121 ? 2.628 38.742 47.649 1.00 39.98 123 PRO B C 1
ATOM 3245 O O . PRO B 1 121 ? 2.541 37.612 48.151 1.00 39.96 123 PRO B O 1
ATOM 3249 N N . ASP B 1 122 ? 2.122 39.031 46.460 1.00 36.81 124 ASP B N 1
ATOM 3250 C CA . ASP B 1 122 ? 1.474 37.986 45.684 1.00 37.56 124 ASP B CA 1
ATOM 3251 C C . ASP B 1 122 ? 2.583 37.326 44.892 1.00 35.37 124 ASP B C 1
ATOM 3252 O O . ASP B 1 122 ? 2.760 37.602 43.713 1.00 36.01 124 ASP B O 1
ATOM 3257 N N . LEU B 1 123 ? 3.329 36.452 45.555 1.00 36.17 125 LEU B N 1
ATOM 3258 C CA . LEU B 1 123 ? 4.472 35.766 44.950 1.00 34.49 125 LEU B CA 1
ATOM 3259 C C . LEU B 1 123 ? 4.184 34.621 43.997 1.00 33.35 125 LEU B C 1
ATOM 3260 O O . LEU B 1 123 ? 3.208 33.906 44.137 1.00 34.54 125 LEU B O 1
ATOM 3265 N N . ASN B 1 124 ? 5.052 34.439 43.017 1.00 35.59 126 ASN B N 1
ATOM 3266 C CA . ASN B 1 124 ? 4.908 33.288 42.135 1.00 34.53 126 ASN B CA 1
ATOM 3267 C C . ASN B 1 124 ? 6.018 32.350 42.598 1.00 30.14 126 ASN B C 1
ATOM 3268 O O . ASN B 1 124 ? 5.902 31.121 42.516 1.00 26.52 126 ASN B O 1
ATOM 3273 N N . ILE B 1 125 ? 7.072 32.968 43.130 1.00 27.00 127 ILE B N 1
ATOM 3274 C CA . ILE B 1 125 ? 8.278 32.269 43.554 1.00 26.79 127 ILE B CA 1
ATOM 3275 C C . ILE B 1 125 ? 8.815 32.749 44.885 1.00 26.16 127 ILE B C 1
ATOM 3276 O O . ILE B 1 125 ? 8.925 33.961 45.105 1.00 26.17 127 ILE B O 1
ATOM 3281 N N . LEU B 1 126 ? 9.117 31.800 45.773 1.00 21.44 128 LEU B N 1
ATOM 3282 C CA . LEU B 1 126 ? 9.708 32.090 47.069 1.00 21.17 128 LEU B CA 1
ATOM 3283 C C . LEU B 1 126 ? 10.955 31.215 47.199 1.00 20.81 128 LEU B C 1
ATOM 3284 O O . LEU B 1 126 ? 10.865 29.998 47.044 1.00 27.10 128 LEU B O 1
ATOM 3289 N N . ASN B 1 127 ? 12.120 31.805 47.443 1.00 25.75 129 ASN B N 1
ATOM 3290 C CA . ASN B 1 127 ? 13.355 30.994 47.608 1.00 25.82 129 ASN B CA 1
ATOM 3291 C C . ASN B 1 127 ? 13.983 31.204 48.997 1.00 27.27 129 ASN B C 1
ATOM 3292 O O . ASN B 1 127 ? 14.101 32.328 49.473 1.00 28.98 129 ASN B O 1
ATOM 3297 N N . LEU B 1 128 ? 14.368 30.111 49.639 1.00 28.28 130 LEU B N 1
ATOM 3298 C CA . LEU B 1 128 ? 15.039 30.148 50.934 1.00 29.68 130 LEU B CA 1
ATOM 3299 C C . LEU B 1 128 ? 16.332 29.300 50.828 1.00 31.69 130 LEU B C 1
ATOM 3300 O O . LEU B 1 128 ? 16.324 28.175 50.303 1.00 28.92 130 LEU B O 1
ATOM 3305 N N . ARG B 1 129 ? 17.449 29.867 51.268 1.00 32.10 131 ARG B N 1
ATOM 3306 C CA . ARG B 1 129 ? 18.715 29.143 51.262 1.00 33.53 131 ARG B CA 1
ATOM 3307 C C . ARG B 1 129 ? 19.487 29.483 52.526 1.00 32.39 131 ARG B C 1
ATOM 3308 O O . ARG B 1 129 ? 19.874 30.637 52.732 1.00 34.11 131 ARG B O 1
ATOM 3316 N N . ASN B 1 130 ? 19.700 28.473 53.362 1.00 33.60 132 ASN B N 1
ATOM 3317 C CA . ASN B 1 130 ? 20.410 28.620 54.629 1.00 33.90 132 ASN B CA 1
ATOM 3318 C C . ASN B 1 130 ? 19.758 29.668 55.498 1.00 32.59 132 ASN B C 1
ATOM 3319 O O . ASN B 1 130 ? 20.406 30.578 55.990 1.00 29.16 132 ASN B O 1
ATOM 3324 N N . VAL B 1 131 ? 18.448 29.526 55.676 1.00 34.11 133 VAL B N 1
ATOM 3325 C CA . VAL B 1 131 ? 17.691 30.435 56.515 1.00 34.78 133 VAL B CA 1
ATOM 3326 C C . VAL B 1 131 ? 17.283 29.674 57.753 1.00 36.24 133 VAL B C 1
ATOM 3327 O O . VAL B 1 131 ? 16.762 28.574 57.643 1.00 38.01 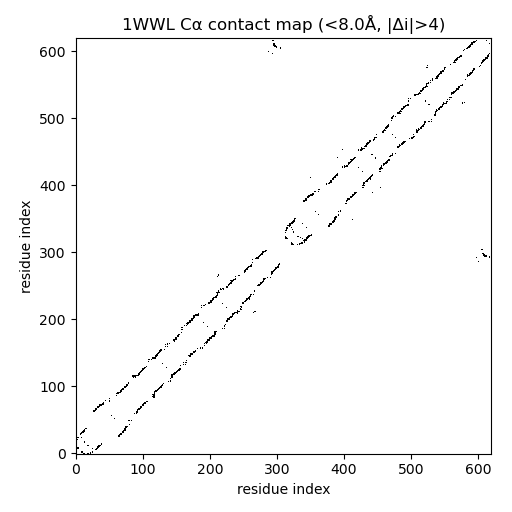133 VAL B O 1
ATOM 3331 N N . SER B 1 132 ? 17.529 30.237 58.927 1.00 37.30 134 SER B N 1
ATOM 3332 C CA . SER B 1 132 ? 17.120 29.570 60.166 1.00 41.70 134 SER B CA 1
ATOM 3333 C C . SER B 1 132 ? 15.972 30.341 60.805 1.00 41.24 134 SER B C 1
ATOM 3334 O O . SER B 1 132 ? 15.835 31.539 60.592 1.00 44.71 134 SER B O 1
ATOM 3337 N N . TRP B 1 133 ? 15.139 29.666 61.584 1.00 43.81 135 TRP B N 1
ATOM 3338 C CA . TRP B 1 133 ? 14.014 30.358 62.224 1.00 44.08 135 TRP B CA 1
ATOM 3339 C C . TRP B 1 133 ? 13.957 30.136 63.735 1.00 44.67 135 TRP B C 1
ATOM 3340 O O . TRP B 1 133 ? 14.568 29.208 64.253 1.00 45.76 135 TRP B O 1
ATOM 3351 N N . ALA B 1 134 ? 13.226 31.001 64.426 1.00 47.88 136 ALA B N 1
ATOM 3352 C CA . ALA B 1 134 ? 13.082 30.916 65.875 1.00 55.15 136 ALA B CA 1
ATOM 3353 C C . ALA B 1 134 ? 12.673 29.510 66.267 1.00 56.88 136 ALA B C 1
ATOM 3354 O O . ALA B 1 134 ? 13.390 28.805 66.975 1.00 59.02 136 ALA B O 1
ATOM 3356 N N . THR B 1 135 ? 11.483 29.126 65.833 1.00 60.81 137 THR B N 1
ATOM 3357 C CA . THR B 1 135 ? 10.984 27.785 66.086 1.00 64.17 137 THR B CA 1
ATOM 3358 C C . THR B 1 135 ? 11.779 27.026 65.051 1.00 68.12 137 THR B C 1
ATOM 3359 O O . THR B 1 135 ? 12.655 27.612 64.418 1.00 73.13 137 THR B O 1
ATOM 3363 N N . ARG B 1 136 ? 11.517 25.746 64.852 1.00 69.14 138 ARG B N 1
ATOM 3364 C CA . ARG B 1 136 ? 12.274 25.086 63.818 1.00 70.80 138 ARG B CA 1
ATOM 3365 C C . ARG B 1 136 ? 11.476 24.100 63.012 1.00 69.82 138 ARG B C 1
ATOM 3366 O O . ARG B 1 136 ? 11.903 23.697 61.939 1.00 73.43 138 ARG B O 1
ATOM 3374 N N . ASP B 1 137 ? 10.312 23.715 63.509 1.00 67.13 139 ASP B N 1
ATOM 3375 C CA . ASP B 1 137 ? 9.479 22.785 62.766 1.00 64.53 139 ASP B CA 1
ATOM 3376 C C . ASP B 1 137 ? 8.138 23.448 62.451 1.00 61.20 139 ASP B C 1
ATOM 3377 O O . ASP B 1 137 ? 7.327 22.925 61.678 1.00 61.89 139 ASP B O 1
ATOM 3382 N N . ALA B 1 138 ? 7.913 24.614 63.036 1.00 52.82 140 ALA B N 1
ATOM 3383 C CA . ALA B 1 138 ? 6.668 25.319 62.798 1.00 48.16 140 ALA B CA 1
ATOM 3384 C C . ALA B 1 138 ? 6.901 26.426 61.785 1.00 45.43 140 ALA B C 1
ATOM 3385 O O . ALA B 1 138 ? 5.955 27.013 61.249 1.00 43.89 140 ALA B O 1
ATOM 3387 N N . TRP B 1 139 ? 8.167 26.692 61.500 1.00 39.43 141 TRP B N 1
ATOM 3388 C CA . TRP B 1 139 ? 8.475 27.793 60.624 1.00 39.23 141 TRP B CA 1
ATOM 3389 C C . TRP B 1 139 ? 7.738 27.820 59.296 1.00 33.94 141 TRP B C 1
ATOM 3390 O O . TRP B 1 139 ? 7.416 28.888 58.802 1.00 34.26 141 TRP B O 1
ATOM 3401 N N . LEU B 1 140 ? 7.464 26.665 58.715 1.00 32.79 142 LEU B N 1
ATOM 3402 C CA . LEU B 1 140 ? 6.756 26.635 57.433 1.00 34.66 142 LEU B CA 1
ATOM 3403 C C . LEU B 1 140 ? 5.267 27.036 57.625 1.00 33.94 142 LEU B C 1
ATOM 3404 O O . LEU B 1 140 ? 4.725 27.830 56.847 1.00 31.02 142 LEU B O 1
ATOM 3409 N N . ALA B 1 141 ? 4.622 26.510 58.666 1.00 29.98 143 ALA B N 1
ATOM 3410 C CA . ALA B 1 141 ? 3.225 26.857 58.939 1.00 36.01 143 ALA B CA 1
ATOM 3411 C C . ALA B 1 141 ? 3.081 28.371 59.147 1.00 39.36 143 ALA B C 1
ATOM 3412 O O . ALA B 1 141 ? 2.192 29.015 58.554 1.00 38.20 143 ALA B O 1
ATOM 3414 N N . GLU B 1 142 ? 3.962 28.926 59.981 1.00 36.42 144 GLU B N 1
ATOM 3415 C CA . GLU B 1 142 ? 3.950 30.346 60.306 1.00 38.64 144 GLU B CA 1
ATOM 3416 C C . GLU B 1 142 ? 4.178 31.252 59.099 1.00 40.01 144 GLU B C 1
ATOM 3417 O O . GLU B 1 142 ? 3.433 32.215 58.877 1.00 40.03 144 GLU B O 1
ATOM 3423 N N . LEU B 1 143 ? 5.221 30.963 58.327 1.00 38.67 145 LEU B N 1
ATOM 3424 C CA . LEU B 1 143 ? 5.510 31.758 57.141 1.00 38.88 145 LEU B CA 1
ATOM 3425 C C . LEU B 1 143 ? 4.296 31.731 56.198 1.00 38.15 145 LEU B C 1
ATOM 3426 O O . LEU B 1 143 ? 3.986 32.721 55.522 1.00 37.98 145 LEU B O 1
ATOM 3431 N N . GLN B 1 144 ? 3.625 30.580 56.167 1.00 39.51 146 GLN B N 1
ATOM 3432 C CA . GLN B 1 144 ? 2.416 30.378 55.368 1.00 41.12 146 GLN B CA 1
ATOM 3433 C C . GLN B 1 144 ? 1.318 31.380 55.715 1.00 40.28 146 GLN B C 1
ATOM 3434 O O . GLN B 1 144 ? 0.607 31.863 54.824 1.00 43.67 146 GLN B O 1
ATOM 3440 N N . GLN B 1 145 ? 1.178 31.670 57.008 1.00 39.90 147 GLN B N 1
ATOM 3441 C CA . GLN B 1 145 ? 0.174 32.606 57.505 1.00 43.06 147 GLN B CA 1
ATOM 3442 C C . GLN B 1 145 ? 0.224 33.935 56.776 1.00 44.47 147 GLN B C 1
ATOM 3443 O O . GLN B 1 145 ? -0.788 34.618 56.636 1.00 46.39 147 GLN B O 1
ATOM 3449 N N . TRP B 1 146 ? 1.405 34.291 56.299 1.00 44.53 148 TRP B N 1
ATOM 3450 C CA . TRP B 1 146 ? 1.587 35.548 55.610 1.00 44.39 148 TRP B CA 1
ATOM 3451 C C . TRP B 1 146 ? 1.606 35.468 54.084 1.00 49.16 148 TRP B C 1
ATOM 3452 O O . TRP B 1 146 ? 1.663 36.494 53.418 1.00 51.67 148 TRP B O 1
ATOM 3463 N N . LEU B 1 147 ? 1.551 34.265 53.524 1.00 51.14 149 LEU B N 1
ATOM 3464 C CA . LEU B 1 147 ? 1.612 34.104 52.072 1.00 52.45 149 LEU B CA 1
ATOM 3465 C C . LEU B 1 147 ? 0.292 33.981 51.348 1.00 53.20 149 LEU B C 1
ATOM 3466 O O . LEU B 1 147 ? -0.661 33.420 51.870 1.00 57.34 149 LEU B O 1
ATOM 3471 N N . LYS B 1 148 ? 0.255 34.483 50.120 1.00 54.53 150 LYS B N 1
ATOM 3472 C CA . LYS B 1 148 ? -0.943 34.399 49.296 1.00 51.72 150 LYS B CA 1
ATOM 3473 C C . LYS B 1 148 ? -1.032 33.013 48.661 1.00 50.26 150 LYS B C 1
ATOM 3474 O O . LYS B 1 148 ? -0.023 32.351 48.413 1.00 51.56 150 LYS B O 1
ATOM 3480 N N . PRO B 1 149 ? -2.257 32.556 48.401 1.00 48.15 151 PRO B N 1
ATOM 3481 C CA . PRO B 1 149 ? -2.539 31.257 47.798 1.00 46.53 151 PRO B CA 1
ATOM 3482 C C . PRO B 1 149 ? -2.033 31.055 46.373 1.00 43.12 151 PRO B C 1
ATOM 3483 O O . PRO B 1 149 ? -2.137 29.964 45.830 1.00 47.79 151 PRO B O 1
ATOM 3487 N N . GLY B 1 150 ? -1.488 32.080 45.748 1.00 39.94 152 GLY B N 1
ATOM 3488 C CA . GLY B 1 150 ? -1.009 31.873 44.389 1.00 37.25 152 GLY B CA 1
ATOM 3489 C C . GLY B 1 150 ? 0.422 31.375 44.171 1.00 34.99 152 GLY B C 1
ATOM 3490 O O . GLY B 1 150 ? 0.845 31.273 43.021 1.00 35.09 152 GLY B O 1
ATOM 3491 N N . LEU B 1 151 ? 1.157 31.050 45.236 1.00 31.54 153 LEU B N 1
ATOM 3492 C CA . LEU B 1 151 ? 2.545 30.605 45.109 1.00 30.02 153 LEU B CA 1
ATOM 3493 C C . LEU B 1 151 ? 2.739 29.435 44.153 1.00 30.44 153 LEU B C 1
ATOM 3494 O O . LEU B 1 151 ? 2.153 28.385 44.335 1.00 37.11 153 LEU B O 1
ATOM 3499 N N . LYS B 1 152 ? 3.563 29.603 43.130 1.00 31.38 154 LYS B N 1
ATOM 3500 C CA . LYS B 1 152 ? 3.774 28.523 42.171 1.00 31.74 154 LYS B CA 1
ATOM 3501 C C . LYS B 1 152 ? 5.068 27.750 42.394 1.00 30.87 154 LYS B C 1
ATOM 3502 O O . LYS B 1 152 ? 5.130 26.544 42.110 1.00 28.60 154 LYS B O 1
ATOM 3508 N N . VAL B 1 153 ? 6.088 28.449 42.889 1.00 28.11 155 VAL B N 1
ATOM 3509 C CA . VAL B 1 153 ? 7.402 27.861 43.134 1.00 28.09 155 VAL B CA 1
ATOM 3510 C C . VAL B 1 153 ? 7.949 28.137 44.530 1.00 27.43 155 VAL B C 1
ATOM 3511 O O . VAL B 1 153 ? 8.115 29.286 44.928 1.00 25.94 155 VAL B O 1
ATOM 3515 N N . LEU B 1 154 ? 8.240 27.060 45.247 1.00 26.85 156 LEU B N 1
ATOM 3516 C CA . LEU B 1 154 ? 8.806 27.119 46.584 1.00 28.31 156 LEU B CA 1
ATOM 3517 C C . LEU B 1 154 ? 10.128 26.372 46.514 1.00 30.08 156 LEU B C 1
ATOM 3518 O O . LEU B 1 154 ? 10.160 25.172 46.212 1.00 29.90 156 LEU B O 1
ATOM 3523 N N . SER B 1 155 ? 11.211 27.076 46.788 1.00 28.87 157 SER B N 1
ATOM 3524 C CA . SER B 1 155 ? 12.531 26.468 46.800 1.00 30.04 157 SER B CA 1
ATOM 3525 C C . SER B 1 155 ? 13.117 26.653 48.210 1.00 29.51 157 SER B C 1
ATOM 3526 O O . SER B 1 155 ? 13.147 27.772 48.724 1.00 28.31 157 SER B O 1
ATOM 3529 N N . ILE B 1 156 ? 13.547 25.558 48.835 1.00 27.96 158 ILE B N 1
ATOM 3530 C CA . ILE B 1 156 ? 14.138 25.587 50.186 1.00 26.17 158 ILE B CA 1
ATOM 3531 C C . ILE B 1 156 ? 15.495 24.858 50.158 1.00 27.15 158 ILE B C 1
ATOM 3532 O O . ILE B 1 156 ? 15.566 23.642 49.939 1.00 25.46 158 ILE B O 1
ATOM 3537 N N . ALA B 1 157 ? 16.568 25.613 50.374 1.00 28.15 159 ALA B N 1
ATOM 3538 C CA . ALA B 1 157 ? 17.936 25.064 50.368 1.00 25.90 159 ALA B CA 1
ATOM 3539 C C . ALA B 1 157 ? 18.641 25.152 51.715 1.00 22.46 159 ALA B C 1
ATOM 3540 O O . ALA B 1 157 ? 18.440 26.081 52.480 1.00 28.17 159 ALA B O 1
ATOM 3542 N N . GLN B 1 158 ? 19.474 24.175 52.007 1.00 25.46 160 GLN B N 1
ATOM 3543 C CA . GLN B 1 158 ? 20.219 24.156 53.269 1.00 28.00 160 GLN B CA 1
ATOM 3544 C C . GLN B 1 158 ? 19.393 24.584 54.471 1.00 27.53 160 GLN B C 1
ATOM 3545 O O . GLN B 1 158 ? 19.807 25.467 55.209 1.00 31.04 160 GLN B O 1
ATOM 3551 N N . ALA B 1 159 ? 18.234 23.963 54.666 1.00 29.42 161 ALA B N 1
ATOM 3552 C CA . ALA B 1 159 ? 17.359 24.276 55.797 1.00 32.66 161 ALA B CA 1
ATOM 3553 C C . ALA B 1 159 ? 17.846 23.589 57.086 1.00 37.39 161 ALA B C 1
ATOM 3554 O O . ALA B 1 159 ? 18.388 22.484 57.034 1.00 38.41 161 ALA B O 1
ATOM 3556 N N . HIS B 1 160 ? 17.664 24.226 58.243 1.00 45.12 162 HIS B N 1
ATOM 3557 C CA . HIS B 1 160 ? 18.098 23.584 59.481 1.00 50.43 162 HIS B CA 1
ATOM 3558 C C . HIS B 1 160 ? 17.046 22.609 59.902 1.00 48.84 162 HIS B C 1
ATOM 3559 O O . HIS B 1 160 ? 17.279 21.790 60.782 1.00 49.42 162 HIS B O 1
ATOM 3566 N N . SER B 1 161 ? 15.876 22.703 59.278 1.00 49.12 163 SER B N 1
ATOM 3567 C CA . SER B 1 161 ? 14.805 21.774 59.594 1.00 48.83 163 SER B CA 1
ATOM 3568 C C . SER B 1 161 ? 13.715 21.636 58.541 1.00 45.72 163 SER B C 1
ATOM 3569 O O . SER B 1 161 ? 13.148 22.619 58.064 1.00 42.94 163 SER B O 1
ATOM 3572 N N . LEU B 1 162 ? 13.431 20.385 58.202 1.00 40.17 164 LEU B N 1
ATOM 3573 C CA . LEU B 1 162 ? 12.412 20.054 57.233 1.00 37.10 164 LEU B CA 1
ATOM 3574 C C . LEU B 1 162 ? 11.406 19.050 57.806 1.00 37.05 164 LEU B C 1
ATOM 3575 O O . LEU B 1 162 ? 10.533 18.569 57.090 1.00 35.09 164 LEU B O 1
ATOM 3580 N N . ASN B 1 163 ? 11.534 18.733 59.094 1.00 39.17 165 ASN B N 1
ATOM 3581 C CA . ASN B 1 163 ? 10.602 17.820 59.747 1.00 43.93 165 ASN B CA 1
ATOM 3582 C C . ASN B 1 163 ? 9.396 18.611 60.288 1.00 43.52 165 ASN B C 1
ATOM 3583 O O . ASN B 1 163 ? 9.162 18.707 61.493 1.00 45.29 165 ASN B O 1
ATOM 3588 N N . PHE B 1 164 ? 8.628 19.170 59.368 1.00 43.35 166 PHE B N 1
ATOM 3589 C CA . PHE B 1 164 ? 7.459 19.974 59.692 1.00 44.21 166 PHE B CA 1
ATOM 3590 C C . PHE B 1 164 ? 6.384 19.270 60.514 1.00 43.88 166 PHE B C 1
ATOM 3591 O O . PHE B 1 164 ? 6.274 18.051 60.516 1.00 41.71 166 PHE B O 1
ATOM 3599 N N . SER B 1 165 ? 5.583 20.065 61.209 1.00 46.07 167 SER B N 1
ATOM 3600 C CA . SER B 1 165 ? 4.451 19.534 61.958 1.00 49.04 167 SER B CA 1
ATOM 3601 C C . SER B 1 165 ? 3.336 19.819 60.934 1.00 51.13 167 SER B C 1
ATOM 3602 O O . SER B 1 165 ? 2.785 20.933 60.837 1.00 48.01 167 SER B O 1
ATOM 3605 N N . CYS B 1 166 ? 3.057 18.793 60.143 1.00 51.25 168 CYS B N 1
ATOM 3606 C CA . CYS B 1 166 ? 2.108 18.862 59.052 1.00 53.98 168 CYS B CA 1
ATOM 3607 C C . CYS B 1 166 ? 0.641 19.233 59.316 1.00 56.90 168 CYS B C 1
ATOM 3608 O O . CYS B 1 166 ? -0.047 19.763 58.424 1.00 56.82 168 CYS B O 1
ATOM 3611 N N . GLU B 1 167 ? 0.147 18.970 60.518 1.00 59.16 169 GLU B N 1
ATOM 3612 C CA . GLU B 1 167 ? -1.235 19.327 60.820 1.00 59.72 169 GLU B CA 1
ATOM 3613 C C . GLU B 1 167 ? -1.421 20.854 60.685 1.00 53.67 169 GLU B C 1
ATOM 3614 O O . GLU B 1 167 ? -2.458 21.322 60.212 1.00 50.71 169 GLU B O 1
ATOM 3620 N N . GLN B 1 168 ? -0.407 21.620 61.083 1.00 49.94 170 GLN B N 1
ATOM 3621 C CA . GLN B 1 168 ? -0.463 23.081 61.006 1.00 49.17 170 GLN B CA 1
ATOM 3622 C C . GLN B 1 168 ? -0.225 23.576 59.587 1.00 48.41 170 GLN B C 1
ATOM 3623 O O . GLN B 1 168 ? -0.766 24.594 59.160 1.00 48.72 170 GLN B O 1
ATOM 3629 N N . VAL B 1 169 ? 0.605 22.866 58.847 1.00 48.04 171 VAL B N 1
ATOM 3630 C CA . VAL B 1 169 ? 0.882 23.291 57.495 1.00 46.63 171 VAL B CA 1
ATOM 3631 C C . VAL B 1 169 ? -0.439 23.318 56.754 1.00 47.67 171 VAL B C 1
ATOM 3632 O O . VAL B 1 169 ? -1.310 22.481 56.990 1.00 49.80 171 VAL B O 1
ATOM 3636 N N . ARG B 1 170 ? -0.601 24.288 55.869 1.00 45.32 172 ARG B N 1
ATOM 3637 C CA . ARG B 1 170 ? -1.838 24.383 55.117 1.00 45.77 172 ARG B CA 1
ATOM 3638 C C . ARG B 1 170 ? -1.591 24.105 53.634 1.00 44.59 172 ARG B C 1
ATOM 3639 O O . ARG B 1 170 ? -0.447 24.063 53.177 1.00 44.11 172 ARG B O 1
ATOM 3647 N N . VAL B 1 171 ? -2.662 23.915 52.880 1.00 41.40 173 VAL B N 1
ATOM 3648 C CA . VAL B 1 171 ? -2.545 23.622 51.453 1.00 39.69 173 VAL B CA 1
ATOM 3649 C C . VAL B 1 171 ? -1.884 24.726 50.618 1.00 37.33 173 VAL B C 1
ATOM 3650 O O . VAL B 1 171 ? -2.048 25.902 50.914 1.00 37.53 173 VAL B O 1
ATOM 3654 N N . PHE B 1 172 ? -1.087 24.337 49.620 1.00 33.31 174 PHE B N 1
ATOM 3655 C CA . PHE B 1 172 ? -0.467 25.306 48.703 1.00 34.90 174 PHE B CA 1
ATOM 3656 C C . PHE B 1 172 ? -1.289 25.094 47.426 1.00 37.55 174 PHE B C 1
ATOM 3657 O O . PHE B 1 172 ? -0.914 24.280 46.576 1.00 36.44 174 PHE B O 1
ATOM 3665 N N . PRO B 1 173 ? -2.419 25.817 47.281 1.00 36.27 175 PRO B N 1
ATOM 3666 C CA . PRO B 1 173 ? -3.340 25.732 46.142 1.00 36.47 175 PRO B CA 1
ATOM 3667 C C . PRO B 1 173 ? -2.723 25.694 44.760 1.00 34.50 175 PRO B C 1
ATOM 3668 O O . PRO B 1 173 ? -3.175 24.927 43.911 1.00 35.36 175 PRO B O 1
ATOM 3672 N N . ALA B 1 174 ? -1.704 26.516 44.523 1.00 33.79 176 ALA B N 1
ATOM 3673 C CA . ALA B 1 174 ? -1.064 26.568 43.202 1.00 32.79 176 ALA B CA 1
ATOM 3674 C C . ALA B 1 174 ? 0.381 26.081 43.115 1.00 30.08 176 ALA B C 1
ATOM 3675 O O . ALA B 1 174 ? 0.957 26.064 42.041 1.00 34.35 176 ALA B O 1
ATOM 3677 N N . LEU B 1 175 ? 0.987 25.696 44.221 1.00 28.38 177 LEU B N 1
ATOM 3678 C CA . LEU B 1 175 ? 2.362 25.254 44.132 1.00 26.51 177 LEU B CA 1
ATOM 3679 C C . LEU B 1 175 ? 2.610 24.145 43.104 1.00 29.86 177 LEU B C 1
ATOM 3680 O O . LEU B 1 175 ? 2.182 23.002 43.317 1.00 30.19 177 LEU B O 1
ATOM 3685 N N . SER B 1 176 ? 3.321 24.461 42.010 1.00 28.85 178 SER B N 1
ATOM 3686 C CA . SER B 1 176 ? 3.635 23.433 41.001 1.00 31.29 178 SER B CA 1
ATOM 3687 C C . SER B 1 176 ? 5.090 22.900 41.051 1.00 27.56 178 SER B C 1
ATOM 3688 O O . SER B 1 176 ? 5.349 21.776 40.625 1.00 30.45 178 SER B O 1
ATOM 3691 N N . THR B 1 177 ? 6.035 23.700 41.536 1.00 26.36 179 THR B N 1
ATOM 3692 C CA . THR B 1 177 ? 7.430 23.240 41.669 1.00 23.76 179 THR B CA 1
ATOM 3693 C C . THR B 1 177 ? 7.872 23.345 43.134 1.00 24.34 179 THR B C 1
ATOM 3694 O O . THR B 1 177 ? 7.750 24.409 43.740 1.00 19.78 179 THR B O 1
ATOM 3698 N N . LEU B 1 178 ? 8.354 22.231 43.694 1.00 21.11 180 LEU B N 1
ATOM 3699 C CA . LEU B 1 178 ? 8.870 22.194 45.061 1.00 26.35 180 LEU B CA 1
ATOM 3700 C C . LEU B 1 178 ? 10.362 21.804 44.953 1.00 25.48 180 LEU B C 1
ATOM 3701 O O . LEU B 1 178 ? 10.685 20.677 44.578 1.00 23.73 180 LEU B O 1
ATOM 3706 N N . ASP B 1 179 ? 11.267 22.733 45.248 1.00 23.55 181 ASP B N 1
ATOM 3707 C CA . ASP B 1 179 ? 12.683 22.408 45.155 1.00 22.14 181 ASP B CA 1
ATOM 3708 C C . ASP B 1 179 ? 13.398 22.306 46.510 1.00 23.49 181 ASP B C 1
ATOM 3709 O O . ASP B 1 179 ? 13.657 23.311 47.158 1.00 19.68 181 ASP B O 1
ATOM 3714 N N . LEU B 1 180 ? 13.732 21.075 46.898 1.00 24.30 182 LEU B N 1
ATOM 3715 C CA . LEU B 1 180 ? 14.397 20.778 48.167 1.00 22.68 182 LEU B CA 1
ATOM 3716 C C . LEU B 1 180 ? 15.850 20.391 47.927 1.00 23.31 182 LEU B C 1
ATOM 3717 O O . LEU B 1 180 ? 16.441 19.631 48.676 1.00 20.43 182 LEU B O 1
ATOM 3722 N N . SER B 1 181 ? 16.424 20.894 46.850 1.00 24.71 183 SER B N 1
ATOM 3723 C CA . SER B 1 181 ? 17.801 20.569 46.578 1.00 26.84 183 SER B CA 1
ATOM 3724 C C . SER B 1 181 ? 18.658 21.122 47.715 1.00 28.72 183 SER B C 1
ATOM 3725 O O . SER B 1 181 ? 18.184 21.897 48.527 1.00 25.32 183 SER B O 1
ATOM 3728 N N . ASP B 1 182 ? 19.914 20.690 47.766 1.00 28.13 184 ASP B N 1
ATOM 3729 C CA . ASP B 1 182 ? 20.870 21.116 48.771 1.00 26.22 184 ASP B CA 1
ATOM 3730 C C . ASP B 1 182 ? 20.464 20.972 50.227 1.00 25.90 184 ASP B C 1
ATOM 3731 O O . ASP B 1 182 ? 20.549 21.885 51.018 1.00 22.73 184 ASP B O 1
ATOM 3736 N N . ASN B 1 183 ? 20.037 19.767 50.566 1.00 27.56 185 ASN B N 1
ATOM 3737 C CA . ASN B 1 183 ? 19.664 19.393 51.924 1.00 22.72 185 ASN B CA 1
ATOM 3738 C C . ASN B 1 183 ? 20.221 18.000 51.988 1.00 25.61 185 ASN B C 1
ATOM 3739 O O . ASN B 1 183 ? 19.457 17.023 51.996 1.00 27.82 185 ASN B O 1
ATOM 3744 N N . PRO B 1 184 ? 21.577 17.888 52.011 1.00 23.12 186 PRO B N 1
ATOM 3745 C CA . PRO B 1 184 ? 22.311 16.625 52.061 1.00 24.46 186 PRO B CA 1
ATOM 3746 C C . PRO B 1 184 ? 21.861 15.636 53.131 1.00 28.97 186 PRO B C 1
ATOM 3747 O O . PRO B 1 184 ? 21.988 14.430 52.924 1.00 32.58 186 PRO B O 1
ATOM 3751 N N . GLU B 1 185 ? 21.339 16.144 54.254 1.00 29.45 187 GLU B N 1
ATOM 3752 C CA . GLU B 1 185 ? 20.888 15.322 55.383 1.00 31.64 187 GLU B CA 1
ATOM 3753 C C . GLU B 1 185 ? 19.454 14.853 55.285 1.00 32.77 187 GLU B C 1
ATOM 3754 O O . GLU B 1 185 ? 18.984 14.060 56.136 1.00 28.14 187 GLU B O 1
ATOM 3760 N N . LEU B 1 186 ? 18.730 15.371 54.298 1.00 28.82 188 LEU B N 1
ATOM 3761 C CA . LEU B 1 186 ? 17.323 14.999 54.180 1.00 28.78 188 LEU B CA 1
ATOM 3762 C C . LEU B 1 186 ? 17.108 13.474 54.095 1.00 25.69 188 LEU B C 1
ATOM 3763 O O . LEU B 1 186 ? 16.532 12.864 55.009 1.00 25.97 188 LEU B O 1
ATOM 3768 N N . GLY B 1 187 ? 17.591 12.861 53.017 1.00 23.69 189 GLY B N 1
ATOM 3769 C CA . GLY B 1 187 ? 17.424 11.429 52.852 1.00 20.12 189 GLY B CA 1
ATOM 3770 C C . GLY B 1 187 ? 15.999 11.044 52.487 1.00 18.99 189 GLY B C 1
ATOM 3771 O O . GLY B 1 187 ? 15.107 11.884 52.429 1.00 24.16 189 GLY B O 1
ATOM 3772 N N . GLU B 1 188 ? 15.792 9.758 52.262 1.00 23.34 190 GLU B N 1
ATOM 3773 C CA . GLU B 1 188 ? 14.503 9.205 51.891 1.00 24.59 190 GLU B CA 1
ATOM 3774 C C . GLU B 1 188 ? 13.456 9.184 53.007 1.00 25.81 190 GLU B C 1
ATOM 3775 O O . GLU B 1 188 ? 12.289 9.450 52.736 1.00 27.03 190 GLU B O 1
ATOM 3781 N N . ARG B 1 189 ? 13.845 8.891 54.251 1.00 27.12 191 ARG B N 1
ATOM 3782 C CA . ARG B 1 189 ? 12.867 8.927 55.353 1.00 25.97 191 ARG B CA 1
ATOM 3783 C C . ARG B 1 189 ? 12.498 10.382 55.632 1.00 24.42 191 ARG B C 1
ATOM 3784 O O . ARG B 1 189 ? 11.309 10.742 55.754 1.00 23.25 191 ARG B O 1
ATOM 3792 N N . GLY B 1 190 ? 13.516 11.238 55.670 1.00 24.72 192 GLY B N 1
ATOM 3793 C CA . GLY B 1 190 ? 13.270 12.649 55.894 1.00 23.81 192 GLY B CA 1
ATOM 3794 C C . GLY B 1 190 ? 12.388 13.270 54.820 1.00 28.30 192 GLY B C 1
ATOM 3795 O O . GLY B 1 190 ? 11.689 14.234 55.094 1.00 29.83 192 GLY B O 1
ATOM 3796 N N . LEU B 1 191 ? 12.415 12.740 53.592 1.00 30.71 193 LEU B N 1
ATOM 3797 C CA . LEU B 1 191 ? 11.575 13.291 52.533 1.00 28.05 193 LEU B CA 1
ATOM 3798 C C . LEU B 1 191 ? 10.113 13.097 52.890 1.00 29.98 193 LEU B C 1
ATOM 3799 O O . LEU B 1 191 ? 9.275 13.962 52.616 1.00 30.67 193 LEU B O 1
ATOM 3804 N N . ILE B 1 192 ? 9.803 11.965 53.506 1.00 29.32 194 ILE B N 1
ATOM 3805 C CA . ILE B 1 192 ? 8.424 11.700 53.855 1.00 29.82 194 ILE B CA 1
ATOM 3806 C C . ILE B 1 192 ? 7.938 12.728 54.872 1.00 30.22 194 ILE B C 1
ATOM 3807 O O . ILE B 1 192 ? 6.769 13.102 54.857 1.00 26.72 194 ILE B O 1
ATOM 3812 N N . SER B 1 193 ? 8.839 13.213 55.720 1.00 23.23 195 SER B N 1
ATOM 3813 C CA . SER B 1 193 ? 8.434 14.176 56.740 1.00 27.30 195 SER B CA 1
ATOM 3814 C C . SER B 1 193 ? 8.291 15.587 56.195 1.00 27.63 195 SER B C 1
ATOM 3815 O O . SER B 1 193 ? 7.825 16.473 56.890 1.00 29.31 195 SER B O 1
ATOM 3818 N N . ALA B 1 194 ? 8.698 15.797 54.950 1.00 28.47 196 ALA B N 1
ATOM 3819 C CA . ALA B 1 194 ? 8.626 17.122 54.344 1.00 26.01 196 ALA B CA 1
ATOM 3820 C C . ALA B 1 194 ? 7.426 17.269 53.430 1.00 25.41 196 ALA B C 1
ATOM 3821 O O . ALA B 1 194 ? 6.903 18.371 53.243 1.00 23.86 196 ALA B O 1
ATOM 3823 N N . LEU B 1 195 ? 6.995 16.147 52.869 1.00 24.84 197 LEU B N 1
ATOM 3824 C CA . LEU B 1 195 ? 5.881 16.131 51.944 1.00 27.79 197 LEU B CA 1
ATOM 3825 C C . LEU B 1 195 ? 4.515 15.942 52.607 1.00 27.19 197 LEU B C 1
ATOM 3826 O O . LEU B 1 195 ? 3.784 14.996 52.318 1.00 26.38 197 LEU B O 1
ATOM 3831 N N . CYS B 1 196 ? 4.198 16.864 53.499 1.00 28.64 198 CYS B N 1
ATOM 3832 C CA . CYS B 1 196 ? 2.938 16.878 54.204 1.00 33.97 198 CYS B CA 1
ATOM 3833 C C . CYS B 1 196 ? 1.753 16.422 53.338 1.00 32.52 198 CYS B C 1
ATOM 3834 O O . CYS B 1 196 ? 1.448 17.028 52.318 1.00 33.87 198 CYS B O 1
ATOM 3837 N N . PRO B 1 197 ? 1.074 15.346 53.748 1.00 31.91 199 PRO B N 1
ATOM 3838 C CA . PRO B 1 197 ? -0.083 14.775 53.033 1.00 34.13 199 PRO B CA 1
ATOM 3839 C C . PRO B 1 197 ? -1.161 15.763 52.581 1.00 33.92 199 PRO B C 1
ATOM 3840 O O . PRO B 1 197 ? -1.681 16.537 53.372 1.00 29.74 199 PRO B O 1
ATOM 3844 N N . LEU B 1 198 ? -1.478 15.725 51.292 1.00 35.95 200 LEU B N 1
ATOM 3845 C CA . LEU B 1 198 ? -2.513 16.590 50.719 1.00 39.91 200 LEU B CA 1
ATOM 3846 C C . LEU B 1 198 ? -2.229 18.092 50.670 1.00 40.06 200 LEU B C 1
ATOM 3847 O O . LEU B 1 198 ? -3.066 18.862 50.204 1.00 43.26 200 LEU B O 1
ATOM 3852 N N . LYS B 1 199 ? -1.059 18.514 51.131 1.00 38.70 201 LYS B N 1
ATOM 3853 C CA . LYS B 1 199 ? -0.735 19.930 51.113 1.00 35.18 201 LYS B CA 1
ATOM 3854 C C . LYS B 1 199 ? -0.205 20.465 49.782 1.00 32.35 201 LYS B C 1
ATOM 3855 O O . LYS B 1 199 ? -0.113 21.675 49.602 1.00 32.06 201 LYS B O 1
ATOM 3861 N N . PHE B 1 200 ? 0.134 19.583 48.852 1.00 29.69 202 PHE B N 1
ATOM 3862 C CA . PHE B 1 200 ? 0.659 20.028 47.567 1.00 34.10 202 PHE B CA 1
ATOM 3863 C C . PHE B 1 200 ? -0.113 19.407 46.400 1.00 38.91 202 PHE B C 1
ATOM 3864 O O . PHE B 1 200 ? 0.473 18.716 45.553 1.00 36.38 202 PHE B O 1
ATOM 3872 N N . PRO B 1 201 ? -1.435 19.666 46.326 1.00 41.20 203 PRO B N 1
ATOM 3873 C CA . PRO B 1 201 ? -2.319 19.146 45.281 1.00 41.94 203 PRO B CA 1
ATOM 3874 C C . PRO B 1 201 ? -1.824 19.300 43.852 1.00 44.29 203 PRO B C 1
ATOM 3875 O O . PRO B 1 201 ? -1.832 18.346 43.065 1.00 45.27 203 PRO B O 1
ATOM 3879 N N . THR B 1 202 ? -1.381 20.501 43.512 1.00 43.11 204 THR B N 1
ATOM 3880 C CA . THR B 1 202 ? -0.967 20.736 42.150 1.00 41.95 204 THR B CA 1
ATOM 3881 C C . THR B 1 202 ? 0.511 20.517 41.807 1.00 42.66 204 THR B C 1
ATOM 3882 O O . THR B 1 202 ? 0.965 20.906 40.709 1.00 44.60 204 THR B O 1
ATOM 3886 N N . LEU B 1 203 ? 1.257 19.875 42.711 1.00 38.27 205 LEU B N 1
ATOM 3887 C CA . LEU B 1 203 ? 2.668 19.619 42.456 1.00 32.25 205 LEU B CA 1
ATOM 3888 C C . LEU B 1 203 ? 2.838 18.971 41.085 1.00 34.11 205 LEU B C 1
ATOM 3889 O O . LEU B 1 203 ? 2.045 18.116 40.688 1.00 39.04 205 LEU B O 1
ATOM 3894 N N . GLN B 1 204 ? 3.856 19.403 40.353 1.00 33.09 206 GLN B N 1
ATOM 3895 C CA . GLN B 1 204 ? 4.148 18.860 39.036 1.00 36.75 206 GLN B CA 1
ATOM 3896 C C . GLN B 1 204 ? 5.630 18.450 38.997 1.00 37.07 206 GLN B C 1
ATOM 3897 O O . GLN B 1 204 ? 5.981 17.387 38.473 1.00 35.12 206 GLN B O 1
ATOM 3903 N N . VAL B 1 205 ? 6.492 19.297 39.559 1.00 31.45 207 VAL B N 1
ATOM 3904 C CA . VAL B 1 205 ? 7.916 19.008 39.565 1.00 30.13 207 VAL B CA 1
ATOM 3905 C C . VAL B 1 205 ? 8.484 18.992 40.984 1.00 30.55 207 VAL B C 1
ATOM 3906 O O . VAL B 1 205 ? 8.259 19.913 41.761 1.00 31.08 207 VAL B O 1
ATOM 3910 N N . LEU B 1 206 ? 9.179 17.910 41.322 1.00 24.39 208 LEU B N 1
ATOM 3911 C CA . LEU B 1 206 ? 9.804 17.782 42.619 1.00 23.42 208 LEU B CA 1
ATOM 3912 C C . LEU B 1 206 ? 11.315 17.674 42.376 1.00 23.62 208 LEU B C 1
ATOM 3913 O O . LEU B 1 206 ? 11.799 16.688 41.805 1.00 23.62 208 LEU B O 1
ATOM 3918 N N . ALA B 1 207 ? 12.062 18.704 42.747 1.00 17.95 209 ALA B N 1
ATOM 3919 C CA . ALA B 1 207 ? 13.509 18.598 42.598 1.00 18.04 209 ALA B CA 1
ATOM 3920 C C . ALA B 1 207 ? 14.165 18.261 43.969 1.00 18.84 209 ALA B C 1
ATOM 3921 O O . ALA B 1 207 ? 13.872 18.897 44.990 1.00 19.02 209 ALA B O 1
ATOM 3923 N N . LEU B 1 208 ? 15.044 17.259 43.970 1.00 20.18 210 LEU B N 1
ATOM 3924 C CA . LEU B 1 208 ? 15.740 16.822 45.179 1.00 24.53 210 LEU B CA 1
ATOM 3925 C C . LEU B 1 208 ? 17.230 16.638 44.940 1.00 25.34 210 LEU B C 1
ATOM 3926 O O . LEU B 1 208 ? 17.790 15.625 45.373 1.00 25.68 210 LEU B O 1
ATOM 3931 N N . ARG B 1 209 ? 17.878 17.572 44.254 1.00 24.34 211 ARG B N 1
ATOM 3932 C CA . ARG B 1 209 ? 19.326 17.420 43.985 1.00 26.12 211 ARG B CA 1
ATOM 3933 C C . ARG B 1 209 ? 20.176 17.534 45.266 1.00 26.07 211 ARG B C 1
ATOM 3934 O O . ARG B 1 209 ? 19.835 18.321 46.152 1.00 27.15 211 ARG B O 1
ATOM 3942 N N . ASN B 1 210 ? 21.262 16.758 45.369 1.00 25.39 212 ASN B N 1
ATOM 3943 C CA . ASN B 1 210 ? 22.179 16.834 46.538 1.00 24.76 212 ASN B CA 1
ATOM 3944 C C . ASN B 1 210 ? 21.383 16.894 47.845 1.00 23.73 212 ASN B C 1
ATOM 3945 O O . ASN B 1 210 ? 21.510 17.824 48.639 1.00 19.57 212 ASN B O 1
ATOM 3950 N N . ALA B 1 211 ? 20.562 15.876 48.057 1.00 22.46 213 ALA B N 1
ATOM 3951 C CA . ALA B 1 211 ? 19.689 15.850 49.216 1.00 22.09 213 ALA B CA 1
ATOM 3952 C C . ALA B 1 211 ? 19.664 14.493 49.915 1.00 18.56 213 ALA B C 1
ATOM 3953 O O . ALA B 1 211 ? 18.637 14.088 50.454 1.00 22.47 213 ALA B O 1
ATOM 3955 N N . GLY B 1 212 ? 20.796 13.798 49.870 1.00 15.38 214 GLY B N 1
ATOM 3956 C CA . GLY B 1 212 ? 20.942 12.505 50.504 1.00 17.23 214 GLY B CA 1
ATOM 3957 C C . GLY B 1 212 ? 20.107 11.335 50.009 1.00 24.31 214 GLY B C 1
ATOM 3958 O O . GLY B 1 212 ? 19.903 10.381 50.757 1.00 24.90 214 GLY B O 1
ATOM 3959 N N . MET B 1 213 ? 19.604 11.382 48.775 1.00 24.23 215 MET B N 1
ATOM 3960 C CA . MET B 1 213 ? 18.835 10.255 48.280 1.00 20.21 215 MET B CA 1
ATOM 3961 C C . MET B 1 213 ? 19.794 9.122 47.925 1.00 24.87 215 MET B C 1
ATOM 3962 O O . MET B 1 213 ? 20.981 9.368 47.621 1.00 21.64 215 MET B O 1
ATOM 3967 N N . GLU B 1 214 ? 19.285 7.890 47.986 1.00 23.03 216 GLU B N 1
ATOM 3968 C CA . GLU B 1 214 ? 20.096 6.698 47.746 1.00 26.99 216 GLU B CA 1
ATOM 3969 C C . GLU B 1 214 ? 19.705 5.771 46.588 1.00 26.75 216 GLU B C 1
ATOM 3970 O O . GLU B 1 214 ? 20.581 5.166 45.964 1.00 25.61 216 GLU B O 1
ATOM 3976 N N . THR B 1 215 ? 18.409 5.592 46.352 1.00 23.01 217 THR B N 1
ATOM 3977 C CA . THR B 1 215 ? 17.984 4.790 45.225 1.00 24.78 217 THR B CA 1
ATOM 3978 C C . THR B 1 215 ? 16.696 5.314 44.637 1.00 25.45 217 THR B C 1
ATOM 3979 O O . THR B 1 215 ? 15.825 5.831 45.346 1.00 32.20 217 THR B O 1
ATOM 3983 N N . PRO B 1 216 ? 16.555 5.179 43.322 1.00 20.86 218 PRO B N 1
ATOM 3984 C CA . PRO B 1 216 ? 15.329 5.657 42.685 1.00 22.48 218 PRO B CA 1
ATOM 3985 C C . PRO B 1 216 ? 14.107 5.027 43.338 1.00 18.40 218 PRO B C 1
ATOM 3986 O O . PRO B 1 216 ? 13.175 5.730 43.672 1.00 19.11 218 PRO B O 1
ATOM 3990 N N . SER B 1 217 ? 14.124 3.707 43.539 1.00 23.85 219 SER B N 1
ATOM 3991 C CA . SER B 1 217 ? 12.993 3.009 44.169 1.00 28.98 219 SER B CA 1
ATOM 3992 C C . SER B 1 217 ? 12.736 3.424 45.640 1.00 32.69 219 SER B C 1
ATOM 3993 O O . SER B 1 217 ? 11.593 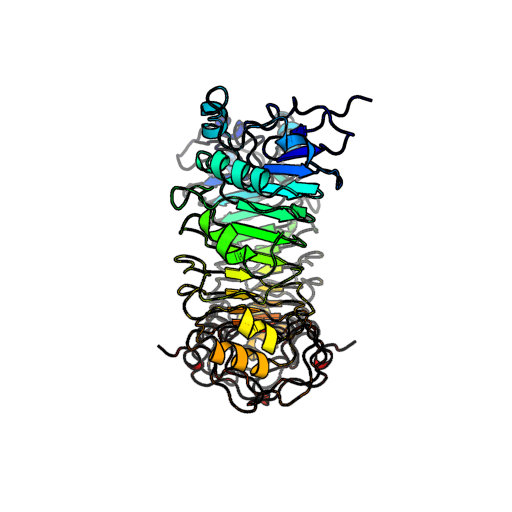3.382 46.106 1.00 33.87 219 SER B O 1
ATOM 3996 N N . GLY B 1 218 ? 13.793 3.814 46.357 1.00 30.63 220 GLY B N 1
ATOM 3997 C CA . GLY B 1 218 ? 13.625 4.270 47.718 1.00 29.14 220 GLY B CA 1
ATOM 3998 C C . GLY B 1 218 ? 12.884 5.592 47.625 1.00 30.84 220 GLY B C 1
ATOM 3999 O O . GLY B 1 218 ? 12.005 5.866 48.436 1.00 32.82 220 GLY B O 1
ATOM 4000 N N . VAL B 1 219 ? 13.231 6.424 46.641 1.00 28.04 221 VAL B N 1
ATOM 4001 C CA . VAL B 1 219 ? 12.524 7.704 46.481 1.00 28.08 221 VAL B CA 1
ATOM 4002 C C . VAL B 1 219 ? 11.050 7.417 46.102 1.00 28.77 221 VAL B C 1
ATOM 4003 O O . VAL B 1 219 ? 10.118 7.987 46.667 1.00 24.99 221 VAL B O 1
ATOM 4007 N N . CYS B 1 220 ? 10.855 6.533 45.131 1.00 28.69 222 CYS B N 1
ATOM 4008 C CA . CYS B 1 220 ? 9.520 6.174 44.694 1.00 31.28 222 CYS B CA 1
ATOM 4009 C C . CYS B 1 220 ? 8.686 5.811 45.930 1.00 30.18 222 CYS B C 1
ATOM 4010 O O . CYS B 1 220 ? 7.543 6.259 46.103 1.00 24.46 222 CYS B O 1
ATOM 4013 N N . SER B 1 221 ? 9.279 4.995 46.791 1.00 32.20 223 SER B N 1
ATOM 4014 C CA . SER B 1 221 ? 8.608 4.549 47.998 1.00 31.06 223 SER B CA 1
ATOM 4015 C C . SER B 1 221 ? 8.223 5.757 48.850 1.00 29.39 223 SER B C 1
ATOM 4016 O O . SER B 1 221 ? 7.089 5.870 49.321 1.00 30.10 223 SER B O 1
ATOM 4019 N N . ALA B 1 222 ? 9.151 6.680 49.026 1.00 22.93 224 ALA B N 1
ATOM 4020 C CA . ALA B 1 222 ? 8.830 7.838 49.829 1.00 23.75 224 ALA B CA 1
ATOM 4021 C C . ALA B 1 222 ? 7.650 8.574 49.235 1.00 23.88 224 ALA B C 1
ATOM 4022 O O . ALA B 1 222 ? 6.759 9.020 49.957 1.00 21.39 224 ALA B O 1
ATOM 4024 N N . LEU B 1 223 ? 7.656 8.711 47.905 1.00 29.79 225 LEU B N 1
ATOM 4025 C CA . LEU B 1 223 ? 6.587 9.418 47.195 1.00 28.28 225 LEU B CA 1
ATOM 4026 C C . LEU B 1 223 ? 5.250 8.695 47.379 1.00 30.28 225 LEU B C 1
ATOM 4027 O O . LEU B 1 223 ? 4.204 9.318 47.528 1.00 24.99 225 LEU B O 1
ATOM 4032 N N . ALA B 1 224 ? 5.290 7.371 47.361 1.00 29.44 226 ALA B N 1
ATOM 4033 C CA . ALA B 1 224 ? 4.068 6.620 47.536 1.00 27.44 226 ALA B CA 1
ATOM 4034 C C . ALA B 1 224 ? 3.498 6.926 48.920 1.00 29.38 226 ALA B C 1
ATOM 4035 O O . ALA B 1 224 ? 2.293 7.163 49.048 1.00 29.06 226 ALA B O 1
ATOM 4037 N N . ALA B 1 225 ? 4.358 6.922 49.941 1.00 27.40 227 ALA B N 1
ATOM 4038 C CA . ALA B 1 225 ? 3.933 7.199 51.318 1.00 26.77 227 ALA B CA 1
ATOM 4039 C C . ALA B 1 225 ? 3.342 8.589 51.470 1.00 30.42 227 ALA B C 1
ATOM 4040 O O . ALA B 1 225 ? 2.467 8.796 52.306 1.00 31.78 227 ALA B O 1
ATOM 4042 N N . ALA B 1 226 ? 3.831 9.545 50.680 1.00 29.27 228 ALA B N 1
ATOM 4043 C CA . ALA B 1 226 ? 3.327 10.920 50.744 1.00 28.18 228 ALA B CA 1
ATOM 4044 C C . ALA B 1 226 ? 2.061 11.102 49.932 1.00 26.92 228 ALA B C 1
ATOM 4045 O O . ALA B 1 226 ? 1.466 12.174 49.963 1.00 25.85 228 ALA B O 1
ATOM 4047 N N . ARG B 1 227 ? 1.665 10.062 49.201 1.00 26.75 229 ARG B N 1
ATOM 4048 C CA . ARG B 1 227 ? 0.478 10.110 48.349 1.00 31.63 229 ARG B CA 1
ATOM 4049 C C . ARG B 1 227 ? 0.527 11.310 47.395 1.00 31.00 229 ARG B C 1
ATOM 4050 O O . ARG B 1 227 ? -0.494 11.899 47.033 1.00 27.44 229 ARG B O 1
ATOM 4058 N N . VAL B 1 228 ? 1.749 11.619 46.985 1.00 27.73 230 VAL B N 1
ATOM 4059 C CA . VAL B 1 228 ? 2.096 12.700 46.081 1.00 30.15 230 VAL B CA 1
ATOM 4060 C C . VAL B 1 228 ? 1.959 12.331 44.597 1.00 30.65 230 VAL B C 1
ATOM 4061 O O . VAL B 1 228 ? 2.270 11.224 44.192 1.00 30.27 230 VAL B O 1
ATOM 4065 N N . GLN B 1 229 ? 1.516 13.277 43.783 1.00 33.66 231 GLN B N 1
ATOM 4066 C CA . GLN B 1 229 ? 1.350 13.034 42.347 1.00 33.72 231 GLN B CA 1
ATOM 4067 C C . GLN B 1 229 ? 2.255 14.051 41.690 1.00 30.38 231 GLN B C 1
ATOM 4068 O O . GLN B 1 229 ? 2.384 15.152 42.193 1.00 30.97 231 GLN B O 1
ATOM 4074 N N . LEU B 1 230 ? 2.920 13.680 40.603 1.00 29.12 232 LEU B N 1
ATOM 4075 C CA . LEU B 1 230 ? 3.766 14.643 39.909 1.00 30.17 232 LEU B CA 1
ATOM 4076 C C . LEU B 1 230 ? 4.189 14.166 38.523 1.00 28.91 232 LEU B C 1
ATOM 4077 O O . LEU B 1 230 ? 3.985 12.989 38.145 1.00 24.91 232 LEU B O 1
ATOM 4082 N N . GLN B 1 231 ? 4.755 15.102 37.771 1.00 25.44 233 GLN B N 1
ATOM 4083 C CA . GLN B 1 231 ? 5.196 14.846 36.406 1.00 33.30 233 GLN B CA 1
ATOM 4084 C C . GLN B 1 231 ? 6.704 14.726 36.244 1.00 31.54 233 GLN B C 1
ATOM 4085 O O . GLN B 1 231 ? 7.173 13.962 35.406 1.00 33.29 233 GLN B O 1
ATOM 4091 N N . GLY B 1 232 ? 7.451 15.472 37.054 1.00 29.72 234 GLY B N 1
ATOM 4092 C CA . GLY B 1 232 ? 8.900 15.431 36.981 1.00 27.19 234 GLY B CA 1
ATOM 4093 C C . GLY B 1 232 ? 9.608 15.285 38.314 1.00 23.32 234 GLY B C 1
ATOM 4094 O O . GLY B 1 232 ? 9.222 15.874 39.316 1.00 26.75 234 GLY B O 1
ATOM 4095 N N . LEU B 1 233 ? 10.661 14.486 38.308 1.00 23.87 235 LEU B N 1
ATOM 4096 C CA . LEU B 1 233 ? 11.472 14.247 39.481 1.00 22.96 235 LEU B CA 1
ATOM 4097 C C . LEU B 1 233 ? 12.942 14.344 39.095 1.00 22.58 235 LEU B C 1
ATOM 4098 O O . LEU B 1 233 ? 13.406 13.608 38.220 1.00 25.47 235 LEU B O 1
ATOM 4103 N N . ASP B 1 234 ? 13.664 15.241 39.763 1.00 22.88 236 ASP B N 1
ATOM 4104 C CA . ASP B 1 234 ? 15.099 15.454 39.537 1.00 19.69 236 ASP B CA 1
ATOM 4105 C C . ASP B 1 234 ? 15.915 14.957 40.723 1.00 20.29 236 ASP B C 1
ATOM 4106 O O . ASP B 1 234 ? 15.810 15.498 41.829 1.00 21.93 236 ASP B O 1
ATOM 4111 N N . LEU B 1 235 ? 16.733 13.939 40.501 1.00 19.13 237 LEU B N 1
ATOM 4112 C CA . LEU B 1 235 ? 17.587 13.413 41.565 1.00 19.21 237 LEU B CA 1
ATOM 4113 C C . LEU B 1 235 ? 19.058 13.577 41.202 1.00 20.78 237 LEU B C 1
ATOM 4114 O O . LEU B 1 235 ? 19.913 12.902 41.749 1.00 20.72 237 LEU B O 1
ATOM 4119 N N . SER B 1 236 ? 19.357 14.447 40.253 1.00 21.19 238 SER B N 1
ATOM 4120 C CA . SER B 1 236 ? 20.732 14.620 39.862 1.00 21.10 238 SER B CA 1
ATOM 4121 C C . SER B 1 236 ? 21.589 15.081 41.056 1.00 24.04 238 SER B C 1
ATOM 4122 O O . SER B 1 236 ? 21.100 15.770 41.971 1.00 21.99 238 SER B O 1
ATOM 4125 N N . HIS B 1 237 ? 22.862 14.674 41.040 1.00 21.07 239 HIS B N 1
ATOM 4126 C CA . HIS B 1 237 ? 23.824 15.047 42.063 1.00 19.50 239 HIS B CA 1
ATOM 4127 C C . HIS B 1 237 ? 23.582 14.448 43.457 1.00 23.61 239 HIS B C 1
ATOM 4128 O O . HIS B 1 237 ? 23.821 15.090 44.482 1.00 24.04 239 HIS B O 1
ATOM 4135 N N . ASN B 1 238 ? 23.047 13.241 43.495 1.00 24.85 240 ASN B N 1
ATOM 4136 C CA . ASN B 1 238 ? 22.914 12.528 44.756 1.00 24.20 240 ASN B CA 1
ATOM 4137 C C . ASN B 1 238 ? 23.900 11.396 44.472 1.00 25.32 240 ASN B C 1
ATOM 4138 O O . ASN B 1 238 ? 24.229 11.147 43.311 1.00 30.13 240 ASN B O 1
ATOM 4143 N N . SER B 1 239 ? 24.416 10.750 45.499 1.00 23.28 241 SER B N 1
ATOM 4144 C CA . SER B 1 239 ? 25.279 9.628 45.268 1.00 27.58 241 SER B CA 1
ATOM 4145 C C . SER B 1 239 ? 24.336 8.473 45.398 1.00 26.89 241 SER B C 1
ATOM 4146 O O . SER B 1 239 ? 24.140 7.949 46.490 1.00 31.22 241 SER B O 1
ATOM 4149 N N . LEU B 1 240 ? 23.729 8.092 44.284 1.00 28.93 242 LEU B N 1
ATOM 4150 C CA . LEU B 1 240 ? 22.799 6.978 44.282 1.00 29.66 242 LEU B CA 1
ATOM 4151 C C . LEU B 1 240 ? 23.590 5.666 44.344 1.00 34.05 242 LEU B C 1
ATOM 4152 O O . LEU B 1 240 ? 24.594 5.490 43.653 1.00 35.13 242 LEU B O 1
ATOM 4157 N N . ARG B 1 241 ? 23.110 4.742 45.165 1.00 34.49 243 ARG B N 1
ATOM 4158 C CA . ARG B 1 241 ? 23.783 3.477 45.381 1.00 35.66 243 ARG B CA 1
ATOM 4159 C C . ARG B 1 241 ? 23.414 2.249 44.536 1.00 37.26 243 ARG B C 1
ATOM 4160 O O . ARG B 1 241 ? 22.319 2.096 44.017 1.00 36.60 243 ARG B O 1
ATOM 4168 N N . ASP B 1 242 ? 24.379 1.359 44.413 1.00 40.52 244 ASP B N 1
ATOM 4169 C CA . ASP B 1 242 ? 24.168 0.126 43.706 1.00 44.65 244 ASP B CA 1
ATOM 4170 C C . ASP B 1 242 ? 23.524 -0.778 44.743 1.00 44.88 244 ASP B C 1
ATOM 4171 O O . ASP B 1 242 ? 24.200 -1.553 45.419 1.00 43.06 244 ASP B O 1
ATOM 4176 N N . ALA B 1 243 ? 22.214 -0.670 44.880 1.00 41.92 245 ALA B N 1
ATOM 4177 C CA . ALA B 1 243 ? 21.535 -1.452 45.880 1.00 38.39 245 ALA B CA 1
ATOM 4178 C C . ALA B 1 243 ? 20.104 -1.653 45.465 1.00 38.21 245 ALA B C 1
ATOM 4179 O O . ALA B 1 243 ? 19.550 -0.885 44.664 1.00 42.34 245 ALA B O 1
ATOM 4181 N N . ALA B 1 244 ? 19.506 -2.689 46.024 1.00 32.55 246 ALA B N 1
ATOM 4182 C CA . ALA B 1 244 ? 18.146 -3.027 45.713 1.00 28.85 246 ALA B CA 1
ATOM 4183 C C . ALA B 1 244 ? 17.153 -1.896 46.050 1.00 31.99 246 ALA B C 1
ATOM 4184 O O . ALA B 1 244 ? 16.290 -1.597 45.228 1.00 31.98 246 ALA B O 1
ATOM 4186 N N . GLY B 1 245 ? 17.285 -1.257 47.225 1.00 29.29 247 GLY B N 1
ATOM 4187 C CA . GLY B 1 245 ? 16.352 -0.201 47.602 1.00 28.67 247 GLY B CA 1
ATOM 4188 C C . GLY B 1 245 ? 14.968 -0.776 47.960 1.00 29.29 247 GLY B C 1
ATOM 4189 O O . GLY B 1 245 ? 14.857 -1.633 48.834 1.00 30.33 247 GLY B O 1
ATOM 4190 N N . ALA B 1 246 ? 13.903 -0.291 47.332 1.00 24.15 248 ALA B N 1
ATOM 4191 C CA . ALA B 1 246 ? 12.583 -0.857 47.601 1.00 29.46 248 ALA B CA 1
ATOM 4192 C C . ALA B 1 246 ? 12.254 -1.763 46.416 1.00 30.86 248 ALA B C 1
ATOM 4193 O O . ALA B 1 246 ? 12.022 -1.304 45.306 1.00 35.31 248 ALA B O 1
ATOM 4195 N N . PRO B 1 247 ? 12.244 -3.079 46.643 1.00 33.55 249 PRO B N 1
ATOM 4196 C CA . PRO B 1 247 ? 11.957 -4.080 45.618 1.00 33.35 249 PRO B CA 1
ATOM 4197 C C . PRO B 1 247 ? 10.622 -3.935 44.911 1.00 37.22 249 PRO B C 1
ATOM 4198 O O . PRO B 1 247 ? 10.416 -4.535 43.869 1.00 40.68 249 PRO B O 1
ATOM 4202 N N . SER B 1 248 ? 9.701 -3.176 45.487 1.00 40.10 250 SER B N 1
ATOM 4203 C CA . SER B 1 248 ? 8.407 -2.978 44.859 1.00 41.83 250 SER B CA 1
ATOM 4204 C C . SER B 1 248 ? 7.896 -1.599 45.235 1.00 44.10 250 SER B C 1
ATOM 4205 O O . SER B 1 248 ? 7.966 -1.200 46.409 1.00 50.65 250 SER B O 1
ATOM 4208 N N . CYS B 1 249 ? 7.408 -0.878 44.229 1.00 37.56 251 CYS B N 1
ATOM 4209 C CA . CYS B 1 249 ? 6.897 0.477 44.378 1.00 36.20 251 CYS B CA 1
ATOM 4210 C C . CYS B 1 249 ? 6.319 0.982 43.043 1.00 34.72 251 CYS B C 1
ATOM 4211 O O . CYS B 1 249 ? 6.988 0.919 42.010 1.00 29.62 251 CYS B O 1
ATOM 4214 N N . ASP B 1 250 ? 5.088 1.484 43.074 1.00 32.28 252 ASP B N 1
ATOM 4215 C CA . ASP B 1 250 ? 4.464 2.038 41.879 1.00 30.24 252 ASP B CA 1
ATOM 4216 C C . ASP B 1 250 ? 4.770 3.511 41.891 1.00 29.72 252 ASP B C 1
ATOM 4217 O O . ASP B 1 250 ? 4.629 4.165 42.914 1.00 30.44 252 ASP B O 1
ATOM 4222 N N . TRP B 1 251 ? 5.167 4.040 40.743 1.00 30.14 253 TRP B N 1
ATOM 4223 C CA . TRP B 1 251 ? 5.493 5.448 40.637 1.00 25.26 253 TRP B CA 1
ATOM 4224 C C . TRP B 1 251 ? 4.247 6.330 40.500 1.00 24.58 253 TRP B C 1
ATOM 4225 O O . TRP B 1 251 ? 3.196 5.866 40.108 1.00 27.23 253 TRP B O 1
ATOM 4236 N N . PRO B 1 252 ? 4.339 7.614 40.850 1.00 25.45 254 PRO B N 1
ATOM 4237 C CA . PRO B 1 252 ? 3.121 8.411 40.678 1.00 24.82 254 PRO B CA 1
ATOM 4238 C C . PRO B 1 252 ? 2.628 8.206 39.228 1.00 28.98 254 PRO B C 1
ATOM 4239 O O . PRO B 1 252 ? 3.423 8.239 38.285 1.00 34.03 254 PRO B O 1
ATOM 4243 N N . SER B 1 253 ? 1.328 8.031 39.032 1.00 31.26 255 SER B N 1
ATOM 4244 C CA . SER B 1 253 ? 0.794 7.802 37.683 1.00 28.23 255 SER B CA 1
ATOM 4245 C C . SER B 1 253 ? 1.161 8.833 36.619 1.00 24.06 255 SER B C 1
ATOM 4246 O O . SER B 1 253 ? 1.283 8.490 35.443 1.00 24.04 255 SER B O 1
ATOM 4249 N N . GLN B 1 254 ? 1.339 10.085 37.007 1.00 21.34 256 GLN B N 1
ATOM 4250 C CA . GLN B 1 254 ? 1.663 11.108 36.016 1.00 25.27 256 GLN B CA 1
ATOM 4251 C C . GLN B 1 254 ? 3.172 11.362 35.732 1.00 27.33 256 GLN B C 1
ATOM 4252 O O . GLN B 1 254 ? 3.536 12.267 34.961 1.00 25.52 256 GLN B O 1
ATOM 4258 N N . LEU B 1 255 ? 4.049 10.568 36.329 1.00 24.33 257 LEU B N 1
ATOM 4259 C CA . LEU B 1 255 ? 5.472 10.794 36.132 1.00 26.53 257 LEU B CA 1
ATOM 4260 C C . LEU B 1 255 ? 5.962 10.526 34.708 1.00 28.72 257 LEU B C 1
ATOM 4261 O O . LEU B 1 255 ? 5.812 9.410 34.180 1.00 23.41 257 LEU B O 1
ATOM 4266 N N . ASN B 1 256 ? 6.548 11.535 34.071 1.00 23.74 258 ASN B N 1
ATOM 4267 C CA . ASN B 1 256 ? 7.065 11.284 32.744 1.00 24.21 258 ASN B CA 1
ATOM 4268 C C . ASN B 1 256 ? 8.519 11.699 32.543 1.00 26.68 258 ASN B C 1
ATOM 4269 O O . ASN B 1 256 ? 9.101 11.467 31.461 1.00 23.94 258 ASN B O 1
ATOM 4274 N N . SER B 1 257 ? 9.106 12.281 33.589 1.00 26.38 259 SER B N 1
ATOM 4275 C CA . SER B 1 257 ? 10.496 12.753 33.532 1.00 26.86 259 SER B CA 1
ATOM 4276 C C . SER B 1 257 ? 11.350 12.467 34.792 1.00 26.52 259 SER B C 1
ATOM 4277 O O . SER B 1 257 ? 11.133 13.036 35.867 1.00 25.48 259 SER B O 1
ATOM 4280 N N . LEU B 1 258 ? 12.321 11.573 34.627 1.00 23.60 260 LEU B N 1
ATOM 4281 C CA . LEU B 1 258 ? 13.218 11.184 35.689 1.00 21.91 260 LEU B CA 1
ATOM 4282 C C . LEU B 1 258 ? 14.671 11.526 35.338 1.00 25.86 260 LEU B C 1
ATOM 4283 O O . LEU B 1 258 ? 15.208 11.029 34.317 1.00 24.64 260 LEU B O 1
ATOM 4288 N N . ASN B 1 259 ? 15.300 12.360 36.179 1.00 23.42 261 ASN B N 1
ATOM 4289 C CA . ASN B 1 259 ? 16.709 12.766 35.993 1.00 21.95 261 ASN B CA 1
ATOM 4290 C C . ASN B 1 259 ? 17.656 12.076 36.982 1.00 26.61 261 ASN B C 1
ATOM 4291 O O . ASN B 1 259 ? 17.595 12.346 38.177 1.00 28.56 261 ASN B O 1
ATOM 4296 N N . LEU B 1 260 ? 18.551 11.228 36.477 1.00 24.70 262 LEU B N 1
ATOM 4297 C CA . LEU B 1 260 ? 19.497 10.504 37.310 1.00 23.52 262 LEU B CA 1
ATOM 4298 C C . LEU B 1 260 ? 20.917 10.834 36.875 1.00 24.81 262 LEU B C 1
ATOM 4299 O O . LEU B 1 260 ? 21.813 9.985 36.936 1.00 23.93 262 LEU B O 1
ATOM 4304 N N . SER B 1 261 ? 21.132 12.073 36.453 1.00 22.42 263 SER B N 1
ATOM 4305 C CA . SER B 1 261 ? 22.443 12.445 35.957 1.00 21.67 263 SER B CA 1
ATOM 4306 C C . SER B 1 261 ? 23.393 12.892 37.043 1.00 22.24 263 SER B C 1
ATOM 4307 O O . SER B 1 261 ? 22.982 13.585 37.973 1.00 23.34 263 SER B O 1
ATOM 4310 N N . PHE B 1 262 ? 24.668 12.504 36.909 1.00 20.67 264 PHE B N 1
ATOM 4311 C CA . PHE B 1 262 ? 25.701 12.884 37.881 1.00 21.35 264 PHE B CA 1
ATOM 4312 C C . PHE B 1 262 ? 25.365 12.301 39.234 1.00 21.92 264 PHE B C 1
ATOM 4313 O O . PHE B 1 262 ? 25.348 13.030 40.196 1.00 20.49 264 PHE B O 1
ATOM 4321 N N . THR B 1 263 ? 25.065 11.001 39.288 1.00 19.94 265 THR B N 1
ATOM 4322 C CA . THR B 1 263 ? 24.741 10.323 40.526 1.00 21.74 265 THR B CA 1
ATOM 4323 C C . THR B 1 263 ? 25.736 9.184 40.745 1.00 22.57 265 THR B C 1
ATOM 4324 O O . THR B 1 263 ? 25.536 8.354 41.617 1.00 24.53 265 THR B O 1
ATOM 4328 N N . GLY B 1 264 ? 26.803 9.158 39.948 1.00 24.35 266 GLY B N 1
ATOM 4329 C CA . GLY B 1 264 ? 27.820 8.117 40.065 1.00 23.24 266 GLY B CA 1
ATOM 4330 C C . GLY B 1 264 ? 27.312 6.707 39.852 1.00 27.72 266 GLY B C 1
ATOM 4331 O O . GLY B 1 264 ? 27.916 5.748 40.310 1.00 30.30 266 GLY B O 1
ATOM 4332 N N . LEU B 1 265 ? 26.207 6.564 39.139 1.00 27.35 267 LEU B N 1
ATOM 4333 C CA . LEU B 1 265 ? 25.630 5.253 38.931 1.00 27.84 267 LEU B CA 1
ATOM 4334 C C . LEU B 1 265 ? 26.566 4.363 38.120 1.00 30.42 267 LEU B C 1
ATOM 4335 O O . LEU B 1 265 ? 27.160 4.828 37.142 1.00 30.76 267 LEU B O 1
ATOM 4340 N N . LYS B 1 266 ? 26.695 3.093 38.522 1.00 30.40 268 LYS B N 1
ATOM 4341 C CA . LYS B 1 266 ? 27.583 2.140 37.844 1.00 34.32 268 LYS B CA 1
ATOM 4342 C C . LYS B 1 266 ? 26.749 1.114 37.127 1.00 35.72 268 LYS B C 1
ATOM 4343 O O . LYS B 1 266 ? 27.248 0.385 36.273 1.00 36.11 268 LYS B O 1
ATOM 4349 N N . GLN B 1 267 ? 25.491 1.018 37.532 1.00 34.92 269 GLN B N 1
ATOM 4350 C CA . GLN B 1 267 ? 24.581 0.056 36.944 1.00 33.89 269 GLN B CA 1
ATOM 4351 C C . GLN B 1 267 ? 23.274 0.759 36.743 1.00 32.25 269 GLN B C 1
ATOM 4352 O O . GLN B 1 267 ? 22.996 1.764 37.386 1.00 32.11 269 GLN B O 1
ATOM 4358 N N . VAL B 1 268 ? 22.482 0.265 35.811 1.00 31.80 270 VAL B N 1
ATOM 4359 C CA . VAL B 1 268 ? 21.189 0.872 35.583 1.00 28.84 270 VAL B CA 1
ATOM 4360 C C . VAL B 1 268 ? 20.402 0.431 36.799 1.00 27.34 270 VAL B C 1
ATOM 4361 O O . VAL B 1 268 ? 20.355 -0.743 37.115 1.00 26.56 270 VAL B O 1
ATOM 4365 N N . PRO B 1 269 ? 19.795 1.369 37.515 1.00 26.35 271 PRO B N 1
ATOM 4366 C CA . PRO B 1 269 ? 19.073 0.850 38.664 1.00 27.86 271 PRO B CA 1
ATOM 4367 C C . PRO B 1 269 ? 17.779 0.190 38.301 1.00 31.53 271 PRO B C 1
ATOM 4368 O O . PRO B 1 269 ? 17.184 0.474 37.264 1.00 32.92 271 PRO B O 1
ATOM 4372 N N . LYS B 1 270 ? 17.355 -0.717 39.167 1.00 34.57 272 LYS B N 1
ATOM 4373 C CA . LYS B 1 270 ? 16.106 -1.416 38.976 1.00 33.98 272 LYS B CA 1
ATOM 4374 C C . LYS B 1 270 ? 15.052 -0.552 39.632 1.00 30.69 272 LYS B C 1
ATOM 4375 O O . LYS B 1 270 ? 15.401 0.444 40.272 1.00 26.19 272 LYS B O 1
ATOM 4381 N N . GLY B 1 271 ? 13.780 -0.910 39.451 1.00 28.37 273 GLY B N 1
ATOM 4382 C CA . GLY B 1 271 ? 12.694 -0.124 40.011 1.00 24.97 273 GLY B CA 1
ATOM 4383 C C . GLY B 1 271 ? 12.378 1.164 39.262 1.00 28.79 273 GLY B C 1
ATOM 4384 O O . GLY B 1 271 ? 11.885 2.118 39.861 1.00 32.81 273 GLY B O 1
ATOM 4385 N N . LEU B 1 272 ? 12.659 1.221 37.959 1.00 28.76 274 LEU B N 1
ATOM 4386 C CA . LEU B 1 272 ? 12.372 2.433 37.185 1.00 28.04 274 LEU B CA 1
ATOM 4387 C C . LEU B 1 272 ? 10.980 2.302 36.602 1.00 24.54 274 LEU B C 1
ATOM 4388 O O . LEU B 1 272 ? 10.461 1.212 36.463 1.00 26.10 274 LEU B O 1
ATOM 4393 N N . PRO B 1 273 ? 10.346 3.422 36.277 1.00 26.62 275 PRO B N 1
ATOM 4394 C CA . PRO B 1 273 ? 8.997 3.407 35.705 1.00 27.83 275 PRO B CA 1
ATOM 4395 C C . PRO B 1 273 ? 8.980 2.592 34.407 1.00 29.88 275 PRO B C 1
ATOM 4396 O O . PRO B 1 273 ? 10.001 2.471 33.708 1.00 27.86 275 PRO B O 1
ATOM 4400 N N . ALA B 1 274 ? 7.813 2.069 34.060 1.00 26.05 276 ALA B N 1
ATOM 4401 C CA . ALA B 1 274 ? 7.702 1.263 32.862 1.00 22.81 276 ALA B CA 1
ATOM 4402 C C . ALA B 1 274 ? 8.010 2.082 31.602 1.00 27.14 276 ALA B C 1
ATOM 4403 O O . ALA B 1 274 ? 8.713 1.627 30.687 1.00 21.53 276 ALA B O 1
ATOM 4405 N N . LYS B 1 275 ? 7.485 3.304 31.573 1.00 28.65 277 LYS B N 1
ATOM 4406 C CA . LYS B 1 275 ? 7.653 4.189 30.426 1.00 28.91 277 LYS B CA 1
ATOM 4407 C C . LYS B 1 275 ? 7.806 5.603 30.915 1.00 26.89 277 LYS B C 1
ATOM 4408 O O . LYS B 1 275 ? 7.197 5.993 31.913 1.00 25.66 277 LYS B O 1
ATOM 4414 N N . LEU B 1 276 ? 8.637 6.363 30.211 1.00 27.12 278 LEU B N 1
ATOM 4415 C CA . LEU B 1 276 ? 8.932 7.755 30.552 1.00 26.18 278 LEU B CA 1
ATOM 4416 C C . LEU B 1 276 ? 9.092 8.565 29.235 1.00 26.62 278 LEU B C 1
ATOM 4417 O O . LEU B 1 276 ? 9.337 7.997 28.182 1.00 28.47 278 LEU B O 1
ATOM 4422 N N . SER B 1 277 ? 8.935 9.883 29.278 1.00 29.28 279 SER B N 1
ATOM 4423 C CA . SER B 1 277 ? 9.112 10.677 28.071 1.00 25.50 279 SER B CA 1
ATOM 4424 C C . SER B 1 277 ? 10.589 10.971 28.070 1.00 28.96 279 SER B C 1
ATOM 4425 O O . SER B 1 277 ? 11.252 10.967 27.022 1.00 27.81 279 SER B O 1
ATOM 4428 N N . VAL B 1 278 ? 11.115 11.250 29.258 1.00 28.32 280 VAL B N 1
ATOM 4429 C CA . VAL B 1 278 ? 12.542 11.473 29.343 1.00 27.92 280 VAL B CA 1
ATOM 4430 C C . VAL B 1 278 ? 13.187 10.813 30.549 1.00 27.93 280 VAL B C 1
ATOM 4431 O O . VAL B 1 278 ? 12.617 10.722 31.639 1.00 27.51 280 VAL B O 1
ATOM 4435 N N . LEU B 1 279 ? 14.366 10.279 30.278 1.00 24.71 281 LEU B N 1
ATOM 4436 C CA . LEU B 1 279 ? 15.176 9.606 31.245 1.00 25.61 281 LEU B CA 1
ATOM 4437 C C . LEU B 1 279 ? 16.584 10.080 30.967 1.00 26.25 281 LEU B C 1
ATOM 4438 O O . LEU B 1 279 ? 17.203 9.679 29.976 1.00 26.29 281 LEU B O 1
ATOM 4443 N N . ASP B 1 280 ? 17.066 10.958 31.833 1.00 24.58 282 ASP B N 1
ATOM 4444 C CA . ASP B 1 280 ? 18.419 11.478 31.728 1.00 24.42 282 ASP B CA 1
ATOM 4445 C C . ASP B 1 280 ? 19.372 10.715 32.670 1.00 26.04 282 ASP B C 1
ATOM 4446 O O . ASP B 1 280 ? 19.409 10.966 33.864 1.00 23.85 282 ASP B O 1
ATOM 4451 N N . LEU B 1 281 ? 20.140 9.794 32.099 1.00 25.84 283 LEU B N 1
ATOM 4452 C CA . LEU B 1 281 ? 21.083 8.954 32.829 1.00 24.37 283 LEU B CA 1
ATOM 4453 C C . LEU B 1 281 ? 22.536 9.323 32.502 1.00 26.29 283 LEU B C 1
ATOM 4454 O O . LEU B 1 281 ? 23.433 8.493 32.657 1.00 28.54 283 LEU B O 1
ATOM 4459 N N . SER B 1 282 ? 22.772 10.541 32.042 1.00 21.73 284 SER B N 1
ATOM 4460 C CA . SER B 1 282 ? 24.124 10.933 31.672 1.00 25.25 284 SER B CA 1
ATOM 4461 C C . SER B 1 282 ? 25.152 11.247 32.780 1.00 28.73 284 SER B C 1
ATOM 4462 O O . SER B 1 282 ? 24.818 11.554 33.931 1.00 28.37 284 SER B O 1
ATOM 4465 N N . TYR B 1 283 ? 26.422 11.182 32.397 1.00 28.61 285 TYR B N 1
ATOM 4466 C CA . TYR B 1 283 ? 27.520 11.459 33.301 1.00 24.19 285 TYR B CA 1
ATOM 4467 C C . TYR B 1 283 ? 27.546 10.629 34.580 1.00 24.85 285 TYR B C 1
ATOM 4468 O O . TYR B 1 283 ? 27.688 11.141 35.688 1.00 26.43 285 TYR B O 1
ATOM 4477 N N . ASN B 1 284 ? 27.422 9.329 34.394 1.00 24.79 286 ASN B N 1
ATOM 4478 C CA . ASN B 1 284 ? 27.460 8.369 35.473 1.00 29.44 286 ASN B CA 1
ATOM 4479 C C . ASN B 1 284 ? 28.630 7.454 35.147 1.00 29.66 286 ASN B C 1
ATOM 4480 O O . ASN B 1 284 ? 29.483 7.818 34.348 1.00 34.12 286 ASN B O 1
ATOM 4485 N N . ARG B 1 285 ? 28.697 6.283 35.748 1.00 33.41 287 ARG B N 1
ATOM 4486 C CA . ARG B 1 285 ? 29.829 5.405 35.463 1.00 38.02 287 ARG B CA 1
ATOM 4487 C C . ARG B 1 285 ? 29.454 4.083 34.817 1.00 36.40 287 ARG B C 1
ATOM 4488 O O . ARG B 1 285 ? 29.953 3.038 35.211 1.00 37.24 287 ARG B O 1
ATOM 4496 N N . LEU B 1 286 ? 28.564 4.110 33.837 1.00 35.61 288 LEU B N 1
ATOM 4497 C CA . LEU B 1 286 ? 28.206 2.866 33.177 1.00 39.59 288 LEU B CA 1
ATOM 4498 C C . LEU B 1 286 ? 29.361 2.456 32.250 1.00 41.49 288 LEU B C 1
ATOM 4499 O O . LEU B 1 286 ? 29.834 3.236 31.415 1.00 36.27 288 LEU B O 1
ATOM 4504 N N . ASP B 1 287 ? 29.822 1.226 32.436 1.00 45.84 289 ASP B N 1
ATOM 4505 C CA . ASP B 1 287 ? 30.900 0.663 31.633 1.00 48.64 289 ASP B CA 1
ATOM 4506 C C . ASP B 1 287 ? 30.345 -0.225 30.543 1.00 49.28 289 ASP B C 1
ATOM 4507 O O . ASP B 1 287 ? 31.080 -0.712 29.703 1.00 49.54 289 ASP B O 1
ATOM 4512 N N . ARG B 1 288 ? 29.045 -0.463 30.579 1.00 51.87 290 ARG B N 1
ATOM 4513 C CA . ARG B 1 288 ? 28.417 -1.286 29.566 1.00 54.65 290 ARG B CA 1
ATOM 4514 C C . ARG B 1 288 ? 27.135 -0.629 29.111 1.00 53.52 290 ARG B C 1
ATOM 4515 O O . ARG B 1 288 ? 26.339 -0.177 29.934 1.00 54.47 290 ARG B O 1
ATOM 4523 N N . ASN B 1 289 ? 26.952 -0.570 27.796 1.00 53.55 291 ASN B N 1
ATOM 4524 C CA . ASN B 1 289 ? 25.750 0.006 27.206 1.00 52.99 291 ASN B CA 1
ATOM 4525 C C . ASN B 1 289 ? 24.559 -0.795 27.714 1.00 49.29 291 ASN B C 1
ATOM 4526 O O . ASN B 1 289 ? 24.555 -2.018 27.625 1.00 48.45 291 ASN B O 1
ATOM 4531 N N . PRO B 1 290 ? 23.548 -0.115 28.273 1.00 48.25 292 PRO B N 1
ATOM 4532 C CA . PRO B 1 290 ? 22.322 -0.706 28.814 1.00 49.31 292 PRO B CA 1
ATOM 4533 C C . PRO B 1 290 ? 21.605 -1.672 27.875 1.00 52.39 292 PRO B C 1
ATOM 4534 O O . PRO B 1 290 ? 21.378 -1.357 26.713 1.00 54.67 292 PRO B O 1
ATOM 4538 N N . SER B 1 291 ? 21.247 -2.836 28.417 1.00 57.88 293 SER B N 1
ATOM 4539 C CA . SER B 1 291 ? 20.544 -3.910 27.714 1.00 62.98 293 SER B CA 1
ATOM 4540 C C . SER B 1 291 ? 19.127 -3.491 27.328 1.00 66.20 293 SER B C 1
ATOM 4541 O O . SER B 1 291 ? 18.731 -2.336 27.544 1.00 66.78 293 SER B O 1
ATOM 4544 N N . PRO B 1 292 ? 18.335 -4.434 26.775 1.00 68.59 294 PRO B N 1
ATOM 4545 C CA . PRO B 1 292 ? 16.953 -4.151 26.356 1.00 70.28 294 PRO B CA 1
ATOM 4546 C C . PRO B 1 292 ? 15.971 -3.804 27.469 1.00 68.98 294 PRO B C 1
ATOM 4547 O O . PRO B 1 292 ? 15.576 -2.642 27.638 1.00 67.56 294 PRO B O 1
ATOM 4551 N N . ASP B 1 293 ? 15.576 -4.838 28.204 1.00 66.50 295 ASP B N 1
ATOM 4552 C CA . ASP B 1 293 ? 14.629 -4.707 29.298 1.00 64.57 295 ASP B CA 1
ATOM 4553 C C . ASP B 1 293 ? 15.201 -3.916 30.440 1.00 58.46 295 ASP B C 1
ATOM 4554 O O . ASP B 1 293 ? 14.466 -3.401 31.283 1.00 60.46 295 ASP B O 1
ATOM 4559 N N . GLU B 1 294 ? 16.519 -3.815 30.462 1.00 49.77 296 GLU B N 1
ATOM 4560 C CA . GLU B 1 294 ? 17.181 -3.105 31.525 1.00 40.46 296 GLU B CA 1
ATOM 4561 C C . GLU B 1 294 ? 16.657 -1.683 31.653 1.00 37.51 296 GLU B C 1
ATOM 4562 O O . GLU B 1 294 ? 16.569 -1.140 32.745 1.00 34.05 296 GLU B O 1
ATOM 4568 N N . LEU B 1 295 ? 16.271 -1.097 30.525 1.00 34.89 297 LEU B N 1
ATOM 4569 C CA . LEU B 1 295 ? 15.774 0.276 30.480 1.00 31.11 297 LEU B CA 1
ATOM 4570 C C . LEU B 1 295 ? 14.266 0.311 30.252 1.00 31.90 297 LEU B C 1
ATOM 4571 O O . LEU B 1 295 ? 13.659 -0.694 29.867 1.00 35.48 297 LEU B O 1
ATOM 4576 N N . PRO B 1 296 ? 13.632 1.452 30.538 1.00 30.89 298 PRO B N 1
ATOM 4577 C CA . PRO B 1 296 ? 12.179 1.591 30.327 1.00 31.16 298 PRO B CA 1
ATOM 4578 C C . PRO B 1 296 ? 11.980 2.063 28.884 1.00 37.04 298 PRO B C 1
ATOM 4579 O O . PRO B 1 296 ? 12.958 2.325 28.169 1.00 39.38 298 PRO B O 1
ATOM 4583 N N . GLN B 1 297 ? 10.724 2.186 28.463 1.00 38.42 299 GLN B N 1
ATOM 4584 C CA . GLN B 1 297 ? 10.423 2.713 27.138 1.00 36.27 299 GLN B CA 1
ATOM 4585 C C . GLN B 1 297 ? 10.616 4.187 27.321 1.00 32.42 299 GLN B C 1
ATOM 4586 O O . GLN B 1 297 ? 9.928 4.802 28.123 1.00 32.58 299 GLN B O 1
ATOM 4592 N N . VAL B 1 298 ? 11.531 4.775 26.566 1.00 34.93 300 VAL B N 1
ATOM 4593 C CA . VAL B 1 298 ? 11.831 6.195 26.738 1.00 29.83 300 VAL B CA 1
ATOM 4594 C C . VAL B 1 298 ? 11.710 7.005 25.444 1.00 28.95 300 VAL B C 1
ATOM 4595 O O . VAL B 1 298 ? 12.100 6.543 24.391 1.00 24.92 300 VAL B O 1
ATOM 4599 N N . GLY B 1 299 ? 11.134 8.200 25.539 1.00 27.80 301 GLY B N 1
ATOM 4600 C CA . GLY B 1 299 ? 11.019 9.050 24.381 1.00 28.28 301 GLY B CA 1
ATOM 4601 C C . GLY B 1 299 ? 12.369 9.719 24.144 1.00 31.68 301 GLY B C 1
ATOM 4602 O O . GLY B 1 299 ? 12.841 9.809 23.001 1.00 30.84 301 GLY B O 1
ATOM 4603 N N . ASN B 1 300 ? 12.996 10.183 25.226 1.00 27.54 302 ASN B N 1
ATOM 4604 C CA . ASN B 1 300 ? 14.290 10.856 25.134 1.00 31.55 302 ASN B CA 1
ATOM 4605 C C . ASN B 1 300 ? 15.280 10.302 26.161 1.00 29.76 302 ASN B C 1
ATOM 4606 O O . ASN B 1 300 ? 15.098 10.471 27.365 1.00 28.01 302 ASN B O 1
ATOM 4611 N N . LEU B 1 301 ? 16.328 9.654 25.668 1.00 22.28 303 LEU B N 1
ATOM 4612 C CA . LEU B 1 301 ? 17.302 9.048 26.528 1.00 24.94 303 LEU B CA 1
ATOM 4613 C C . LEU B 1 301 ? 18.664 9.669 26.343 1.00 30.74 303 LEU B C 1
ATOM 4614 O O . LEU B 1 301 ? 19.150 9.892 25.215 1.00 23.48 303 LEU B O 1
ATOM 4619 N N . SER B 1 302 ? 19.282 9.947 27.482 1.00 31.24 304 SER B N 1
ATOM 4620 C CA . SER B 1 302 ? 20.587 10.552 27.495 1.00 33.63 304 SER B CA 1
ATOM 4621 C C . SER B 1 302 ? 21.515 9.640 28.280 1.00 32.77 304 SER B C 1
ATOM 4622 O O . SER B 1 302 ? 21.182 9.159 29.362 1.00 32.05 304 SER B O 1
ATOM 4625 N N . LEU B 1 303 ? 22.677 9.380 27.701 1.00 31.81 305 LEU B N 1
ATOM 4626 C CA . LEU B 1 303 ? 23.653 8.486 28.305 1.00 30.34 305 LEU B CA 1
ATOM 4627 C C . LEU B 1 303 ? 25.034 9.049 28.078 1.00 28.18 305 LEU B C 1
ATOM 4628 O O . LEU B 1 303 ? 26.037 8.413 28.371 1.00 29.41 305 LEU B O 1
ATOM 4633 N N . LYS B 1 304 ? 25.055 10.252 27.537 1.00 27.28 306 LYS B N 1
ATOM 4634 C CA . LYS B 1 304 ? 26.275 10.959 27.230 1.00 29.47 306 LYS B CA 1
ATOM 4635 C C . LYS B 1 304 ? 27.187 11.039 28.458 1.00 30.57 306 LYS B C 1
ATOM 4636 O O . LYS B 1 304 ? 26.719 11.211 29.583 1.00 32.60 306 LYS B O 1
ATOM 4642 N N . GLY B 1 305 ? 28.484 10.901 28.243 1.00 28.27 307 GLY B N 1
ATOM 4643 C CA . GLY B 1 305 ? 29.422 11.015 29.341 1.00 32.08 307 GLY B CA 1
ATOM 4644 C C . GLY B 1 305 ? 29.782 9.738 30.065 1.00 34.93 307 GLY B C 1
ATOM 4645 O O . GLY B 1 305 ? 30.804 9.678 30.734 1.00 38.82 307 GLY B O 1
ATOM 4646 N N . ASN B 1 306 ? 28.959 8.709 29.958 1.00 37.28 308 ASN B N 1
ATOM 4647 C CA . ASN B 1 306 ? 29.290 7.482 30.654 1.00 39.72 308 ASN B CA 1
ATOM 4648 C C . ASN B 1 306 ? 30.551 6.898 30.038 1.00 42.09 308 ASN B C 1
ATOM 4649 O O . ASN B 1 306 ? 30.951 7.294 28.954 1.00 41.76 308 ASN B O 1
ATOM 4654 N N . PRO B 1 307 ? 31.228 5.990 30.752 1.00 46.53 309 PRO B N 1
ATOM 4655 C CA . PRO B 1 307 ? 32.457 5.388 30.222 1.00 47.92 309 PRO B CA 1
ATOM 4656 C C . PRO B 1 307 ? 32.266 4.456 29.029 1.00 48.48 309 PRO B C 1
ATOM 4657 O O . PRO B 1 307 ? 33.128 4.384 28.152 1.00 51.50 309 PRO B O 1
ATOM 4661 N N . PHE B 1 308 ? 31.145 3.746 28.979 1.00 49.47 310 PHE B N 1
ATOM 4662 C CA . PHE B 1 308 ? 30.942 2.815 27.887 1.00 49.50 310 PHE B CA 1
ATOM 4663 C C . PHE B 1 308 ? 30.965 3.506 26.542 1.00 53.31 310 PHE B C 1
ATOM 4664 O O . PHE B 1 308 ? 31.273 2.881 25.533 1.00 53.53 310 PHE B O 1
ATOM 4672 N N . LEU B 1 309 ? 30.657 4.800 26.530 1.00 55.78 311 LEU B N 1
ATOM 4673 C CA . LEU B 1 309 ? 30.668 5.562 25.291 1.00 60.13 311 LEU B CA 1
ATOM 4674 C C . LEU B 1 309 ? 32.028 6.174 24.984 1.00 64.97 311 LEU B C 1
ATOM 4675 O O . LEU B 1 309 ? 32.390 6.336 23.817 1.00 63.71 311 LEU B O 1
ATOM 4680 N N . ASP B 1 310 ? 32.790 6.520 26.013 1.00 72.61 312 ASP B N 1
ATOM 4681 C CA . ASP B 1 310 ? 34.087 7.106 25.746 1.00 81.24 312 ASP B CA 1
ATOM 4682 C C . ASP B 1 310 ? 34.906 6.074 24.983 1.00 86.15 312 ASP B C 1
ATOM 4683 O O . ASP B 1 310 ? 34.912 4.886 25.310 1.00 88.23 312 ASP B O 1
ATOM 4688 N N . SER B 1 311 ? 35.555 6.527 23.925 1.00 90.97 313 SER B N 1
ATOM 4689 C CA . SER B 1 311 ? 36.391 5.657 23.118 1.00 96.85 313 SER B CA 1
ATOM 4690 C C . SER B 1 311 ? 37.667 6.474 22.972 1.00 100.22 313 SER B C 1
ATOM 4691 O O . SER B 1 311 ? 38.076 6.821 21.863 1.00 101.99 313 SER B O 1
ATOM 4694 N N . GLU B 1 312 ? 38.271 6.793 24.118 1.00 103.61 314 GLU B N 1
ATOM 4695 C CA . GLU B 1 312 ? 39.492 7.600 24.185 1.00 106.77 314 GLU B CA 1
ATOM 4696 C C . GLU B 1 312 ? 40.785 6.790 24.041 1.00 108.28 314 GLU B C 1
ATOM 4697 O O . GLU B 1 312 ? 41.554 7.065 23.085 1.00 107.90 314 GLU B O 1
#

Organism: Mus musculus (NCBI:txid10090)

Radius of gyration: 32.78 Å; Cα contacts (8 Å, |Δi|>4): 1548; chains: 2; bounding box: 47×64×91 Å

Foldseek 3Di:
DWDCDDLEIAAEDCDDDDDCVSVVVNFLRQYYEYEVQQEEDPVCVVVDDLVDDPPVCLVSLLRGNYAEYAYERYAAEQSVVLSVFLSNQNHQHAEYHYEHYEHADDDDQDDDAQRGHQYQYYAYENYCYHDQQCVQLRVNRNHHLNHAEYAYAPRPDQLHPQVSHAANNRHAEYHHEHQQACELVNLLSRLRANRDVRYAEYEYANNNYAAPQSNLVSCVSSVHAYAEYAHANAQYDPDCRDVDGAHHPNYAYYEHENNQDQALHPPDHQHHAEYEQDQHADLDDDDDVSDHHYNYYHHHNYNVPDPD/DDDQQWDDDQAEIEGEQQPDDDRPPPPVVQFRHQEYEYHNQLEEPVVCVVPDDLPDDPVVCLVSLLRGNYAEYEYERYEAEPSVVLSVQLSNQNHQHAEYHYEHYEHEDDDDQDPDAQRGHQYQYYHYANYQYHPQQCVQLRVNRHHDLNHAYYAHAPGPDQQHPQVSHAANNHHAEYHYEHQQACELVNLLSNLRAPRYVNHAEYEHENNNYAAPQSNLVSCVSSVDAYAEYHHAHHQYDPDQRDVDHAHRPNYAYYHHENNQDQALHPPDHQEHQEYEHAQHAHLDDADDSSDHHYNYYHHHNYNVPDPD

Secondary structure (DSSP, 8-state):
---EETTEE--B--SSS--GGGGGGSSS-SEEEEEEEEEE-TTHHHH--TT---HHHHHHHHH----EEEEEEEE-BHHHHHHHHHHHTTS---EEEEEEEB-BS--PPPSSS--S---SEEEEES-B-SSSSSHHHHHHTT--TT--EEEEES-S-----TTT----SS--EEE--S-TT-HHHHHHHHS-TTS-TT--EEE-TTS----HHHHHHHHHHTT---SEEE-TTS---SS---S--PPPTT--EEE-TTS--SSPPSS--SEEEEEE--SS---SPPPTTTS-EEEEEE-TT-TTT---/----SEEP-SSEEEEE--SSS--TTTTTTTTT-SEEEEE-TT-B-TTHHHHS-TT---TTTHHHHHH----EEEEEEEB-BHHHHHHHHHHHTTTT--EEEEEEEE-BS--PPPSSS--S---SEEEEEEEE-SSSSSHHHHHHHTS-TT--EEEEES-S-----TTT----TT--EEE--S-TT-HHHHHHTTS-TTS-TT--EEE-TTS----HHHHHHHHHHHT---SEEE-TTS---SS---S--PPPTT--EEE-TTS--SSPPSS--SEEEEEE--SS---S---TTTS-EEEEEE-TT-TTT---

Sequence (620 aa):
PCELDEESCSCNFSDPKPDWSSAFNCLGAADVELYGGGRSLEYLLKRVDTEADLGQFTDIIKSLSLKRLTVRAARIPSRILFGALRVLGISGLQELTLENLEVTGTAPPPLLEATGPDLNILNLRNVSWATRDAWLAELQQWLKPGLKVLSIAQAHSLNFSCEQVRVFPALSTLDLSDNPELGERGLISALCPLKFPTLQVLALRNAGMETPSGVCSALAAARVQLQGLDLSHNSLRDAAGAPSCDWPSQLNSLNLSFTGLKQVPKGLPAKLSVLDLSYNRLDRNPSPDELPQVGNLSLKGNPFLDSEADPEPCELDEESCSCNFSDPKPDWSSAFNCLGAADVELYGGGRSLEYLLKRVDTEADLGQFTDIIKSLSLKRLTVRAARIPSRILFGALRVLGISGLQELTLENLEVTGTAPPPLLEATGPDLNILNLRNVSWATRDAWLAELQQWLKPGLKVLSIAQAHSLNFSCEQVRVFPALSTLDLSDNPELGERGLISALCPLKFPTLQVLALRNAGMETPSGVCSALAAARVQLQGLDLSHNSLRDAAGAPSCDWPSQLNSLNLSFTGLKQVPKGLPAKLSVLDLSYNRLDRNPSPDELPQVGNLSLKGNPFLDSE

Nearest PDB structures (foldseek):
  1wwl-assembly1_B  TM=9.992E-01  e=3.767E-50  Mus musculus
  4glp-assembly1_A  TM=9.415E-01  e=2.580E-26  Homo sapiens
  5d3i-assembly1_A  TM=7.885E-01  e=3.300E-07  Mus musculus
  6nig-assembly1_B  TM=7.649E-01  e=2.456E-07  Homo sapiens
  2z7x-assembly1_A  TM=6.731E-01  e=3.967E-08  Homo sapiens

B-factor: mean 51.66, std 24.83, range [3.99, 135.7]